Protein AF-A0A9X4SDP8-F1 (afdb_monomer)

Mean predicted aligned error: 14.18 Å

Nearest PDB structures (foldseek):
  3wcq-assembly1_A  TM=8.883E-01  e=1.908E-06  Cyanidioschyzon merolae
  1idr-assembly1_A  TM=9.131E-01  e=1.896E-05  Mycobacterium tuberculosis
  1uvy-assembly1_A  TM=9.097E-01  e=2.385E-05  Paramecium caudatum
  2gkn-assembly1_A  TM=9.159E-01  e=3.775E-05  Mycobacterium tuberculosis
  8uzu-assembly1_D  TM=9.117E-01  e=2.237E-04  Shewanella benthica KT99

Secondary structure (DSSP, 8-state):
-EEEEETTEEEEEPTT--HHHHHHHHT-----S-SSSSS-TTEEEEEES---GGGTTTS-HHHHHTTEEETTT---SS-EEEEEPPTTT-EEEEEEEEEEE-TTS-EEEEEEESS-----TT-EEEEESTT-SS-EEEEEEEE-TTT-PEEEEE-TT-S-GGG--TTS-TT-EEEEE-PPPPPPSSPPPPPPP-HHHHHHTGGGHHHHHHHHHHHHHHHH-TTTGGGGTTS-HHHHHHHHHHHHHHHHH------S--HHHHTTT----HHHHHHHHHHHHHHHHHTT--HHHHHHHHHHHHHTGGGT--SSPPPEEETTEEE--S-EEEEE-SS-EE-TTT--EE-TT-EEEEETTT--EE-TTTTT-

Structure (mmCIF, N/CA/C/O backbone):
data_AF-A0A9X4SDP8-F1
#
_entry.id   AF-A0A9X4SDP8-F1
#
loop_
_atom_site.group_PDB
_atom_site.id
_atom_site.type_symbol
_atom_site.label_atom_id
_atom_site.label_alt_id
_atom_site.label_comp_id
_atom_site.label_asym_id
_atom_site.label_entity_id
_atom_site.label_seq_id
_atom_site.pdbx_PDB_ins_code
_atom_site.Cartn_x
_atom_site.Cartn_y
_atom_site.Cartn_z
_atom_site.occupancy
_atom_site.B_iso_or_equiv
_atom_site.auth_seq_id
_atom_site.auth_comp_id
_atom_site.auth_asym_id
_atom_site.auth_atom_id
_atom_site.pdbx_PDB_model_num
ATOM 1 N N . MET A 1 1 ? -29.862 -7.162 -7.624 1.00 76.75 1 MET A N 1
ATOM 2 C CA . MET A 1 1 ? -28.430 -7.480 -7.884 1.00 76.75 1 MET A CA 1
ATOM 3 C C . MET A 1 1 ? -27.548 -6.424 -7.240 1.00 76.75 1 MET A C 1
ATOM 5 O O . MET A 1 1 ? -27.616 -5.264 -7.635 1.00 76.75 1 MET A O 1
ATOM 9 N N . ASN A 1 2 ? -26.719 -6.832 -6.288 1.00 86.31 2 ASN A N 1
ATOM 10 C CA . ASN A 1 2 ? -25.938 -5.952 -5.426 1.00 86.31 2 ASN A CA 1
ATOM 11 C C . ASN A 1 2 ? -24.539 -5.709 -6.014 1.00 86.31 2 ASN A C 1
ATOM 13 O O . ASN A 1 2 ? -23.873 -6.680 -6.385 1.00 86.31 2 ASN A O 1
ATOM 17 N N . PRO A 1 3 ? -24.098 -4.449 -6.182 1.00 88.38 3 PRO A N 1
ATOM 18 C CA . PRO A 1 3 ? -22.791 -4.151 -6.756 1.00 88.38 3 PRO A CA 1
ATOM 19 C C . PRO A 1 3 ? -21.684 -4.414 -5.730 1.00 88.38 3 PRO A C 1
ATOM 21 O O . PRO A 1 3 ? -21.797 -4.019 -4.572 1.00 88.38 3 PRO A O 1
ATOM 24 N N . ILE A 1 4 ? -20.615 -5.074 -6.167 1.00 92.19 4 ILE A N 1
ATOM 25 C CA . ILE A 1 4 ? -19.463 -5.403 -5.330 1.00 92.19 4 ILE A CA 1
ATOM 26 C C . ILE A 1 4 ? -18.201 -4.853 -5.983 1.00 92.19 4 ILE A C 1
ATOM 28 O O . ILE A 1 4 ? -17.981 -5.065 -7.178 1.00 92.19 4 ILE A O 1
ATOM 32 N N . GLN A 1 5 ? -17.383 -4.166 -5.192 1.00 84.12 5 GLN A N 1
ATOM 33 C CA . GLN A 1 5 ? -16.033 -3.752 -5.567 1.00 84.12 5 GLN A CA 1
ATOM 34 C C . GLN A 1 5 ? -15.022 -4.641 -4.844 1.00 84.12 5 GLN A C 1
ATOM 36 O O . GLN A 1 5 ? -15.083 -4.760 -3.623 1.00 84.12 5 GLN A O 1
ATOM 41 N N . TYR A 1 6 ? -14.103 -5.275 -5.572 1.00 83.62 6 TYR A N 1
ATOM 42 C CA . TYR A 1 6 ? -13.052 -6.113 -4.988 1.00 83.62 6 TYR A CA 1
ATOM 43 C C . TYR A 1 6 ? -11.803 -6.099 -5.867 1.00 83.62 6 TYR A C 1
ATOM 45 O O . TYR A 1 6 ? -11.904 -6.342 -7.066 1.00 83.62 6 TYR A O 1
ATOM 53 N N . GLN A 1 7 ? -10.633 -5.798 -5.287 1.00 73.56 7 GLN A N 1
ATOM 54 C CA . GLN A 1 7 ? -9.354 -5.689 -6.020 1.00 73.56 7 GLN A CA 1
ATOM 55 C C . GLN A 1 7 ? -9.453 -4.826 -7.294 1.00 73.56 7 GLN A C 1
ATOM 57 O O . GLN A 1 7 ? -8.917 -5.154 -8.346 1.00 73.56 7 GLN A O 1
ATOM 62 N N . GLY A 1 8 ? -10.223 -3.737 -7.227 1.00 68.88 8 GLY A N 1
ATOM 63 C CA . GLY A 1 8 ? -10.439 -2.855 -8.374 1.00 68.88 8 GLY A CA 1
ATOM 64 C C . GLY A 1 8 ? -11.386 -3.353 -9.455 1.00 68.88 8 GLY A C 1
ATOM 65 O O . GLY A 1 8 ? -11.633 -2.631 -10.421 1.00 68.88 8 GLY A O 1
ATOM 66 N N . GLN A 1 9 ? -11.932 -4.552 -9.293 1.00 70.38 9 GLN A N 1
ATOM 67 C CA . GLN A 1 9 ? -12.926 -5.119 -10.183 1.00 70.38 9 GLN A CA 1
ATOM 68 C C . GLN A 1 9 ? -14.329 -4.824 -9.658 1.00 70.38 9 GLN A C 1
ATOM 70 O O . GLN A 1 9 ? -14.608 -4.952 -8.463 1.00 70.38 9 GLN A O 1
ATOM 75 N N . SER A 1 10 ? -15.225 -4.468 -10.576 1.00 80.94 10 SER A N 1
ATOM 76 C CA . SER A 1 10 ? -16.651 -4.321 -10.299 1.00 80.94 10 SER A CA 1
ATOM 77 C C . SER A 1 10 ? -17.400 -5.561 -10.770 1.00 80.94 10 SER A C 1
ATOM 79 O O . SER A 1 10 ? -17.377 -5.895 -11.954 1.00 80.94 10 SER A O 1
ATOM 81 N N . LEU A 1 11 ? -18.129 -6.208 -9.866 1.00 87.56 11 LEU A N 1
ATOM 82 C CA . LEU A 1 11 ? -19.021 -7.316 -10.194 1.00 87.56 11 LEU A CA 1
ATOM 83 C C . LEU A 1 11 ? -20.405 -7.107 -9.571 1.00 87.56 11 LEU A C 1
ATOM 85 O O . LEU A 1 11 ? -20.649 -6.167 -8.813 1.00 87.56 11 LEU A O 1
ATOM 89 N N . ARG A 1 12 ? -21.342 -7.993 -9.908 1.00 88.44 12 ARG A N 1
ATOM 90 C CA . ARG A 1 12 ? -22.692 -7.995 -9.341 1.00 88.44 12 ARG A CA 1
ATOM 91 C C . ARG A 1 12 ? -22.971 -9.330 -8.676 1.00 88.44 12 ARG A C 1
ATOM 93 O O . ARG A 1 12 ? -22.812 -10.370 -9.317 1.00 88.44 12 ARG A O 1
ATOM 100 N N . CYS A 1 13 ? -23.434 -9.270 -7.434 1.00 90.75 13 CYS A N 1
ATOM 101 C CA . CYS A 1 13 ? -23.980 -10.399 -6.700 1.00 90.75 13 CYS A CA 1
ATOM 102 C C . CYS A 1 13 ? -25.495 -10.486 -6.948 1.00 90.75 13 CYS A C 1
ATOM 104 O O . CYS A 1 13 ? -26.206 -9.473 -6.905 1.00 90.75 13 CYS A O 1
ATOM 106 N N . ARG A 1 14 ? -26.002 -11.671 -7.279 1.00 90.94 14 ARG A N 1
ATOM 107 C CA . ARG A 1 14 ? -27.439 -11.930 -7.434 1.00 90.94 14 ARG A CA 1
ATOM 108 C C . ARG A 1 14 ? -28.125 -11.962 -6.069 1.00 90.94 14 ARG A C 1
ATOM 110 O O . ARG A 1 14 ? -27.475 -12.030 -5.032 1.00 90.94 14 ARG A O 1
ATOM 117 N N . GLU A 1 15 ? -29.449 -11.873 -6.078 1.00 87.06 15 GLU A N 1
ATOM 118 C CA . GLU A 1 15 ? -30.226 -12.136 -4.864 1.00 87.06 15 GLU A CA 1
ATOM 119 C C . GLU A 1 15 ? -29.986 -13.584 -4.418 1.00 87.06 15 GLU A C 1
ATOM 121 O O . GLU A 1 15 ? -29.837 -14.473 -5.257 1.00 87.06 15 GLU A O 1
ATOM 126 N N . ASP A 1 16 ? -29.850 -13.786 -3.108 1.00 87.44 16 ASP A N 1
ATOM 127 C CA . ASP A 1 16 ? -29.521 -15.059 -2.449 1.00 87.44 16 ASP A CA 1
ATOM 128 C C . ASP A 1 16 ? -28.187 -15.734 -2.824 1.00 87.44 16 ASP A C 1
ATOM 130 O O . ASP A 1 16 ? -27.872 -16.799 -2.278 1.00 87.44 16 ASP A O 1
ATOM 134 N N . GLU A 1 17 ? -27.378 -15.115 -3.686 1.00 93.50 17 GLU A N 1
ATOM 135 C CA . GLU A 1 17 ? -26.037 -15.570 -4.055 1.00 93.50 17 GLU A CA 1
ATOM 136 C C . GLU A 1 17 ? -25.015 -15.168 -2.980 1.00 93.50 17 GLU A C 1
ATOM 138 O O . GLU A 1 17 ? -25.066 -14.072 -2.416 1.00 93.50 17 GLU A O 1
ATOM 143 N N . SER A 1 18 ? -24.081 -16.072 -2.673 1.00 96.25 18 SER A N 1
ATOM 144 C CA . SER A 1 18 ? -22.964 -15.748 -1.784 1.00 96.25 18 SER A CA 1
ATOM 145 C C . SER A 1 18 ? -21.906 -14.924 -2.524 1.00 96.25 18 SER A C 1
ATOM 147 O O . SER A 1 18 ? -21.715 -15.090 -3.730 1.00 96.25 18 SER A O 1
ATOM 149 N N . LEU A 1 19 ? -21.149 -14.084 -1.811 1.00 96.38 19 LEU A N 1
ATOM 150 C CA . LEU A 1 19 ? -19.998 -13.381 -2.394 1.00 96.38 19 LEU A CA 1
ATOM 151 C C . LEU A 1 19 ? -19.020 -14.352 -3.065 1.00 96.38 19 LEU A C 1
ATOM 153 O O . LEU A 1 19 ? -18.492 -14.051 -4.132 1.00 96.38 19 LEU A O 1
ATOM 157 N N . LEU A 1 20 ? -18.803 -15.528 -2.466 1.00 95.25 20 LEU A N 1
ATOM 158 C CA . LEU A 1 20 ? -17.927 -16.544 -3.043 1.00 95.25 20 LEU A CA 1
ATOM 159 C C . LEU A 1 20 ? -18.447 -17.051 -4.393 1.00 95.25 20 LEU A C 1
ATOM 161 O O . LEU A 1 20 ? -17.673 -17.157 -5.340 1.00 95.25 20 LEU A O 1
ATOM 165 N N . ASP A 1 21 ? -19.736 -17.377 -4.493 1.00 93.56 21 ASP A N 1
ATOM 166 C CA . ASP A 1 21 ? -20.299 -17.875 -5.750 1.00 93.56 21 ASP A CA 1
ATOM 167 C C . ASP A 1 21 ? -20.309 -16.782 -6.824 1.00 93.56 21 ASP A C 1
ATOM 169 O O . ASP A 1 21 ? -20.014 -17.072 -7.985 1.00 93.56 21 ASP A O 1
ATOM 173 N N . ALA A 1 22 ? -20.531 -15.521 -6.434 1.00 90.38 22 ALA A N 1
ATOM 174 C CA . ALA A 1 22 ? -20.383 -14.382 -7.332 1.00 90.38 22 ALA A CA 1
ATOM 175 C C . ALA A 1 22 ? -18.944 -14.266 -7.865 1.00 90.38 22 ALA A C 1
ATOM 177 O O . ALA A 1 22 ? -18.770 -14.155 -9.077 1.00 90.38 22 ALA A 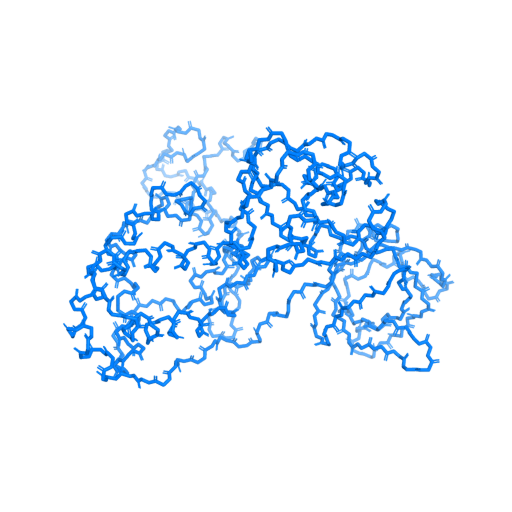O 1
ATOM 178 N N . PHE A 1 23 ? -17.923 -14.369 -7.001 1.00 88.44 23 PHE A N 1
ATOM 179 C CA . PHE A 1 23 ? -16.513 -14.335 -7.413 1.00 88.44 23 PHE A CA 1
ATOM 180 C C . PHE A 1 23 ? -16.148 -15.480 -8.357 1.00 88.44 23 PHE A C 1
ATOM 182 O O . PHE A 1 23 ? -15.583 -15.233 -9.421 1.00 88.44 23 PHE A O 1
ATOM 189 N N . VAL A 1 24 ? -16.536 -16.716 -8.025 1.00 87.44 24 VAL A N 1
ATOM 190 C CA . VAL A 1 24 ? -16.278 -17.889 -8.876 1.00 87.44 24 VAL A CA 1
ATOM 191 C C . VAL A 1 24 ? -16.968 -17.741 -10.233 1.00 87.44 24 VAL A C 1
ATOM 193 O O . VAL A 1 24 ? -16.350 -17.986 -11.267 1.00 87.44 24 VAL A O 1
ATOM 196 N N . ARG A 1 25 ? -18.230 -17.292 -10.259 1.00 92.38 25 ARG A N 1
ATOM 197 C CA . ARG A 1 25 ? -18.994 -17.087 -11.499 1.00 92.38 25 ARG A CA 1
ATOM 198 C C . ARG A 1 25 ? -18.381 -16.013 -12.397 1.00 92.38 25 ARG A C 1
ATOM 200 O O . ARG A 1 25 ? -18.505 -16.117 -13.614 1.00 92.38 25 ARG A O 1
ATOM 207 N N . THR A 1 26 ? -17.782 -14.970 -11.825 1.00 79.06 26 THR A N 1
ATOM 208 C CA . THR A 1 26 ? -17.176 -13.868 -12.591 1.00 79.06 26 THR A CA 1
ATOM 209 C C . THR A 1 26 ? -15.677 -14.030 -12.823 1.00 79.06 26 THR A C 1
ATOM 211 O O . THR A 1 26 ? -15.079 -13.147 -13.426 1.00 79.06 26 THR A O 1
ATOM 214 N N . GLY A 1 27 ? -15.065 -15.125 -12.362 1.00 77.62 27 GLY A N 1
ATOM 215 C CA . GLY A 1 27 ? -13.629 -15.372 -12.517 1.00 77.62 27 GLY A CA 1
ATOM 216 C C . GLY A 1 27 ? -12.734 -14.492 -11.638 1.00 77.62 27 GLY A C 1
ATOM 217 O O . GLY A 1 27 ? -11.552 -14.345 -11.930 1.00 77.62 27 GLY A O 1
ATOM 218 N N . VAL A 1 28 ? -13.277 -13.903 -10.568 1.00 80.62 28 VAL A N 1
ATOM 219 C CA . VAL A 1 28 ? -12.499 -13.129 -9.592 1.00 80.62 28 VAL A CA 1
ATOM 220 C C . VAL A 1 28 ? -11.758 -14.099 -8.677 1.00 80.62 28 VAL A C 1
ATOM 222 O O . VAL A 1 28 ? -12.369 -14.979 -8.067 1.00 80.62 28 VAL A O 1
ATOM 225 N N . ALA A 1 29 ? -10.440 -13.936 -8.577 1.00 80.25 29 ALA A N 1
ATOM 226 C CA . ALA A 1 29 ? -9.599 -14.801 -7.763 1.00 80.25 29 ALA A CA 1
ATOM 227 C C . ALA A 1 29 ? -9.884 -14.610 -6.264 1.00 80.25 29 ALA A C 1
ATOM 229 O O . ALA A 1 29 ? -9.842 -13.498 -5.740 1.00 80.25 29 ALA A O 1
ATOM 230 N N . ILE A 1 30 ? -10.154 -15.717 -5.572 1.00 83.44 30 ILE A N 1
ATOM 231 C CA . ILE A 1 30 ? -10.309 -15.785 -4.119 1.00 83.44 30 ILE A CA 1
ATOM 232 C C . ILE A 1 30 ? -9.909 -17.179 -3.624 1.00 83.44 30 ILE A C 1
ATOM 234 O O . ILE A 1 30 ? -10.226 -18.187 -4.257 1.00 83.44 30 ILE A O 1
ATOM 238 N N . ASP A 1 31 ? -9.279 -17.249 -2.454 1.00 82.44 31 ASP A N 1
ATOM 239 C CA . ASP A 1 31 ? -9.008 -18.517 -1.779 1.00 82.44 31 ASP A CA 1
ATOM 240 C C . ASP A 1 31 ? -10.298 -19.127 -1.214 1.00 82.44 31 ASP A C 1
ATOM 242 O O . ASP A 1 31 ? -11.008 -18.501 -0.430 1.00 82.44 31 ASP A O 1
ATOM 246 N N . PHE A 1 32 ? -10.599 -20.390 -1.511 1.00 86.31 32 PHE A N 1
ATOM 247 C CA . PHE A 1 32 ? -11.677 -21.111 -0.828 1.00 86.31 32 PHE A CA 1
ATOM 248 C C . PHE A 1 32 ? -11.454 -22.626 -0.842 1.00 86.31 32 PHE A C 1
ATOM 250 O O . PHE A 1 32 ? -10.604 -23.142 -1.558 1.00 86.31 32 PHE A O 1
ATOM 257 N N . SER A 1 33 ? -12.204 -23.349 -0.005 1.00 81.62 33 SER A N 1
ATOM 258 C CA . SER A 1 33 ? -12.191 -24.819 0.009 1.00 81.62 33 SER A CA 1
ATOM 259 C C . SER A 1 33 ? -13.551 -25.396 0.415 1.00 81.62 33 SER A C 1
ATOM 261 O O . SER A 1 33 ? -14.211 -26.034 -0.394 1.00 81.62 33 SER A O 1
ATOM 263 N N . CYS A 1 34 ? -14.029 -25.117 1.635 1.00 83.88 34 CYS A N 1
ATOM 264 C CA . CYS A 1 34 ? -15.168 -25.863 2.198 1.00 83.88 34 CYS A CA 1
ATOM 265 C C . CYS A 1 34 ? -16.572 -25.370 1.805 1.00 83.88 34 CYS A C 1
ATOM 267 O O . CYS A 1 34 ? -17.532 -26.117 1.949 1.00 83.88 34 CYS A O 1
ATOM 269 N N . LYS A 1 35 ? -16.723 -24.092 1.426 1.00 90.19 35 LYS A N 1
ATOM 270 C CA . LYS A 1 35 ? -18.008 -23.360 1.302 1.00 90.19 35 LYS A CA 1
ATOM 271 C C . LYS A 1 35 ? -18.959 -23.380 2.523 1.00 90.19 35 LYS A C 1
ATOM 273 O O . LYS A 1 35 ? -19.936 -22.645 2.517 1.00 90.19 35 LYS A O 1
ATOM 278 N N . SER A 1 36 ? -18.663 -24.125 3.586 1.00 87.50 36 SER A N 1
ATOM 279 C CA . SER A 1 36 ? -19.475 -24.255 4.809 1.00 87.50 36 SER A CA 1
ATOM 280 C C . SER A 1 36 ? -19.073 -23.305 5.944 1.00 87.50 36 SER A C 1
ATOM 282 O O . SER A 1 36 ? -19.600 -23.391 7.048 1.00 87.50 36 SER A O 1
ATOM 284 N N . GLY A 1 37 ? -18.104 -22.417 5.703 1.00 85.19 37 GLY A N 1
ATOM 285 C CA . GLY A 1 37 ? -17.649 -21.427 6.681 1.00 85.19 37 GLY A CA 1
ATOM 286 C C . GLY A 1 37 ? -16.668 -21.940 7.742 1.00 85.19 37 GLY A C 1
ATOM 287 O O . GLY A 1 37 ? -16.297 -21.173 8.627 1.00 85.19 37 GLY A O 1
ATOM 288 N N . VAL A 1 38 ? -16.195 -23.190 7.645 1.00 83.00 38 VAL A N 1
ATOM 289 C CA . VAL A 1 38 ? -15.275 -23.769 8.646 1.00 83.00 38 VAL A CA 1
ATOM 290 C C . VAL A 1 38 ? -13.793 -23.523 8.347 1.00 83.00 38 VAL A C 1
ATOM 292 O O . VAL A 1 38 ? -13.021 -23.257 9.259 1.00 83.00 38 VAL A O 1
ATOM 295 N N . CYS A 1 39 ? -13.379 -23.553 7.073 1.00 80.50 39 CYS A N 1
ATOM 296 C CA . CYS A 1 39 ? -11.956 -23.482 6.704 1.00 80.50 39 CYS A CA 1
ATOM 297 C C . CYS A 1 39 ? -11.367 -22.065 6.751 1.00 80.50 39 CYS A C 1
ATOM 299 O O . CYS A 1 39 ? -10.156 -21.909 6.656 1.00 80.50 39 CYS A O 1
ATOM 301 N N . ARG A 1 40 ? -12.226 -21.033 6.799 1.00 87.69 40 ARG A N 1
ATOM 302 C CA . ARG A 1 40 ? -11.871 -19.599 6.809 1.00 87.69 40 ARG A CA 1
ATOM 303 C C . ARG A 1 40 ? -10.975 -19.112 5.655 1.00 87.69 40 ARG A C 1
ATOM 305 O O . ARG A 1 40 ? -10.539 -17.970 5.667 1.00 87.69 40 ARG A O 1
ATOM 312 N N . ARG A 1 41 ? -10.752 -19.915 4.608 1.00 85.25 41 ARG A N 1
ATOM 313 C CA . ARG A 1 41 ? -9.931 -19.510 3.450 1.00 85.25 41 ARG A CA 1
ATOM 314 C C . ARG A 1 41 ? -10.525 -18.327 2.675 1.00 85.25 41 ARG A C 1
ATOM 316 O O . ARG A 1 41 ? -9.771 -17.455 2.266 1.00 85.25 41 ARG A O 1
ATOM 323 N N . CYS A 1 42 ? -11.854 -18.253 2.576 1.00 90.12 42 CYS A N 1
ATOM 324 C CA . CYS A 1 42 ? -12.587 -17.224 1.825 1.00 90.12 42 CYS A CA 1
ATOM 325 C C . CYS A 1 42 ? -12.788 -15.905 2.589 1.00 90.12 42 CYS A C 1
ATOM 327 O O . CYS A 1 42 ? -13.822 -15.250 2.432 1.00 90.12 42 CYS A O 1
ATOM 329 N N . LEU A 1 43 ? -11.861 -15.567 3.483 1.00 93.25 43 LEU A N 1
ATOM 330 C CA . LEU A 1 43 ? -11.900 -14.322 4.241 1.00 93.25 43 LEU A CA 1
ATOM 331 C C . LEU A 1 43 ? -11.721 -13.122 3.309 1.00 93.25 43 LEU A C 1
ATOM 333 O O . LEU A 1 43 ? -10.792 -13.078 2.503 1.00 93.25 43 LEU A O 1
ATOM 337 N N . VAL A 1 44 ? -12.595 -12.134 3.474 1.00 94.19 44 VAL A N 1
ATOM 338 C CA . VAL A 1 44 ? -12.494 -10.814 2.845 1.00 94.19 44 VAL A CA 1
ATOM 339 C C . VAL A 1 44 ? -12.791 -9.743 3.881 1.00 94.19 44 VAL A C 1
ATOM 341 O O . VAL A 1 44 ? -13.569 -9.975 4.809 1.00 94.19 44 VAL A O 1
ATOM 344 N N . LYS A 1 45 ? -12.162 -8.580 3.732 1.00 93.06 45 LYS A N 1
ATOM 345 C CA . LYS A 1 45 ? -12.366 -7.429 4.614 1.00 93.06 45 LYS A CA 1
ATOM 346 C C . LYS A 1 45 ? -13.391 -6.494 3.991 1.00 93.06 45 LYS A C 1
ATOM 348 O O . LYS A 1 45 ? -13.249 -6.141 2.823 1.00 93.06 45 LYS A O 1
ATOM 353 N N . VAL A 1 46 ? -14.407 -6.101 4.747 1.00 93.31 46 VAL A N 1
ATOM 354 C CA . VAL A 1 46 ? -15.367 -5.077 4.329 1.00 93.31 46 VAL A CA 1
ATOM 355 C C . VAL A 1 46 ? -14.729 -3.710 4.552 1.00 93.31 46 VAL A C 1
ATOM 357 O O . VAL A 1 46 ? -14.332 -3.386 5.667 1.00 93.31 46 VAL A O 1
ATOM 360 N N . LEU A 1 47 ? -14.586 -2.939 3.475 1.00 84.62 47 LEU A N 1
ATOM 361 C CA . LEU A 1 47 ? -14.081 -1.565 3.505 1.00 84.62 47 LEU A CA 1
ATOM 362 C C . LEU A 1 47 ? -15.221 -0.552 3.619 1.00 84.62 47 LEU A C 1
ATOM 364 O O . LEU A 1 47 ? -15.083 0.447 4.314 1.00 84.62 47 LEU A O 1
ATOM 368 N N . ASP A 1 48 ? -16.324 -0.813 2.917 1.00 86.25 48 ASP A N 1
ATOM 369 C CA . ASP A 1 48 ? -17.519 0.028 2.904 1.00 86.25 48 ASP A CA 1
ATOM 370 C C . ASP A 1 48 ? -18.779 -0.824 2.672 1.00 86.25 48 ASP A C 1
ATOM 372 O O . ASP A 1 48 ? -18.730 -1.867 2.005 1.00 86.25 48 ASP A O 1
ATOM 376 N N . GLY A 1 49 ? -19.903 -0.359 3.215 1.00 90.50 49 GLY A N 1
ATOM 377 C CA . GLY A 1 49 ? -21.189 -1.053 3.235 1.00 90.50 49 GLY A CA 1
ATOM 378 C C . GLY A 1 49 ? -21.386 -1.994 4.433 1.00 90.50 49 GLY A C 1
ATOM 379 O O . GLY A 1 49 ? -20.511 -2.176 5.277 1.00 90.50 49 GLY A O 1
ATOM 380 N N . ALA A 1 50 ? -22.578 -2.590 4.521 1.00 92.06 50 ALA A N 1
ATOM 381 C CA . ALA A 1 50 ? -22.985 -3.439 5.642 1.00 92.06 50 ALA A CA 1
ATOM 382 C C . ALA A 1 50 ? -23.143 -4.899 5.200 1.00 92.06 50 ALA A C 1
ATOM 384 O O . ALA A 1 50 ? -24.096 -5.258 4.505 1.00 92.06 50 ALA A O 1
ATOM 385 N N . ALA A 1 51 ? -22.202 -5.752 5.607 1.00 94.12 51 ALA A N 1
ATOM 386 C CA . ALA A 1 51 ? -22.321 -7.191 5.413 1.00 94.12 51 ALA A CA 1
ATOM 387 C C . ALA A 1 51 ? -23.224 -7.823 6.496 1.00 94.12 51 ALA A C 1
ATOM 389 O O . ALA A 1 51 ? -23.252 -7.331 7.627 1.00 94.12 51 ALA A O 1
ATOM 390 N N . PRO A 1 52 ? -23.941 -8.922 6.194 1.00 93.88 52 PRO A N 1
ATOM 391 C CA . PRO A 1 52 ? -24.739 -9.638 7.190 1.00 93.88 52 PRO A CA 1
ATOM 392 C C . PRO A 1 52 ? -23.878 -10.139 8.354 1.00 93.88 52 PRO A C 1
ATOM 394 O O . PRO A 1 52 ? -22.804 -10.708 8.136 1.00 93.88 52 PRO A O 1
ATOM 397 N N . ALA A 1 53 ? -24.365 -9.986 9.587 1.00 91.94 53 ALA A N 1
ATOM 398 C CA . ALA A 1 53 ? -23.636 -10.388 10.793 1.00 91.94 53 ALA A CA 1
ATOM 399 C C . ALA A 1 53 ? -23.337 -11.899 10.820 1.00 91.94 53 ALA A C 1
ATOM 401 O O . ALA A 1 53 ? -22.301 -12.340 11.323 1.00 91.94 53 ALA A O 1
ATOM 402 N N . GLU A 1 54 ? -24.210 -12.705 10.215 1.00 91.50 54 GLU A N 1
ATOM 403 C CA . GLU A 1 54 ? -24.056 -14.151 10.066 1.00 91.50 54 GLU A CA 1
ATOM 404 C C . GLU A 1 54 ? -22.762 -14.521 9.331 1.00 91.50 54 GLU A C 1
ATOM 406 O O . GLU A 1 54 ? -22.158 -15.550 9.638 1.00 91.50 54 GLU A O 1
ATOM 411 N N . ALA A 1 55 ? -22.292 -13.665 8.418 1.00 95.06 55 ALA A N 1
ATOM 412 C CA . ALA A 1 55 ? -21.086 -13.908 7.637 1.00 95.06 55 ALA A CA 1
ATOM 413 C C . ALA A 1 55 ? -19.791 -13.811 8.463 1.00 95.06 55 ALA A C 1
ATOM 415 O O . ALA A 1 55 ? -18.767 -14.363 8.055 1.00 95.06 55 ALA A O 1
ATOM 416 N N . ALA A 1 56 ? -19.825 -13.131 9.614 1.00 94.19 56 ALA A N 1
ATOM 417 C CA . ALA A 1 56 ? -18.690 -12.980 10.528 1.00 94.19 56 ALA A CA 1
ATOM 418 C C . ALA A 1 56 ? -18.809 -13.846 11.795 1.00 94.19 56 ALA A C 1
ATOM 420 O O . ALA A 1 56 ? -17.839 -13.998 12.534 1.00 94.19 56 ALA A O 1
ATOM 421 N N . ARG A 1 57 ? -19.981 -14.440 12.054 1.00 91.25 57 ARG A N 1
ATOM 422 C CA . ARG A 1 57 ? -20.340 -15.040 13.352 1.00 91.25 57 ARG A CA 1
ATOM 423 C C . ARG A 1 57 ? -19.374 -16.116 13.865 1.00 91.25 57 ARG A C 1
ATOM 425 O O . ARG A 1 57 ? -19.207 -16.252 15.072 1.00 91.25 57 ARG A O 1
ATOM 432 N N . SER A 1 58 ? -18.767 -16.903 12.978 1.00 88.75 58 SER A N 1
ATOM 433 C CA . SER A 1 58 ? -17.835 -17.988 13.336 1.00 88.75 58 SER A CA 1
ATOM 434 C C . SER A 1 58 ? -16.362 -17.556 13.389 1.00 88.75 58 SER A C 1
ATOM 436 O O . SER A 1 58 ? -15.472 -18.391 13.617 1.00 88.75 58 SER A O 1
ATOM 438 N N . LEU A 1 59 ? -16.086 -16.272 13.145 1.00 90.19 59 LEU A N 1
ATOM 439 C CA . LEU A 1 59 ? -14.744 -15.709 13.188 1.00 90.19 59 LEU A CA 1
ATOM 440 C C . LEU A 1 59 ? -14.340 -15.348 14.624 1.00 90.19 59 LEU A C 1
ATOM 442 O O . LEU A 1 59 ? -15.191 -14.962 15.422 1.00 90.19 59 LEU A O 1
ATOM 446 N N . PRO A 1 60 ? -13.045 -15.425 14.968 1.00 86.94 60 PRO A N 1
ATOM 447 C CA . PRO A 1 60 ? -12.522 -14.830 16.194 1.00 86.94 60 PRO A CA 1
ATOM 448 C C . PRO A 1 60 ? -12.835 -13.330 16.299 1.00 86.94 60 PRO A C 1
ATOM 450 O O . PRO A 1 60 ? -12.865 -12.630 15.286 1.00 86.94 60 PRO A O 1
ATOM 453 N N . THR A 1 61 ? -12.984 -12.820 17.526 1.00 86.50 61 THR A N 1
ATOM 454 C CA . THR A 1 61 ? -13.355 -11.419 17.799 1.00 86.50 61 THR A CA 1
ATOM 455 C C . THR A 1 61 ? -12.442 -10.409 17.105 1.00 86.50 61 THR A C 1
ATOM 457 O O . THR A 1 61 ? -12.939 -9.435 16.558 1.00 86.50 61 THR A O 1
ATOM 460 N N . HIS A 1 62 ? -11.127 -10.650 17.052 1.00 82.81 62 HIS A N 1
ATOM 461 C CA . HIS A 1 62 ? -10.198 -9.726 16.389 1.00 82.81 62 HIS A CA 1
ATOM 462 C C . HIS A 1 62 ? -10.490 -9.570 14.886 1.00 82.81 62 HIS A C 1
ATOM 464 O O . HIS A 1 62 ? -10.427 -8.458 14.372 1.00 82.81 62 HIS A O 1
ATOM 470 N N . LEU A 1 63 ? -10.879 -10.648 14.191 1.00 88.44 63 LEU A N 1
ATOM 471 C CA . LEU A 1 63 ? -11.263 -10.587 12.777 1.00 88.44 63 LEU A CA 1
ATOM 472 C C . LEU A 1 63 ? -12.618 -9.902 12.594 1.00 88.44 63 LEU A C 1
ATOM 474 O O . LEU A 1 63 ? -12.769 -9.109 11.668 1.00 88.44 63 LEU A O 1
ATOM 478 N N . GLN A 1 64 ? -13.581 -10.158 13.485 1.00 90.38 64 GLN A N 1
ATOM 479 C CA . GLN A 1 64 ? -14.873 -9.462 13.452 1.00 90.38 64 GLN A CA 1
ATOM 480 C C . GLN A 1 64 ? -14.684 -7.949 13.623 1.00 90.38 64 GLN A C 1
ATOM 482 O O . GLN A 1 64 ? -15.170 -7.173 12.804 1.00 90.38 64 GLN A O 1
ATOM 487 N N . SER A 1 65 ? -13.916 -7.533 14.634 1.00 86.56 65 SER A N 1
ATOM 488 C CA . SER A 1 65 ? -13.609 -6.123 14.900 1.00 86.56 65 SER A CA 1
ATOM 489 C C . SER A 1 65 ? -12.811 -5.469 13.773 1.00 86.56 65 SER A C 1
ATOM 491 O O . SER A 1 65 ? -12.977 -4.282 13.514 1.00 86.56 65 SER A O 1
ATOM 493 N N . ALA A 1 66 ? -11.974 -6.236 13.070 1.00 83.81 66 ALA A N 1
ATOM 494 C CA . ALA A 1 66 ? -11.256 -5.772 11.888 1.00 83.81 66 ALA A CA 1
ATOM 495 C C . ALA A 1 66 ? -12.119 -5.763 10.606 1.00 83.81 66 ALA A C 1
ATOM 497 O O . ALA A 1 66 ? -11.592 -5.482 9.532 1.00 83.81 66 ALA A O 1
ATOM 498 N N . GLY A 1 67 ? -13.422 -6.058 10.683 1.00 92.06 67 GLY A N 1
ATOM 499 C CA . GLY A 1 67 ? -14.348 -5.975 9.548 1.00 92.06 67 GLY A CA 1
ATOM 500 C C . GLY A 1 67 ? -14.280 -7.160 8.582 1.00 92.06 67 GLY A C 1
ATOM 501 O O . GLY A 1 67 ? -14.660 -7.030 7.418 1.00 92.06 67 GLY A O 1
ATOM 502 N N . TYR A 1 68 ? -13.780 -8.315 9.022 1.00 95.44 68 TYR A N 1
ATOM 503 C CA . TYR A 1 68 ? -13.721 -9.508 8.182 1.00 95.44 68 TYR A CA 1
ATOM 504 C C . TYR A 1 68 ? -15.031 -10.287 8.151 1.00 95.44 68 TYR A C 1
ATOM 506 O O . TYR A 1 68 ? -15.717 -10.448 9.160 1.00 95.44 68 TYR A O 1
ATOM 514 N N . VAL A 1 69 ? -15.315 -10.863 6.983 1.00 96.75 69 VAL A N 1
ATOM 515 C CA . VAL A 1 69 ? -16.434 -11.779 6.753 1.00 96.75 69 VAL A CA 1
ATOM 516 C C . VAL A 1 69 ? -15.997 -12.985 5.925 1.00 96.75 69 VAL A C 1
ATOM 518 O O . VAL A 1 69 ? -15.020 -12.946 5.174 1.00 96.75 69 VAL A O 1
ATOM 521 N N . LEU A 1 70 ? -16.750 -14.078 6.030 1.00 97.00 70 LEU A N 1
ATOM 522 C CA . LEU A 1 70 ? -16.604 -15.249 5.174 1.00 97.00 70 LEU A CA 1
ATOM 523 C C . LEU A 1 70 ? -17.392 -15.041 3.880 1.00 97.00 70 LEU A C 1
ATOM 525 O O . LEU A 1 70 ? -18.621 -15.078 3.895 1.00 97.00 70 LEU A O 1
ATOM 529 N N . ALA A 1 71 ? -16.710 -14.913 2.738 1.00 96.88 71 ALA A N 1
ATOM 530 C CA . ALA A 1 71 ? -17.377 -14.722 1.447 1.00 96.88 71 ALA A CA 1
ATOM 531 C C . ALA A 1 71 ? -18.397 -15.836 1.117 1.00 96.88 71 ALA A C 1
ATOM 533 O O . ALA A 1 71 ? -19.433 -15.563 0.521 1.00 96.88 71 ALA A O 1
ATOM 534 N N . CYS A 1 72 ? -18.155 -17.081 1.552 1.00 95.69 72 CYS A N 1
ATOM 535 C CA . CYS A 1 72 ? -19.096 -18.193 1.349 1.00 95.69 72 CYS A CA 1
ATOM 536 C C . CYS A 1 72 ? -20.382 -18.109 2.183 1.00 95.69 72 CYS A C 1
ATOM 538 O O . CYS A 1 72 ? -21.368 -18.742 1.827 1.00 95.69 72 CYS A O 1
ATOM 540 N N . GLN A 1 73 ? -20.371 -17.349 3.280 1.00 96.50 73 GLN A N 1
ATOM 541 C CA . GLN A 1 73 ? -21.531 -17.148 4.157 1.00 96.50 73 GLN A CA 1
ATOM 542 C C . GLN A 1 73 ? -22.146 -15.751 3.987 1.00 96.50 73 GLN A C 1
ATOM 544 O O . GLN A 1 73 ? -23.177 -15.445 4.576 1.00 96.50 73 GLN A O 1
ATOM 549 N N . CYS A 1 74 ? -21.521 -14.888 3.185 1.00 96.69 74 CYS A N 1
ATOM 550 C CA . CYS A 1 74 ? -21.965 -13.522 2.975 1.00 96.69 74 CYS A CA 1
ATOM 551 C C . CYS A 1 74 ? -22.911 -13.446 1.779 1.00 96.69 74 CYS A C 1
ATOM 553 O O . CYS A 1 74 ? -22.472 -13.549 0.635 1.00 96.69 74 CYS A O 1
ATOM 555 N N . LYS A 1 75 ? -24.200 -13.235 2.053 1.00 96.19 75 LYS A N 1
ATOM 556 C CA . LYS A 1 75 ? -25.211 -12.878 1.053 1.00 96.19 75 LYS A CA 1
ATOM 557 C C . LYS A 1 75 ? -25.520 -11.387 1.191 1.00 96.19 75 LYS A C 1
ATOM 559 O O . LYS A 1 75 ? -26.290 -11.017 2.076 1.00 96.19 75 LYS A O 1
ATOM 564 N N . PRO A 1 76 ? -24.877 -10.511 0.404 1.00 94.69 76 PRO A N 1
ATOM 565 C CA . PRO A 1 76 ? -25.024 -9.073 0.579 1.00 94.69 76 PRO A CA 1
ATOM 566 C C . PRO A 1 76 ? -26.473 -8.651 0.329 1.00 94.69 76 PRO A C 1
ATOM 568 O O . PRO A 1 76 ? -27.083 -9.111 -0.633 1.00 94.69 76 PRO A O 1
ATOM 571 N N . SER A 1 77 ? -26.999 -7.744 1.150 1.00 91.88 77 SER A N 1
ATOM 572 C CA . SER A 1 77 ? -28.306 -7.095 0.954 1.00 91.88 77 SER A CA 1
ATOM 573 C C . SER A 1 77 ? -28.201 -5.740 0.242 1.00 91.88 77 SER A C 1
ATOM 575 O O . SER A 1 77 ? -29.217 -5.154 -0.122 1.00 91.88 77 SER A O 1
ATOM 577 N N . GLY A 1 78 ? -26.978 -5.253 0.014 1.00 92.69 78 GLY A N 1
ATOM 578 C CA . GLY A 1 78 ? -26.689 -3.964 -0.606 1.00 92.69 78 GLY A CA 1
ATOM 579 C C . GLY A 1 78 ? -25.266 -3.888 -1.175 1.00 92.69 78 GLY A C 1
ATOM 580 O O . GLY A 1 78 ? -24.584 -4.915 -1.254 1.00 92.69 78 GLY A O 1
ATOM 581 N N . PRO A 1 79 ? -24.822 -2.696 -1.616 1.00 92.06 79 PRO A N 1
ATOM 582 C CA . PRO A 1 79 ? -23.476 -2.490 -2.146 1.00 92.06 79 PRO A CA 1
ATOM 583 C C . PRO A 1 79 ? -22.401 -2.816 -1.101 1.00 92.06 79 PRO A C 1
ATOM 585 O O . PRO A 1 79 ? -22.560 -2.451 0.062 1.00 92.06 79 PRO A O 1
ATOM 588 N N . LEU A 1 80 ? -21.304 -3.457 -1.520 1.00 93.94 80 LEU A N 1
ATOM 589 C CA . LEU A 1 80 ? -20.118 -3.660 -0.676 1.00 93.94 80 LEU A CA 1
ATOM 590 C C . LEU A 1 80 ? -18.833 -3.285 -1.417 1.00 93.94 80 LEU A C 1
ATOM 592 O O . LEU A 1 80 ? -18.659 -3.619 -2.593 1.00 93.94 80 LEU A O 1
ATOM 596 N N . SER A 1 81 ? -17.903 -2.669 -0.692 1.00 88.31 81 SER A N 1
ATOM 597 C CA . SER A 1 81 ? -16.500 -2.546 -1.088 1.00 88.31 81 SER A CA 1
ATOM 598 C C . SER A 1 81 ? -15.656 -3.479 -0.230 1.00 88.31 81 SER A C 1
ATOM 600 O O . SER A 1 81 ? -15.782 -3.486 0.995 1.00 88.31 81 SER A O 1
ATOM 602 N N . LEU A 1 82 ? -14.825 -4.299 -0.865 1.00 91.81 82 LEU A N 1
AT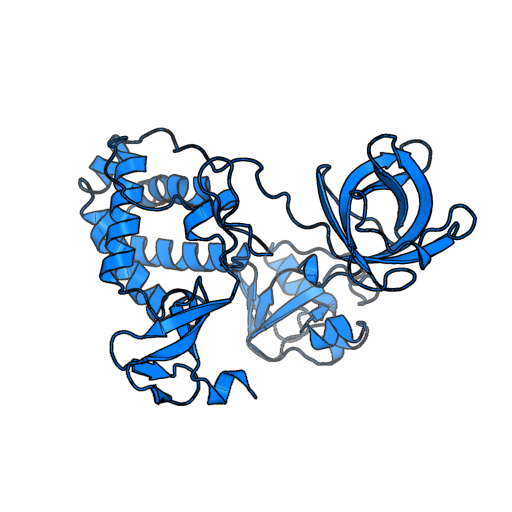OM 603 C CA . LEU A 1 82 ? -14.115 -5.403 -0.234 1.00 91.81 82 LEU A CA 1
ATOM 604 C C . LEU A 1 82 ? -12.615 -5.351 -0.547 1.00 91.81 82 LEU A C 1
ATOM 606 O O . LEU A 1 82 ? -12.202 -5.023 -1.661 1.00 91.81 82 LEU A O 1
ATOM 610 N N . ALA A 1 83 ? -11.802 -5.775 0.416 1.00 83.75 83 ALA A N 1
ATOM 611 C CA . ALA A 1 83 ? -10.367 -5.992 0.269 1.00 83.75 83 ALA A CA 1
ATOM 612 C C . ALA A 1 83 ? -9.989 -7.469 0.479 1.00 83.75 83 ALA A C 1
ATOM 614 O O . ALA A 1 83 ? -10.694 -8.205 1.185 1.00 83.75 83 ALA A O 1
ATOM 615 N N . PRO A 1 84 ? -8.869 -7.926 -0.117 1.00 83.19 84 PRO A N 1
ATOM 616 C CA . PRO A 1 84 ? -8.268 -9.203 0.245 1.00 83.19 84 PRO A CA 1
ATOM 617 C C . PRO A 1 84 ? -7.864 -9.211 1.723 1.00 83.19 84 PRO A C 1
ATOM 619 O O . PRO A 1 84 ? -7.688 -8.163 2.349 1.00 83.19 84 PRO A O 1
ATOM 622 N N . LYS A 1 85 ? -7.701 -10.411 2.285 1.00 84.06 85 LYS A N 1
ATOM 623 C CA . LYS A 1 85 ? -7.134 -10.556 3.626 1.00 84.06 85 LYS A CA 1
ATOM 624 C C . LYS A 1 85 ? -5.709 -10.008 3.674 1.00 84.06 85 LYS A C 1
ATOM 626 O O . LYS A 1 85 ? -4.900 -10.297 2.797 1.00 84.06 85 LYS A O 1
ATOM 631 N N . SER A 1 86 ? -5.425 -9.210 4.698 1.00 77.38 86 SER A N 1
ATOM 632 C CA . SER A 1 86 ? -4.104 -8.635 4.936 1.00 77.38 86 SER A CA 1
ATOM 633 C C . SER A 1 86 ? -3.299 -9.551 5.857 1.00 77.38 86 SER A C 1
ATOM 635 O O . SER A 1 86 ? -3.825 -9.920 6.910 1.00 77.38 86 SER A O 1
ATOM 637 N N . PRO A 1 87 ? -2.025 -9.860 5.553 1.00 70.88 87 PRO A N 1
ATOM 638 C CA . PRO A 1 87 ? -1.148 -10.575 6.482 1.00 70.88 87 PRO A CA 1
ATOM 639 C C . PRO A 1 87 ? -1.034 -9.901 7.858 1.00 70.88 87 PRO A C 1
ATOM 641 O O . PRO A 1 87 ? -0.803 -10.578 8.854 1.00 70.88 87 PRO A O 1
ATOM 644 N N . ALA A 1 88 ? -1.251 -8.582 7.934 1.00 70.00 88 ALA A N 1
ATOM 645 C CA . ALA A 1 88 ? -1.250 -7.837 9.193 1.00 70.00 88 ALA A CA 1
ATOM 646 C C . ALA A 1 88 ? -2.416 -8.208 10.128 1.00 70.00 88 ALA A C 1
ATOM 648 O O . ALA A 1 88 ? -2.287 -8.086 11.342 1.00 70.00 88 ALA A O 1
ATOM 649 N N . ASP A 1 89 ? -3.535 -8.677 9.573 1.00 77.62 89 ASP A N 1
ATOM 650 C CA . ASP A 1 89 ? -4.728 -9.044 10.342 1.00 77.62 89 ASP A CA 1
ATOM 651 C C . ASP A 1 89 ? -4.818 -10.565 10.580 1.00 77.62 89 ASP A C 1
ATOM 653 O O . ASP A 1 89 ? -5.676 -11.021 11.334 1.00 77.62 89 ASP A O 1
ATOM 657 N N . MET A 1 90 ? -3.972 -11.364 9.917 1.00 82.94 90 MET A N 1
ATOM 658 C CA . MET A 1 90 ? -3.983 -12.825 10.017 1.00 82.94 90 MET A CA 1
ATOM 659 C C . MET A 1 90 ? -3.004 -13.292 11.092 1.00 82.94 90 MET A C 1
ATOM 661 O O . MET A 1 90 ? -1.819 -12.966 11.051 1.00 82.94 90 MET A O 1
ATOM 665 N N . LEU A 1 91 ? -3.512 -14.084 12.034 1.00 87.12 91 LEU A N 1
ATOM 666 C CA . LEU A 1 91 ? -2.738 -14.632 13.143 1.00 87.12 91 LEU A CA 1
ATOM 667 C C . LEU A 1 91 ? -2.644 -16.150 12.990 1.00 87.12 91 LEU A C 1
ATOM 669 O O . LEU A 1 91 ? -3.665 -16.835 12.896 1.00 87.12 91 LEU A O 1
ATOM 673 N N . THR A 1 92 ? -1.420 -16.668 12.964 1.00 89.19 92 THR A N 1
ATOM 674 C CA . THR A 1 92 ? -1.132 -18.104 12.903 1.00 89.19 92 THR A CA 1
ATOM 675 C C . THR A 1 92 ? -0.624 -18.555 14.263 1.00 89.19 92 THR A C 1
ATOM 677 O O . THR A 1 92 ? 0.347 -17.998 14.762 1.00 89.19 92 THR A O 1
ATOM 680 N N . GLN A 1 93 ? -1.283 -19.540 14.875 1.00 90.94 93 GLN A N 1
ATOM 681 C CA . GLN A 1 93 ? -0.771 -20.159 16.100 1.00 90.94 93 GLN A CA 1
ATOM 682 C C . GLN A 1 93 ? 0.463 -20.987 15.758 1.00 90.94 93 GLN A C 1
ATOM 684 O O . GLN A 1 93 ? 0.445 -21.737 14.778 1.00 90.94 93 GLN A O 1
ATOM 689 N N . CYS A 1 94 ? 1.504 -20.857 16.564 1.00 92.62 94 CYS A N 1
ATOM 690 C CA . CYS A 1 94 ? 2.772 -21.530 16.372 1.00 92.62 94 CYS A CA 1
ATOM 691 C C . CYS A 1 94 ? 3.284 -22.093 17.695 1.00 92.62 94 CYS A C 1
ATOM 693 O O . CYS A 1 94 ? 3.005 -21.540 18.755 1.00 92.62 94 CYS A O 1
ATOM 695 N N . MET A 1 95 ? 4.083 -23.150 17.605 1.00 90.44 95 MET A N 1
ATOM 696 C CA . MET A 1 95 ? 4.730 -23.787 18.745 1.00 90.44 95 MET A CA 1
ATOM 697 C C . MET A 1 95 ? 6.238 -23.825 18.516 1.00 90.44 95 MET A C 1
ATOM 699 O O . MET A 1 95 ? 6.708 -24.314 17.484 1.00 90.44 95 MET A O 1
ATOM 703 N N . LEU A 1 96 ? 7.009 -23.310 19.472 1.00 88.81 96 LEU A N 1
ATOM 704 C CA . LEU A 1 96 ? 8.466 -23.324 19.394 1.00 88.81 96 LEU A CA 1
ATOM 705 C C . LEU A 1 96 ? 9.007 -24.742 19.614 1.00 88.81 96 LEU A C 1
ATOM 707 O O . LEU A 1 96 ? 8.720 -25.376 20.628 1.00 88.81 96 LEU A O 1
ATOM 711 N N . VAL A 1 97 ? 9.839 -25.212 18.684 1.00 88.19 97 VAL A N 1
ATOM 712 C CA . VAL A 1 97 ? 10.450 -26.551 18.732 1.00 88.19 97 VAL A CA 1
ATOM 713 C C . VAL A 1 97 ? 11.938 -26.476 19.036 1.00 88.19 97 VAL A C 1
ATOM 715 O O . VAL A 1 97 ? 12.459 -27.298 19.781 1.00 88.19 97 VAL A O 1
ATOM 718 N N . ARG A 1 98 ? 12.656 -25.499 18.480 1.00 84.81 98 ARG A N 1
ATOM 719 C CA . ARG A 1 98 ? 14.085 -25.341 18.756 1.00 84.81 98 ARG A CA 1
ATOM 720 C C . ARG A 1 98 ? 14.540 -23.899 18.684 1.00 84.81 98 ARG A C 1
ATOM 722 O O . ARG A 1 98 ? 13.968 -23.087 17.960 1.00 84.81 98 ARG A O 1
ATOM 729 N N . ARG A 1 99 ? 15.627 -23.620 19.394 1.00 84.12 99 ARG A N 1
ATOM 730 C CA . ARG A 1 99 ? 16.387 -22.382 19.290 1.00 84.12 99 ARG A CA 1
ATOM 731 C C . ARG A 1 99 ? 17.866 -22.711 19.196 1.00 84.12 99 ARG A C 1
ATOM 733 O O . ARG A 1 99 ? 18.370 -23.524 19.961 1.00 84.12 99 ARG A O 1
ATOM 740 N N . GLU A 1 100 ? 18.545 -22.053 18.274 1.00 85.69 100 GLU A N 1
ATOM 741 C CA . GLU A 1 100 ? 19.988 -22.140 18.111 1.00 85.69 100 GLU A CA 1
ATOM 742 C C . GLU A 1 100 ? 20.587 -20.743 18.255 1.00 85.69 100 GLU A C 1
ATOM 744 O O . GLU A 1 100 ? 20.221 -19.821 17.523 1.00 85.69 100 GLU A O 1
ATOM 749 N N . HIS A 1 101 ? 21.477 -20.579 19.231 1.00 83.50 101 HIS A N 1
ATOM 750 C CA . HIS A 1 101 ? 22.214 -19.339 19.438 1.00 83.50 101 HIS A CA 1
ATOM 751 C C . HIS A 1 101 ? 23.394 -19.270 18.477 1.00 83.50 101 HIS A C 1
ATOM 753 O O . HIS A 1 101 ? 24.146 -20.237 18.346 1.00 83.50 101 HIS A O 1
ATOM 759 N N . ARG A 1 102 ? 23.586 -18.116 17.839 1.00 82.81 102 ARG A N 1
ATOM 760 C CA . ARG A 1 102 ? 24.743 -17.871 16.982 1.00 82.81 102 ARG A CA 1
ATOM 761 C C . ARG A 1 102 ? 25.816 -17.057 17.716 1.00 82.81 102 ARG A C 1
ATOM 763 O O . ARG A 1 102 ? 25.490 -16.265 18.600 1.00 82.81 102 ARG A O 1
ATOM 770 N N . PRO A 1 103 ? 27.100 -17.208 17.338 1.00 80.44 103 PRO A N 1
ATOM 771 C CA . PRO A 1 103 ? 28.200 -16.453 17.945 1.00 80.44 103 PRO A CA 1
ATOM 772 C C . PRO A 1 103 ? 28.097 -14.929 17.785 1.00 80.44 103 PRO A C 1
ATOM 774 O O . PRO A 1 103 ? 28.696 -14.197 18.565 1.00 80.44 103 PRO A O 1
ATOM 777 N N . ASP A 1 104 ? 27.354 -14.453 16.782 1.00 80.12 104 ASP A N 1
ATOM 778 C CA . ASP A 1 104 ? 27.081 -13.030 16.532 1.00 80.12 104 ASP A CA 1
ATOM 779 C C . ASP A 1 104 ? 25.956 -12.460 17.418 1.00 80.12 104 ASP A C 1
ATOM 781 O O . ASP A 1 104 ? 25.584 -11.295 17.282 1.00 80.12 104 ASP A O 1
ATOM 785 N N . GLY A 1 105 ? 25.404 -13.281 18.315 1.00 76.62 105 GLY A N 1
ATOM 786 C CA . GLY A 1 105 ? 24.314 -12.923 19.210 1.00 76.62 105 GLY A CA 1
ATOM 787 C C . GLY A 1 105 ? 22.912 -13.099 18.614 1.00 76.62 105 GLY A C 1
ATOM 788 O O . GLY A 1 105 ? 21.918 -13.028 19.338 1.00 76.62 105 GLY A O 1
ATOM 789 N N . SER A 1 106 ? 22.783 -13.364 17.316 1.00 83.75 106 SER A N 1
ATOM 790 C CA . SER A 1 106 ? 21.480 -13.686 16.737 1.00 83.75 106 SER A CA 1
ATOM 791 C C . SER A 1 106 ? 20.994 -15.066 17.198 1.00 83.75 106 SER A C 1
ATOM 793 O O . SER A 1 106 ? 21.741 -15.895 17.727 1.00 83.75 106 SER A O 1
ATOM 795 N N . SER A 1 107 ? 19.698 -15.325 17.039 1.00 86.06 107 SER A N 1
ATOM 796 C CA . SER A 1 107 ? 19.114 -16.643 17.289 1.00 86.06 107 SER A CA 1
ATOM 797 C C . SER A 1 107 ? 18.339 -17.121 16.071 1.00 86.06 107 SER A C 1
ATOM 799 O O . SER A 1 107 ? 17.650 -16.344 15.411 1.00 86.06 107 SER A O 1
ATOM 801 N N . VAL A 1 108 ? 18.414 -18.421 15.804 1.00 89.62 108 VAL A N 1
ATOM 802 C CA . VAL A 1 108 ? 17.542 -19.100 14.846 1.00 89.62 108 VAL A CA 1
ATOM 803 C C . VAL A 1 108 ? 16.472 -19.846 15.623 1.00 89.62 108 VAL A C 1
ATOM 805 O O . VAL A 1 108 ? 16.775 -20.699 16.454 1.00 89.62 108 VAL A O 1
ATOM 808 N N . LEU A 1 109 ? 15.217 -19.519 15.351 1.00 89.75 109 LEU A N 1
ATOM 809 C CA . LEU A 1 109 ? 14.043 -20.187 15.886 1.00 89.75 109 LEU A CA 1
ATOM 810 C C . LEU A 1 109 ? 13.551 -21.211 14.865 1.00 89.75 109 LEU A C 1
ATOM 812 O O . LEU A 1 109 ? 13.399 -20.889 13.689 1.00 89.75 109 LEU A O 1
ATOM 816 N N . GLY A 1 110 ? 13.283 -22.429 15.321 1.00 91.62 110 GLY A N 1
ATOM 817 C CA . GLY A 1 110 ? 12.553 -23.450 14.580 1.00 91.62 110 GLY A CA 1
ATOM 818 C C . GLY A 1 110 ? 11.208 -23.696 15.248 1.00 91.62 110 GLY A C 1
ATOM 819 O O . GLY A 1 110 ? 11.168 -24.025 16.435 1.00 91.62 110 GLY A O 1
ATOM 820 N N . PHE A 1 111 ? 10.112 -23.534 14.513 1.00 92.19 111 PHE A N 1
ATOM 821 C CA . PHE A 1 111 ? 8.761 -23.684 15.053 1.00 92.19 111 PHE A CA 1
ATOM 822 C C . PHE A 1 111 ? 7.808 -24.363 14.071 1.00 92.19 111 PHE A C 1
ATOM 824 O O . PHE A 1 111 ? 7.997 -24.332 12.852 1.00 92.19 111 PHE A O 1
ATOM 831 N N . GLU A 1 112 ? 6.759 -24.959 14.623 1.00 92.94 112 GLU A N 1
ATOM 832 C CA . GLU A 1 112 ? 5.624 -25.479 13.869 1.00 92.94 112 GLU A CA 1
ATOM 833 C C . GLU A 1 112 ? 4.514 -24.435 13.822 1.00 92.94 112 GLU A C 1
ATOM 835 O O . GLU A 1 112 ? 4.299 -23.706 14.787 1.00 92.94 112 GLU A O 1
ATOM 840 N N . ALA A 1 113 ? 3.796 -24.370 12.703 1.00 91.06 113 ALA A N 1
ATOM 841 C CA . ALA A 1 113 ? 2.590 -23.567 12.570 1.00 91.06 113 ALA A CA 1
ATOM 842 C C . ALA A 1 113 ? 1.369 -24.490 12.553 1.00 91.06 113 ALA A C 1
ATOM 844 O O . ALA A 1 113 ? 1.353 -25.491 11.838 1.00 91.06 113 ALA A O 1
ATOM 845 N N . ALA A 1 114 ? 0.316 -24.122 13.284 1.00 88.25 114 ALA A N 1
ATOM 846 C CA . ALA A 1 114 ? -0.937 -24.877 13.341 1.00 88.25 114 ALA A CA 1
ATOM 847 C C . ALA A 1 114 ? -1.636 -24.984 11.972 1.00 88.25 114 ALA A C 1
ATOM 849 O O . ALA A 1 114 ? -2.485 -25.849 11.758 1.00 88.25 114 ALA A O 1
ATOM 850 N N . THR A 1 115 ? -1.292 -24.095 11.038 1.00 82.06 115 THR A N 1
ATOM 851 C CA . THR A 1 115 ? -1.726 -24.132 9.641 1.00 82.06 115 THR A CA 1
ATOM 852 C C . THR A 1 115 ? -0.547 -23.901 8.707 1.00 82.06 115 THR A C 1
ATOM 854 O O . THR A 1 115 ? 0.423 -23.241 9.071 1.00 82.06 115 THR A O 1
ATOM 857 N N . GLU A 1 116 ? -0.662 -24.386 7.471 1.00 81.81 116 GLU A N 1
ATOM 858 C CA . GLU A 1 116 ? 0.322 -24.122 6.423 1.00 81.81 116 GLU A CA 1
ATOM 859 C C . GLU A 1 116 ? 0.545 -22.611 6.236 1.00 81.81 116 GLU A C 1
ATOM 861 O O . GLU A 1 116 ? -0.393 -21.853 5.979 1.00 81.81 116 GLU A O 1
ATOM 866 N N . LEU A 1 117 ? 1.803 -22.187 6.374 1.00 85.62 117 LEU A N 1
ATOM 867 C CA . LEU A 1 117 ? 2.230 -20.797 6.233 1.00 85.62 117 LEU A CA 1
ATOM 868 C C . LEU A 1 117 ? 2.962 -20.608 4.898 1.00 85.62 117 LEU A C 1
ATOM 870 O O . LEU A 1 117 ? 4.125 -20.980 4.767 1.00 85.62 117 LEU A O 1
ATOM 874 N N . ALA A 1 118 ? 2.316 -20.024 3.897 1.00 83.88 118 ALA A N 1
ATOM 875 C CA . ALA A 1 118 ? 3.011 -19.667 2.661 1.00 83.88 118 ALA A CA 1
ATOM 876 C C . ALA A 1 118 ? 3.907 -18.441 2.899 1.00 83.88 118 ALA A C 1
ATOM 878 O O . ALA A 1 118 ? 3.408 -17.419 3.363 1.00 83.88 118 ALA A O 1
ATOM 879 N N . PHE A 1 119 ? 5.203 -18.542 2.588 1.00 86.12 119 PHE A N 1
ATOM 880 C CA . PHE A 1 119 ? 6.152 -17.428 2.649 1.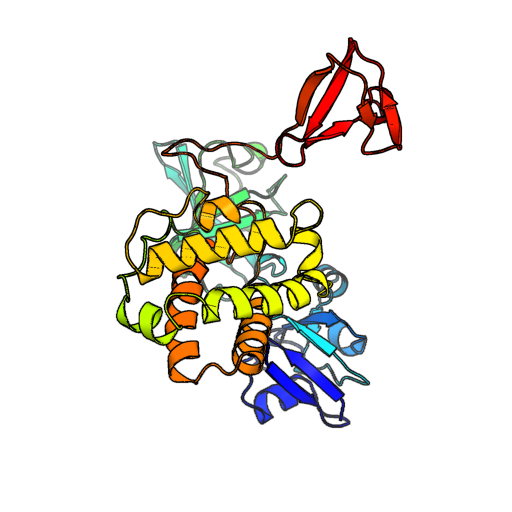00 86.12 119 PHE A CA 1
ATOM 881 C C . PHE A 1 119 ? 7.301 -17.610 1.648 1.00 86.12 119 PHE A C 1
ATOM 883 O O . PHE A 1 119 ? 7.617 -18.729 1.243 1.00 86.12 119 PHE A O 1
ATOM 890 N N . THR A 1 120 ? 7.949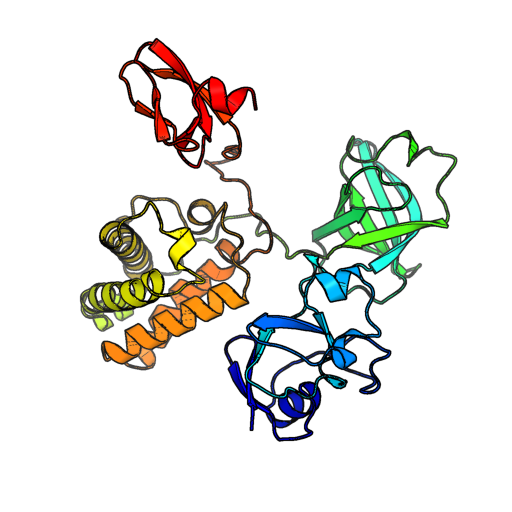 -16.503 1.305 1.00 85.44 120 THR A N 1
ATOM 891 C CA . THR A 1 120 ? 9.214 -16.434 0.573 1.00 85.44 120 THR A CA 1
ATOM 892 C C . THR A 1 120 ? 10.344 -16.163 1.559 1.00 85.44 120 THR A C 1
ATOM 894 O O . THR A 1 120 ? 10.196 -15.358 2.482 1.00 85.44 120 THR A O 1
ATOM 897 N N . VAL A 1 121 ? 11.485 -16.828 1.370 1.00 88.00 121 VAL A N 1
ATOM 898 C CA . VAL A 1 121 ? 12.689 -16.592 2.181 1.00 88.00 121 VAL A CA 1
ATOM 899 C C . VAL A 1 121 ? 13.050 -15.105 2.161 1.00 88.00 121 VAL A C 1
ATOM 901 O O . VAL A 1 121 ? 13.056 -14.474 1.107 1.00 88.00 121 VAL A O 1
ATOM 904 N N . GLY A 1 122 ? 13.325 -14.551 3.340 1.00 83.06 122 GLY A N 1
ATOM 905 C CA . GLY A 1 122 ? 13.632 -13.138 3.550 1.00 83.06 122 GLY A CA 1
ATOM 906 C C . GLY A 1 122 ? 12.451 -12.308 4.055 1.00 83.06 122 GLY A C 1
ATOM 907 O O . GLY A 1 122 ? 12.681 -11.256 4.648 1.00 83.06 122 GLY A O 1
ATOM 908 N N . GLN A 1 123 ? 11.204 -12.768 3.894 1.00 84.69 123 GLN A N 1
ATOM 909 C CA . GLN A 1 123 ? 10.041 -12.054 4.429 1.00 84.69 123 GLN A CA 1
ATOM 910 C C . GLN A 1 123 ? 10.119 -11.905 5.951 1.00 84.69 123 GLN A C 1
ATOM 912 O O . GLN A 1 123 ? 10.570 -12.810 6.656 1.00 84.69 123 GLN A O 1
ATOM 917 N N . SER A 1 124 ? 9.640 -10.776 6.467 1.00 87.06 124 SER A N 1
ATOM 918 C CA . SER A 1 124 ? 9.537 -10.557 7.907 1.00 87.06 124 SER A CA 1
ATOM 919 C C . SER A 1 124 ? 8.194 -11.042 8.456 1.00 87.06 124 SER A C 1
ATOM 921 O O . SER A 1 124 ? 7.202 -11.163 7.736 1.00 87.06 124 SER A O 1
ATOM 923 N N . ALA A 1 125 ? 8.150 -11.325 9.751 1.00 89.62 125 ALA A N 1
ATOM 924 C CA . ALA A 1 125 ? 6.938 -11.637 10.496 1.00 89.62 125 ALA A CA 1
ATOM 925 C C . ALA A 1 125 ? 7.071 -11.131 11.938 1.00 89.62 125 ALA A C 1
ATOM 927 O O . ALA A 1 125 ? 8.170 -10.814 12.388 1.00 89.62 125 ALA A O 1
ATOM 928 N N . GLN A 1 126 ? 5.960 -11.046 12.664 1.00 88.75 126 GLN A N 1
ATOM 929 C CA . GLN A 1 126 ? 5.938 -10.630 14.066 1.00 88.75 126 GLN A CA 1
ATOM 930 C C . GLN A 1 126 ? 5.464 -11.775 14.957 1.00 88.75 126 GLN A C 1
ATOM 932 O O . GLN A 1 126 ? 4.372 -12.301 14.754 1.00 88.75 126 GLN A O 1
ATOM 937 N N . LEU A 1 127 ? 6.275 -12.124 15.952 1.00 87.81 127 LEU A N 1
ATOM 938 C CA . LEU A 1 127 ? 5.944 -13.049 17.032 1.00 87.81 127 LEU A CA 1
ATOM 939 C C . LEU A 1 127 ? 5.371 -12.251 18.198 1.00 87.81 127 LEU A C 1
ATOM 941 O O . LEU A 1 127 ? 5.972 -11.263 18.610 1.00 87.81 127 LEU A O 1
ATOM 945 N N . PHE A 1 128 ? 4.221 -12.635 18.726 1.00 85.44 128 PHE A N 1
ATOM 946 C CA . PHE A 1 128 ? 3.607 -11.956 19.865 1.00 85.44 128 PHE A CA 1
ATOM 947 C C . PHE A 1 128 ? 2.652 -12.907 20.597 1.00 85.44 128 PHE A C 1
ATOM 949 O O . PHE A 1 128 ? 2.425 -14.031 20.143 1.00 85.44 128 PHE A O 1
ATOM 956 N N . ASP A 1 129 ? 2.104 -12.445 21.724 1.00 74.56 129 ASP A N 1
ATOM 957 C CA . ASP A 1 129 ? 1.369 -13.256 22.703 1.00 74.56 129 ASP A CA 1
ATOM 958 C C . ASP A 1 129 ? 2.217 -14.418 23.275 1.00 74.56 129 ASP A C 1
ATOM 960 O O . ASP A 1 129 ? 3.303 -14.732 22.793 1.00 74.56 129 ASP A O 1
ATOM 964 N N . GLY A 1 130 ? 1.769 -15.049 24.361 1.00 76.38 130 GLY A N 1
ATOM 965 C CA . GLY A 1 130 ? 2.529 -16.127 25.008 1.00 76.38 130 GLY A CA 1
ATOM 966 C C . GLY A 1 130 ? 3.808 -15.612 25.694 1.00 76.38 130 GLY A C 1
ATOM 967 O O . GLY A 1 130 ? 3.698 -14.758 26.576 1.00 76.38 130 GLY A O 1
ATOM 968 N N . PRO A 1 131 ? 5.013 -16.109 25.347 1.00 69.25 131 PRO A N 1
ATOM 969 C CA . PRO A 1 131 ? 6.257 -15.697 26.001 1.00 69.25 131 PRO A CA 1
ATOM 970 C C . PRO A 1 131 ? 6.650 -14.237 25.680 1.00 69.25 131 PRO A C 1
ATOM 972 O O . PRO A 1 131 ? 7.476 -13.648 26.369 1.00 69.25 131 PRO A O 1
ATOM 975 N N . PHE A 1 132 ? 6.059 -13.602 24.667 1.00 73.06 132 PHE A N 1
ATOM 976 C CA . PHE A 1 132 ? 6.457 -12.263 24.228 1.00 73.06 132 PHE A CA 1
ATOM 977 C C . PHE A 1 132 ? 5.712 -11.144 24.974 1.00 73.06 132 PHE A C 1
ATOM 979 O O . PHE A 1 132 ? 4.492 -11.028 24.881 1.00 73.06 132 PHE A O 1
ATOM 986 N N . SER A 1 133 ? 6.449 -10.254 25.653 1.00 68.75 133 SER A N 1
ATOM 987 C CA . SER A 1 133 ? 5.888 -9.047 26.291 1.00 68.75 133 SER A CA 1
ATOM 988 C C . SER A 1 133 ? 5.497 -7.952 25.292 1.00 68.75 133 SER A C 1
ATOM 990 O O . SER A 1 133 ? 4.675 -7.089 25.589 1.00 68.75 133 SER A O 1
ATOM 992 N N . SER A 1 134 ? 6.112 -7.970 24.112 1.00 72.75 134 SER A N 1
ATOM 993 C CA . SER A 1 134 ? 5.866 -7.068 22.988 1.00 72.75 134 SER A CA 1
ATOM 994 C C . SER A 1 134 ? 6.128 -7.814 21.680 1.00 72.75 134 SER A C 1
ATOM 996 O O . SER A 1 134 ? 6.923 -8.756 21.692 1.00 72.75 134 SER A O 1
ATOM 998 N N . PRO A 1 135 ? 5.525 -7.402 20.551 1.00 81.44 135 PRO A N 1
ATOM 999 C CA . PRO A 1 135 ? 5.794 -8.040 19.270 1.00 81.44 135 PRO A CA 1
ATOM 1000 C C . PRO A 1 135 ? 7.284 -8.020 18.909 1.00 81.44 135 PRO A C 1
ATOM 1002 O O . PRO A 1 135 ? 7.919 -6.968 18.937 1.00 81.44 135 PRO A O 1
ATOM 1005 N N . VAL A 1 136 ? 7.822 -9.182 18.545 1.00 83.25 136 VAL A N 1
ATOM 1006 C CA . VAL A 1 136 ? 9.206 -9.385 18.110 1.00 83.25 136 VAL A CA 1
ATOM 1007 C C . VAL A 1 136 ? 9.223 -9.635 16.611 1.00 83.25 136 VAL A C 1
ATOM 1009 O O . VAL A 1 136 ? 8.622 -10.592 16.126 1.00 83.25 136 VAL A O 1
ATOM 1012 N N . THR A 1 137 ? 9.929 -8.789 15.867 1.00 85.56 137 THR A N 1
ATOM 1013 C CA . THR A 1 137 ? 10.105 -8.981 14.425 1.00 85.56 137 THR A CA 1
ATOM 1014 C C . THR A 1 137 ? 11.175 -10.032 14.153 1.00 85.56 137 THR A C 1
ATOM 1016 O O . THR A 1 137 ? 12.277 -9.964 14.696 1.00 85.56 137 THR A O 1
ATOM 1019 N N . VAL A 1 138 ? 10.864 -10.975 13.268 1.00 89.00 138 VAL A N 1
ATOM 1020 C CA . VAL A 1 138 ? 11.776 -12.023 12.803 1.00 89.00 138 VAL A CA 1
ATOM 1021 C C . VAL A 1 138 ? 11.810 -12.079 11.285 1.00 89.00 138 VAL A C 1
ATOM 1023 O O . VAL A 1 138 ? 10.850 -11.687 10.623 1.00 89.00 138 VAL A O 1
ATOM 1026 N N . ARG A 1 139 ? 12.905 -12.593 10.727 1.00 90.19 139 ARG A N 1
ATOM 1027 C CA . ARG A 1 139 ? 13.055 -12.858 9.292 1.00 90.19 139 ARG A CA 1
ATOM 1028 C C . ARG A 1 139 ? 12.872 -14.346 9.028 1.00 90.19 139 ARG A C 1
ATOM 1030 O O . ARG A 1 139 ? 13.614 -15.144 9.582 1.00 90.19 139 ARG A O 1
ATOM 1037 N N . LEU A 1 140 ? 11.930 -14.732 8.175 1.00 92.00 140 LEU A N 1
ATOM 1038 C CA . LEU A 1 140 ? 11.724 -16.126 7.778 1.00 92.00 140 LEU A CA 1
ATOM 1039 C C . LEU A 1 140 ? 12.854 -16.562 6.837 1.00 92.00 140 LEU A C 1
ATOM 1041 O O . LEU A 1 140 ? 13.035 -15.985 5.765 1.00 92.00 140 LEU A O 1
ATOM 1045 N N . THR A 1 141 ? 13.633 -17.563 7.235 1.00 92.69 141 THR A N 1
ATOM 1046 C CA . THR A 1 141 ? 14.865 -17.972 6.539 1.00 92.69 141 THR A CA 1
ATOM 1047 C C . THR A 1 141 ? 14.723 -19.265 5.748 1.00 92.69 141 THR A C 1
ATOM 1049 O O . THR A 1 141 ? 15.546 -19.531 4.877 1.00 92.69 141 THR A O 1
ATOM 1052 N N . GLY A 1 142 ? 13.671 -20.047 5.988 1.00 91.69 142 GLY A N 1
ATOM 1053 C CA . GLY A 1 142 ? 13.426 -21.272 5.238 1.00 91.69 142 GLY A CA 1
ATOM 1054 C C . GLY A 1 142 ? 12.595 -22.285 6.006 1.00 91.69 142 GLY A C 1
ATOM 1055 O O . GLY A 1 142 ? 11.979 -21.974 7.026 1.00 91.69 142 GLY A O 1
ATOM 1056 N N . ARG A 1 143 ? 12.565 -23.509 5.485 1.00 91.38 143 ARG A N 1
ATOM 1057 C CA . ARG A 1 143 ? 11.965 -24.669 6.142 1.00 91.38 143 ARG A CA 1
ATOM 1058 C C . ARG A 1 143 ? 13.030 -25.742 6.279 1.00 91.38 143 ARG A C 1
ATOM 1060 O O . ARG A 1 143 ? 13.748 -26.012 5.324 1.00 91.38 143 ARG A O 1
ATOM 1067 N N . ASP A 1 144 ? 13.122 -26.338 7.457 1.00 83.44 144 ASP A N 1
ATOM 1068 C CA . ASP A 1 144 ? 13.963 -27.508 7.672 1.00 83.44 144 ASP A CA 1
ATOM 1069 C C . ASP A 1 144 ? 13.333 -28.708 6.953 1.00 83.44 144 ASP A C 1
ATOM 1071 O O . ASP A 1 144 ? 12.245 -29.144 7.326 1.00 83.44 144 ASP A O 1
ATOM 1075 N N . GLU A 1 145 ? 13.978 -29.235 5.912 1.00 71.50 145 GLU A N 1
ATOM 1076 C CA . GLU A 1 145 ? 13.426 -30.336 5.109 1.00 71.50 145 GLU A CA 1
ATOM 1077 C C . GLU A 1 145 ? 13.286 -31.649 5.895 1.00 71.50 145 GLU A C 1
ATOM 1079 O O . GLU A 1 145 ? 12.416 -32.460 5.577 1.00 71.50 145 GLU A O 1
ATOM 1084 N N . ALA A 1 146 ? 14.098 -31.863 6.936 1.00 73.81 146 ALA A N 1
ATOM 1085 C CA . ALA A 1 146 ? 14.065 -33.098 7.717 1.00 73.81 146 ALA A CA 1
ATOM 1086 C C . ALA A 1 146 ? 12.924 -33.118 8.745 1.00 73.81 146 ALA A C 1
ATOM 1088 O O . ALA A 1 146 ? 12.422 -34.189 9.087 1.00 73.81 146 ALA A O 1
ATOM 1089 N N . GLN A 1 147 ? 12.527 -31.946 9.252 1.00 71.94 147 GLN A N 1
ATOM 1090 C CA . GLN A 1 147 ? 11.553 -31.814 10.345 1.00 71.94 147 GLN A CA 1
ATOM 1091 C C . GLN A 1 147 ? 10.304 -31.002 9.965 1.00 71.94 147 GLN A C 1
ATOM 1093 O O . GLN A 1 147 ? 9.361 -30.931 10.742 1.00 71.94 147 GLN A O 1
ATOM 1098 N N . GLY A 1 148 ? 10.279 -30.363 8.792 1.00 79.31 148 GLY A N 1
ATOM 1099 C CA . GLY A 1 148 ? 9.182 -29.502 8.337 1.00 79.31 148 GLY A CA 1
ATOM 1100 C C . GLY A 1 148 ? 9.059 -28.165 9.081 1.00 79.31 148 GLY A C 1
ATOM 1101 O O . GLY A 1 148 ? 8.126 -27.402 8.811 1.00 79.31 148 GLY A O 1
ATOM 1102 N N . LEU A 1 149 ? 9.987 -27.863 9.996 1.00 90.19 149 LEU A N 1
ATOM 1103 C CA . LEU A 1 149 ? 9.949 -26.673 10.845 1.00 90.19 149 LEU A CA 1
ATOM 1104 C C . LEU A 1 149 ? 10.174 -25.404 10.033 1.00 90.19 149 LEU A C 1
ATOM 1106 O O . LEU A 1 149 ? 11.071 -25.340 9.193 1.00 90.19 149 LEU A O 1
ATOM 1110 N N . ILE A 1 150 ? 9.404 -24.364 10.338 1.00 94.00 150 ILE A N 1
ATOM 1111 C CA . ILE A 1 150 ? 9.656 -23.019 9.828 1.00 94.00 150 ILE A CA 1
ATOM 1112 C C . ILE A 1 150 ? 10.852 -22.456 10.589 1.00 94.00 150 ILE A C 1
ATOM 1114 O O . ILE A 1 150 ? 10.880 -22.491 11.820 1.00 94.00 150 ILE A O 1
ATOM 1118 N N . GLN A 1 151 ? 11.833 -21.944 9.851 1.00 93.94 151 GLN A N 1
ATOM 1119 C CA . GLN A 1 151 ? 13.011 -21.291 10.401 1.00 93.94 151 GLN A CA 1
ATOM 1120 C C . GLN A 1 151 ? 12.856 -19.776 10.316 1.00 93.94 151 GLN A C 1
ATOM 1122 O O . GLN A 1 151 ? 12.501 -19.232 9.265 1.00 93.94 151 GLN A O 1
ATOM 1127 N N . ALA A 1 152 ? 13.147 -19.096 11.420 1.00 92.44 152 ALA A N 1
ATOM 1128 C CA . ALA A 1 152 ? 13.208 -17.648 11.465 1.00 92.44 152 ALA A CA 1
ATOM 1129 C C . ALA A 1 152 ? 14.430 -17.165 12.240 1.00 92.44 152 ALA A C 1
ATOM 1131 O O . ALA A 1 152 ? 14.809 -17.746 13.253 1.00 92.44 152 ALA A O 1
ATOM 1132 N N . GLU A 1 153 ? 15.035 -16.084 11.774 1.00 91.25 153 GLU A N 1
ATOM 1133 C CA . GLU A 1 153 ? 16.167 -15.433 12.415 1.00 91.25 153 GLU A CA 1
ATOM 1134 C C . GLU A 1 153 ? 15.713 -14.176 13.151 1.00 91.25 153 GLU A C 1
ATOM 1136 O O . GLU A 1 153 ? 14.900 -13.395 12.645 1.00 91.25 153 GLU A O 1
ATOM 1141 N N . VAL A 1 154 ? 16.260 -13.980 14.346 1.00 86.62 154 VAL A N 1
ATOM 1142 C CA . VAL A 1 154 ? 16.014 -12.814 15.191 1.00 86.62 154 VAL A CA 1
ATOM 1143 C C . VAL A 1 154 ? 17.339 -12.219 15.658 1.00 86.62 154 VAL A C 1
ATOM 1145 O O . VAL A 1 154 ? 18.263 -12.945 16.032 1.00 86.62 154 VAL A O 1
ATOM 1148 N N . ALA A 1 155 ? 17.433 -10.890 15.602 1.00 78.25 155 ALA A N 1
ATOM 1149 C CA . ALA A 1 155 ? 18.610 -10.146 16.034 1.00 78.25 155 ALA A CA 1
ATOM 1150 C C . ALA A 1 155 ? 18.802 -10.208 17.563 1.00 78.25 155 ALA A C 1
ATOM 1152 O O . ALA A 1 155 ? 17.845 -10.420 18.314 1.00 78.25 155 ALA A O 1
ATOM 1153 N N . HIS A 1 156 ? 20.044 -10.001 18.011 1.00 62.94 156 HIS A N 1
ATOM 1154 C CA . HIS A 1 156 ? 20.408 -9.911 19.430 1.00 62.94 156 HIS A CA 1
ATOM 1155 C C . HIS A 1 156 ? 19.609 -8.790 20.140 1.00 62.94 156 HIS A C 1
ATOM 1157 O O . HIS A 1 156 ? 19.211 -7.817 19.505 1.00 62.94 156 HIS A O 1
ATOM 1163 N N . ASP A 1 157 ? 19.346 -8.942 21.443 1.00 60.97 157 ASP A N 1
ATOM 1164 C CA . ASP A 1 157 ? 18.608 -8.009 22.329 1.00 60.97 157 ASP A CA 1
ATOM 1165 C C . ASP A 1 157 ? 17.101 -7.799 22.084 1.00 60.97 157 ASP A C 1
ATOM 1167 O O . ASP A 1 157 ? 16.445 -7.129 22.882 1.00 60.97 157 ASP A O 1
ATOM 1171 N N . VAL A 1 158 ? 16.509 -8.387 21.037 1.00 63.16 158 VAL A N 1
ATOM 1172 C CA . VAL A 1 158 ? 15.064 -8.220 20.754 1.00 63.16 158 VAL A CA 1
ATOM 1173 C C . VAL A 1 158 ? 14.200 -9.275 21.462 1.00 63.16 158 VAL A C 1
ATOM 1175 O O . VAL A 1 158 ? 13.019 -9.049 21.723 1.00 63.16 158 VAL A O 1
ATOM 1178 N N . LEU A 1 159 ? 14.773 -10.432 21.805 1.00 64.75 159 LEU A N 1
ATOM 1179 C CA . LEU A 1 159 ? 14.066 -11.477 22.547 1.00 64.75 159 LEU A CA 1
ATOM 1180 C C . LEU A 1 159 ? 14.055 -11.161 24.055 1.00 64.75 159 LEU A C 1
ATOM 1182 O O . LEU A 1 159 ? 15.128 -10.979 24.635 1.00 64.75 159 LEU A O 1
ATOM 1186 N N . PRO A 1 160 ? 12.889 -11.140 24.732 1.00 60.19 160 PRO A N 1
ATOM 1187 C CA . PRO A 1 160 ? 12.844 -10.905 26.173 1.00 60.19 160 PRO A CA 1
ATOM 1188 C C . PRO A 1 160 ? 13.608 -12.004 26.931 1.00 60.19 160 PRO A C 1
ATOM 1190 O O . PRO A 1 160 ? 13.256 -13.174 26.838 1.00 60.19 160 PRO A O 1
ATOM 1193 N N . GLN A 1 161 ? 14.623 -11.652 27.728 1.00 56.59 161 GLN A N 1
ATOM 1194 C CA . GLN A 1 161 ? 15.462 -12.640 28.436 1.00 56.59 161 GLN A CA 1
ATOM 1195 C C . GLN A 1 161 ? 14.653 -13.615 29.313 1.00 56.59 161 GLN A C 1
ATOM 1197 O O . GLN A 1 161 ? 14.941 -14.808 29.349 1.00 56.59 161 GLN A O 1
ATOM 1202 N N . ALA A 1 162 ? 13.604 -13.122 29.984 1.00 54.81 162 ALA A N 1
ATOM 1203 C CA . ALA A 1 162 ? 12.730 -13.926 30.847 1.00 54.81 162 ALA A CA 1
ATOM 1204 C C . ALA A 1 162 ? 11.886 -14.954 30.079 1.00 54.81 162 ALA A C 1
ATOM 1206 O O . ALA A 1 162 ? 11.429 -15.944 30.643 1.00 54.81 162 ALA A O 1
ATOM 1207 N N . ALA A 1 163 ? 11.679 -14.698 28.794 1.00 53.06 163 ALA A N 1
ATOM 1208 C CA . ALA A 1 163 ? 10.875 -15.497 27.902 1.00 53.06 163 ALA A CA 1
ATOM 1209 C C . ALA A 1 163 ? 11.708 -16.481 27.090 1.00 53.06 163 ALA A C 1
ATOM 1211 O O . ALA A 1 163 ? 11.121 -17.101 26.220 1.00 53.06 163 ALA A O 1
ATOM 1212 N N . PHE A 1 164 ? 13.035 -16.541 27.314 1.00 57.38 164 PHE A N 1
ATOM 1213 C CA . PHE A 1 164 ? 14.047 -17.168 26.452 1.00 57.38 164 PHE A CA 1
ATOM 1214 C C . PHE A 1 164 ? 15.275 -17.709 27.222 1.00 57.38 164 PHE A C 1
ATOM 1216 O O . PHE A 1 164 ? 16.395 -17.620 26.714 1.00 57.38 164 PHE A O 1
ATOM 1223 N N . SER A 1 165 ? 15.090 -18.276 28.427 1.00 57.88 165 SER A N 1
ATOM 1224 C CA . SER A 1 165 ? 16.170 -18.965 29.164 1.00 57.88 165 SER A CA 1
ATOM 1225 C C . SER A 1 165 ? 16.518 -20.325 28.537 1.00 57.88 165 SER A C 1
ATOM 1227 O O . SER A 1 165 ? 15.654 -20.986 27.968 1.00 57.88 165 SER A O 1
ATOM 1229 N N . ASP A 1 166 ? 17.782 -20.756 28.647 1.00 56.03 166 ASP A N 1
ATOM 1230 C CA . ASP A 1 166 ? 18.292 -21.990 28.013 1.00 56.03 166 ASP A CA 1
ATOM 1231 C C . ASP A 1 166 ? 17.532 -23.271 28.420 1.00 56.03 166 ASP A C 1
ATOM 1233 O O . ASP A 1 166 ? 17.504 -24.238 27.661 1.00 56.03 166 ASP A O 1
ATOM 1237 N N . ASP A 1 167 ? 16.869 -23.259 29.581 1.00 54.00 167 ASP A N 1
ATOM 1238 C CA . ASP A 1 167 ? 16.187 -24.422 30.162 1.00 54.00 167 ASP A CA 1
ATOM 1239 C C . ASP A 1 167 ? 14.666 -24.464 29.927 1.00 54.00 167 ASP A C 1
ATOM 1241 O O . ASP A 1 167 ? 14.024 -25.479 30.202 1.00 54.00 167 ASP A O 1
ATOM 1245 N N . ALA A 1 168 ? 14.046 -23.385 29.446 1.00 54.47 168 ALA A N 1
ATOM 1246 C CA . ALA A 1 168 ? 12.592 -23.290 29.358 1.00 54.47 168 ALA A CA 1
ATOM 1247 C C . ALA A 1 168 ? 12.203 -22.736 27.997 1.00 54.47 168 ALA A C 1
ATOM 1249 O O . ALA A 1 168 ? 12.567 -21.603 27.743 1.00 54.47 168 ALA A O 1
ATOM 1250 N N . LEU A 1 169 ? 11.491 -23.516 27.161 1.00 59.03 169 LEU A N 1
ATOM 1251 C CA . LEU A 1 169 ? 10.575 -23.068 26.076 1.00 59.03 169 LEU A CA 1
ATOM 1252 C C . LEU A 1 169 ? 10.250 -24.131 25.028 1.00 59.03 169 LEU A C 1
ATOM 1254 O O . LEU A 1 169 ? 9.470 -23.850 24.115 1.00 59.03 169 LEU A O 1
ATOM 1258 N N . PHE A 1 170 ? 10.831 -25.327 25.096 1.00 65.06 170 PHE A N 1
ATOM 1259 C CA . PHE A 1 170 ? 10.375 -26.388 24.205 1.00 65.06 170 PHE A CA 1
ATOM 1260 C C . PHE A 1 170 ? 8.857 -26.579 24.379 1.00 65.06 170 PHE A C 1
ATOM 1262 O O . PHE A 1 170 ? 8.395 -26.848 25.489 1.00 65.06 170 PHE A O 1
ATOM 1269 N N . GLY A 1 171 ? 8.091 -26.395 23.299 1.00 71.88 171 GLY A N 1
ATOM 1270 C CA . GLY A 1 171 ? 6.630 -26.482 23.312 1.00 71.88 171 GLY A CA 1
ATOM 1271 C C . GLY A 1 171 ? 5.884 -25.191 23.669 1.00 71.88 171 GLY A C 1
ATOM 1272 O O . GLY A 1 171 ? 4.691 -25.254 23.941 1.00 71.88 171 GLY A O 1
ATOM 1273 N N . ALA A 1 172 ? 6.540 -24.027 23.701 1.00 81.81 172 ALA A N 1
ATOM 1274 C CA . ALA A 1 172 ? 5.853 -22.768 23.983 1.00 81.81 172 ALA A CA 1
ATOM 1275 C C . ALA A 1 172 ? 5.008 -22.280 22.798 1.00 81.81 172 ALA A C 1
ATOM 1277 O O . ALA A 1 172 ? 5.516 -22.141 21.681 1.00 81.81 172 ALA A O 1
ATOM 1278 N N . ASP A 1 173 ? 3.745 -21.961 23.078 1.00 87.69 173 ASP A N 1
ATOM 1279 C CA . ASP A 1 173 ? 2.811 -21.403 22.106 1.00 87.69 173 ASP A CA 1
ATOM 1280 C C . ASP A 1 173 ? 2.986 -19.889 21.954 1.00 87.69 173 ASP A C 1
ATOM 1282 O O . ASP A 1 173 ? 3.159 -19.151 22.929 1.00 87.69 173 ASP A O 1
ATOM 1286 N N . PHE A 1 174 ? 2.886 -19.417 20.718 1.00 89.44 174 PHE A N 1
ATOM 1287 C CA . PHE A 1 174 ? 2.859 -18.002 20.377 1.00 89.44 174 PHE A CA 1
ATOM 1288 C C . PHE A 1 174 ? 2.057 -17.764 19.099 1.00 89.44 174 PHE A C 1
ATOM 1290 O O . PHE A 1 174 ? 1.693 -18.693 18.377 1.00 89.44 174 PHE A O 1
ATOM 1297 N N . GLN A 1 175 ? 1.800 -16.496 18.790 1.00 91.19 175 GLN A N 1
ATOM 1298 C CA . GLN A 1 175 ? 1.142 -16.103 17.553 1.00 91.19 175 GLN A CA 1
ATOM 1299 C C . GLN A 1 175 ? 2.119 -15.439 16.595 1.00 91.19 175 GLN A C 1
ATOM 1301 O O . GLN A 1 175 ? 2.930 -14.597 16.975 1.00 91.19 175 GLN A O 1
ATOM 1306 N N . LEU A 1 176 ? 2.007 -15.812 15.327 1.00 91.62 176 LEU A N 1
ATOM 1307 C CA . LEU A 1 176 ? 2.724 -15.218 14.214 1.00 91.62 176 LEU A CA 1
ATOM 1308 C C . LEU A 1 176 ? 1.768 -14.344 13.400 1.00 91.62 176 LEU A C 1
ATOM 1310 O O . LEU A 1 176 ? 0.744 -14.822 12.908 1.00 91.62 176 LEU A O 1
ATOM 1314 N N . ARG A 1 177 ? 2.128 -13.076 13.216 1.00 88.94 177 ARG A N 1
ATOM 1315 C CA . ARG A 1 177 ? 1.492 -12.146 12.277 1.00 88.94 177 ARG A CA 1
ATOM 1316 C C . ARG A 1 177 ? 2.390 -11.967 11.056 1.00 88.94 177 ARG A C 1
ATOM 1318 O O . ARG A 1 177 ? 3.590 -11.740 11.206 1.00 88.94 177 ARG A O 1
ATOM 1325 N N . GLY A 1 178 ? 1.812 -12.048 9.860 1.00 84.88 178 GLY A N 1
ATOM 1326 C CA . GLY A 1 178 ? 2.549 -12.079 8.593 1.00 84.88 178 GLY A CA 1
ATOM 1327 C C . GLY A 1 178 ? 2.419 -13.424 7.857 1.00 84.88 178 GLY A C 1
ATOM 1328 O O . GLY A 1 178 ? 1.489 -14.183 8.140 1.00 84.88 178 GLY A O 1
ATOM 1329 N N . PRO A 1 179 ? 3.319 -13.727 6.901 1.00 86.56 179 PRO A N 1
ATOM 1330 C CA . PRO A 1 179 ? 4.505 -12.950 6.523 1.00 86.56 179 PRO A CA 1
ATOM 1331 C C . PRO A 1 179 ? 4.171 -11.610 5.860 1.00 86.56 179 PRO A C 1
ATOM 1333 O O . PRO A 1 179 ? 3.214 -11.493 5.095 1.00 86.56 179 PRO A O 1
ATOM 1336 N N . PHE A 1 180 ? 4.979 -10.594 6.136 1.00 80.81 180 PHE A N 1
ATOM 1337 C CA . PHE A 1 180 ? 4.918 -9.305 5.456 1.00 80.81 180 PHE A CA 1
ATOM 1338 C C . PHE A 1 180 ? 5.692 -9.367 4.131 1.00 80.81 180 PHE A C 1
ATOM 1340 O O . PHE A 1 180 ? 6.645 -10.144 4.012 1.00 80.81 180 PHE A O 1
ATOM 1347 N N . PRO A 1 181 ? 5.303 -8.598 3.098 1.00 68.62 181 PRO A N 1
ATOM 1348 C CA . PRO A 1 181 ? 6.073 -8.529 1.858 1.00 68.62 181 PRO A CA 1
ATOM 1349 C C . PRO A 1 181 ? 7.532 -8.143 2.105 1.00 68.62 181 PRO A C 1
ATOM 1351 O O . PRO A 1 181 ? 7.826 -7.375 3.019 1.00 68.62 181 PRO A O 1
ATOM 1354 N N . LEU A 1 182 ? 8.432 -8.699 1.293 1.00 66.88 182 LEU A N 1
ATOM 1355 C CA . LEU A 1 182 ? 9.845 -8.340 1.321 1.00 66.88 182 LEU A CA 1
ATOM 1356 C C . LEU A 1 182 ? 9.975 -6.861 0.932 1.00 66.88 182 LEU A C 1
ATOM 1358 O O . LEU A 1 182 ? 9.542 -6.479 -0.156 1.00 66.88 182 LEU A O 1
ATOM 1362 N N . GLU A 1 183 ? 10.560 -6.040 1.801 1.00 63.97 183 GLU A N 1
ATOM 1363 C CA . GLU A 1 183 ? 11.019 -4.718 1.381 1.00 63.97 183 GLU A CA 1
ATOM 1364 C C . GLU A 1 183 ? 12.143 -4.913 0.353 1.00 63.97 183 GLU A C 1
ATOM 1366 O O . GLU A 1 183 ? 13.071 -5.680 0.621 1.00 63.97 183 GLU A O 1
ATOM 1371 N N . PRO A 1 184 ? 12.104 -4.253 -0.816 1.00 59.66 184 PRO A N 1
ATOM 1372 C CA . PRO A 1 184 ? 13.253 -4.250 -1.712 1.00 59.66 184 PRO A CA 1
ATOM 1373 C C . PRO A 1 184 ? 14.467 -3.694 -0.958 1.00 59.66 184 PRO A C 1
ATOM 1375 O O . PRO A 1 184 ? 14.351 -2.639 -0.329 1.00 59.66 184 PRO A O 1
ATOM 1378 N N . GLU A 1 185 ? 15.618 -4.370 -0.993 1.00 61.66 185 GLU A N 1
ATOM 1379 C CA . GLU A 1 185 ? 16.831 -3.884 -0.308 1.00 61.66 185 GLU A CA 1
ATOM 1380 C C . GLU A 1 185 ? 17.257 -2.517 -0.872 1.00 61.66 185 GLU A C 1
ATOM 1382 O O . GLU A 1 185 ? 17.503 -1.568 -0.116 1.00 61.66 185 GLU A O 1
ATOM 1387 N N . ASP A 1 186 ? 17.165 -2.377 -2.195 1.00 70.94 186 ASP A N 1
ATOM 1388 C CA . ASP A 1 186 ? 17.515 -1.175 -2.942 1.00 70.94 186 ASP A CA 1
ATOM 1389 C C . ASP A 1 186 ? 16.286 -0.432 -3.478 1.00 70.94 186 ASP A C 1
ATOM 1391 O O . ASP A 1 186 ? 15.182 -0.966 -3.572 1.00 70.94 186 ASP A O 1
ATOM 1395 N N . GLU A 1 187 ? 16.456 0.859 -3.750 1.00 81.88 187 GLU A N 1
ATOM 1396 C CA . GLU A 1 187 ? 15.490 1.651 -4.518 1.00 81.88 187 GLU A CA 1
ATOM 1397 C C . GLU A 1 187 ? 15.582 1.267 -5.998 1.00 81.88 187 GLU A C 1
ATOM 1399 O O . GLU A 1 187 ? 16.686 1.067 -6.513 1.00 81.88 187 GLU A O 1
ATOM 1404 N N . ALA A 1 188 ? 14.447 1.181 -6.694 1.00 85.81 188 ALA A N 1
ATOM 1405 C CA . ALA A 1 188 ? 14.424 0.810 -8.099 1.00 85.81 188 ALA A CA 1
ATOM 1406 C C . ALA A 1 188 ? 15.300 1.759 -8.933 1.00 85.81 188 ALA A C 1
ATOM 1408 O O . ALA A 1 188 ? 15.295 2.992 -8.785 1.00 85.81 188 ALA A O 1
ATOM 1409 N 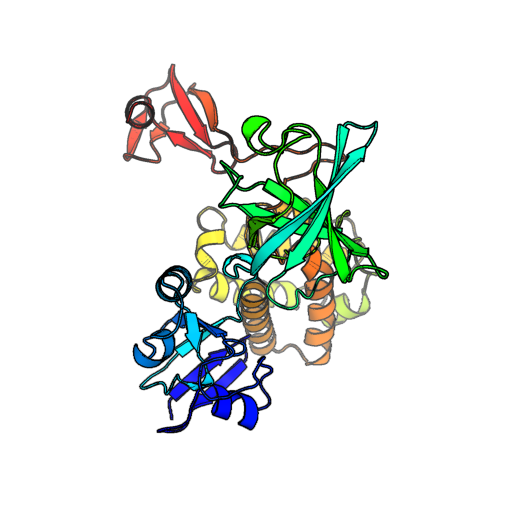N . LEU A 1 189 ? 16.070 1.169 -9.849 1.00 89.00 189 LEU A N 1
ATOM 1410 C CA . LEU A 1 189 ? 16.792 1.927 -10.866 1.00 89.00 189 LEU A CA 1
ATOM 1411 C C . LEU A 1 189 ? 15.796 2.674 -11.755 1.00 89.00 189 LEU A C 1
ATOM 1413 O O . LEU A 1 189 ? 14.631 2.294 -11.851 1.00 89.00 189 LEU A O 1
ATOM 1417 N N . LEU A 1 190 ? 16.247 3.738 -12.419 1.00 91.31 190 LEU A N 1
ATOM 1418 C CA . LEU A 1 190 ? 15.415 4.364 -13.443 1.00 91.31 190 LEU A CA 1
ATOM 1419 C C . LEU A 1 190 ? 15.178 3.361 -14.589 1.00 91.31 190 LEU A C 1
ATOM 1421 O O . LEU A 1 190 ? 16.101 2.617 -14.929 1.00 91.31 190 LEU A O 1
ATOM 1425 N N . PRO A 1 191 ? 13.964 3.310 -15.159 1.00 93.56 191 PRO A N 1
ATOM 1426 C CA . PRO A 1 191 ? 13.692 2.478 -16.325 1.00 93.56 191 PRO A CA 1
ATOM 1427 C C . PRO A 1 191 ? 14.490 2.964 -17.542 1.00 93.56 191 PRO A C 1
ATOM 1429 O O . PRO A 1 191 ? 14.901 4.124 -17.602 1.00 93.56 191 PRO A O 1
ATOM 1432 N N . GLU A 1 192 ? 14.662 2.084 -18.530 1.00 94.56 192 GLU A N 1
ATOM 1433 C CA . GLU A 1 192 ? 15.229 2.456 -19.831 1.00 94.56 192 GLU A CA 1
ATOM 1434 C C . GLU A 1 192 ? 14.402 3.589 -20.478 1.00 94.56 192 GLU A C 1
ATOM 1436 O O . GLU A 1 192 ? 13.170 3.465 -20.556 1.00 94.56 192 GLU A O 1
ATOM 1441 N N . PRO A 1 193 ? 15.040 4.682 -20.944 1.00 97.31 193 PRO A N 1
ATOM 1442 C CA . PRO A 1 193 ? 14.334 5.795 -21.569 1.00 97.31 193 PRO A CA 1
ATOM 1443 C C . PRO A 1 193 ? 13.543 5.394 -22.820 1.00 97.31 193 PRO A C 1
ATOM 1445 O O . PRO A 1 193 ? 13.949 4.532 -23.597 1.00 97.31 193 PRO A O 1
ATOM 1448 N N . ASP A 1 194 ? 12.429 6.087 -23.057 1.00 97.31 194 ASP A N 1
ATOM 1449 C CA . ASP A 1 194 ? 11.552 5.902 -24.217 1.00 97.31 194 ASP A CA 1
ATOM 1450 C C . ASP A 1 194 ? 11.183 7.263 -24.829 1.00 97.31 194 ASP A C 1
ATOM 1452 O O . ASP A 1 194 ? 10.090 7.813 -24.639 1.00 97.31 194 ASP A O 1
ATOM 1456 N N . LEU A 1 195 ? 12.135 7.833 -25.576 1.00 96.81 195 LEU A N 1
ATOM 1457 C CA . LEU A 1 195 ? 11.960 9.132 -26.226 1.00 96.81 195 LEU A CA 1
ATOM 1458 C C . LEU A 1 195 ? 10.843 9.095 -27.285 1.00 96.81 195 LEU A C 1
ATOM 1460 O O . LEU A 1 195 ? 10.193 10.113 -27.532 1.00 96.81 195 LEU A O 1
ATOM 1464 N N . ALA A 1 196 ? 10.594 7.930 -27.891 1.00 97.50 196 ALA A N 1
ATOM 1465 C CA . ALA A 1 196 ? 9.512 7.748 -28.852 1.00 97.50 196 ALA A CA 1
ATOM 1466 C C . ALA A 1 196 ? 8.146 7.907 -28.172 1.00 97.50 196 ALA A C 1
ATOM 1468 O O . ALA A 1 196 ? 7.298 8.646 -28.674 1.00 97.50 196 ALA A O 1
ATOM 1469 N N . LEU A 1 197 ? 7.950 7.311 -26.991 1.00 97.62 197 LEU A N 1
ATOM 1470 C CA . LEU A 1 197 ? 6.746 7.535 -26.194 1.00 97.62 197 LEU A CA 1
ATOM 1471 C C . LEU A 1 197 ? 6.588 9.010 -25.807 1.00 97.62 197 LEU A C 1
ATOM 1473 O O . LEU A 1 197 ? 5.486 9.547 -25.910 1.00 97.62 197 LEU A O 1
ATOM 1477 N N . TRP A 1 198 ? 7.666 9.694 -25.412 1.00 97.81 198 TRP A N 1
ATOM 1478 C CA . TRP A 1 198 ? 7.603 11.127 -25.099 1.00 97.81 198 TRP A CA 1
ATOM 1479 C C . TRP A 1 198 ? 7.105 11.965 -26.288 1.00 97.81 198 TRP A C 1
ATOM 1481 O O . TRP A 1 198 ? 6.256 12.847 -26.129 1.00 97.81 198 TRP A O 1
ATOM 1491 N N . GLN A 1 199 ? 7.586 11.662 -27.498 1.00 97.56 199 GLN A N 1
ATOM 1492 C CA . GLN A 1 199 ? 7.128 12.298 -28.736 1.00 97.56 199 GLN A CA 1
ATOM 1493 C C . GLN A 1 199 ? 5.663 11.959 -29.042 1.00 97.56 199 GLN A C 1
ATOM 1495 O O . GLN A 1 199 ? 4.889 12.862 -29.373 1.00 97.56 199 GLN A O 1
ATOM 1500 N N . LEU A 1 200 ? 5.264 10.691 -28.870 1.00 96.94 200 LEU A N 1
ATOM 1501 C CA . LEU A 1 200 ? 3.875 10.239 -29.010 1.00 96.94 200 LEU A CA 1
ATOM 1502 C C . LEU A 1 200 ? 2.940 10.933 -28.016 1.00 96.94 200 LEU A C 1
ATOM 1504 O O . LEU A 1 200 ? 1.792 11.200 -28.353 1.00 96.94 200 LEU A O 1
ATOM 1508 N N . LEU A 1 201 ? 3.420 11.276 -26.820 1.00 97.75 201 LEU A N 1
ATOM 1509 C CA . LEU A 1 201 ? 2.696 12.048 -25.803 1.00 97.75 201 LEU A CA 1
ATOM 1510 C C . LEU A 1 201 ? 2.789 13.569 -26.032 1.00 97.75 201 LEU A C 1
ATOM 1512 O O . LEU A 1 201 ? 2.699 14.370 -25.095 1.00 97.75 201 LEU A O 1
ATOM 1516 N N . GLU A 1 202 ? 2.959 13.971 -27.292 1.00 97.50 202 GLU A N 1
ATOM 1517 C CA . GLU A 1 202 ? 3.070 15.355 -27.746 1.00 97.50 202 GLU A CA 1
ATOM 1518 C C . GLU A 1 202 ? 4.169 16.157 -27.039 1.00 97.50 202 GLU A C 1
ATOM 1520 O O . GLU A 1 202 ? 3.971 17.317 -26.661 1.00 97.50 202 GLU A O 1
ATOM 1525 N N . HIS A 1 203 ? 5.340 15.545 -26.861 1.00 97.12 203 HIS A N 1
ATOM 1526 C CA . HIS A 1 203 ? 6.473 16.167 -26.173 1.00 97.12 203 HIS A CA 1
ATOM 1527 C C . HIS A 1 203 ? 6.084 16.654 -24.762 1.00 97.12 203 HIS A C 1
ATOM 1529 O O . HIS A 1 203 ? 6.466 17.745 -24.337 1.00 97.12 203 HIS A O 1
ATOM 1535 N N . GLY A 1 204 ? 5.254 15.869 -24.065 1.00 96.12 204 GLY A N 1
ATOM 1536 C CA . GLY A 1 204 ? 4.806 16.134 -22.698 1.00 96.12 204 GLY A CA 1
ATOM 1537 C C . GLY A 1 204 ? 3.500 16.915 -22.568 1.00 96.12 204 GLY A C 1
ATOM 1538 O O . GLY A 1 204 ? 2.905 16.922 -21.490 1.00 96.12 204 GLY A O 1
ATOM 1539 N N . ARG A 1 205 ? 2.966 17.533 -23.629 1.00 97.88 205 ARG A N 1
ATOM 1540 C CA . ARG A 1 205 ? 1.704 18.292 -23.506 1.00 97.88 205 ARG A CA 1
ATOM 1541 C C . ARG A 1 205 ? 0.536 17.421 -23.042 1.00 97.88 205 ARG A C 1
ATOM 1543 O O . ARG A 1 205 ? -0.247 17.857 -22.197 1.00 97.88 205 ARG A O 1
ATOM 1550 N N . LEU A 1 206 ? 0.442 16.187 -23.547 1.00 97.81 206 LEU A N 1
ATOM 1551 C CA . LEU A 1 206 ? -0.572 15.235 -23.085 1.00 97.81 206 LEU A CA 1
ATOM 1552 C C . LEU A 1 206 ? -0.303 14.781 -21.649 1.00 97.81 206 LEU A C 1
ATOM 1554 O O . LEU A 1 206 ? -1.250 14.664 -20.876 1.00 97.81 206 LEU A O 1
ATOM 1558 N N . VAL A 1 207 ? 0.967 14.618 -21.258 1.00 98.31 207 VAL A N 1
ATOM 1559 C CA . VAL A 1 207 ? 1.342 14.283 -19.874 1.00 98.31 207 VAL A CA 1
ATOM 1560 C C . VAL A 1 207 ? 0.803 15.325 -18.904 1.00 98.31 207 VAL A C 1
ATOM 1562 O O . VAL A 1 207 ? 0.099 14.982 -17.958 1.00 98.31 207 VAL A O 1
ATOM 1565 N N . ARG A 1 208 ? 1.056 16.608 -19.174 1.00 98.31 208 ARG A N 1
ATOM 1566 C CA . ARG A 1 208 ? 0.593 17.708 -18.321 1.00 98.31 208 ARG A CA 1
ATOM 1567 C C . ARG A 1 208 ? -0.933 17.724 -18.168 1.00 98.31 208 ARG A C 1
ATOM 1569 O O . ARG A 1 208 ? -1.422 17.745 -17.041 1.00 98.31 208 ARG A O 1
ATOM 1576 N N . ARG A 1 209 ? -1.674 17.652 -19.278 1.00 98.44 209 ARG A N 1
ATOM 1577 C CA . ARG A 1 209 ? -3.151 17.650 -19.274 1.00 98.44 209 ARG A CA 1
ATOM 1578 C C . ARG A 1 209 ? -3.741 16.452 -18.530 1.00 98.44 209 ARG A C 1
ATOM 1580 O O . ARG A 1 209 ? -4.722 16.595 -17.804 1.00 98.44 209 ARG A O 1
ATOM 1587 N N . VAL A 1 210 ? -3.152 15.268 -18.708 1.00 98.75 210 VAL A N 1
ATOM 1588 C CA . VAL A 1 210 ? -3.569 14.055 -17.992 1.00 98.75 210 VAL A CA 1
ATOM 1589 C C . VAL A 1 210 ? -3.336 14.212 -16.497 1.00 98.75 210 VAL A C 1
ATOM 1591 O O . VAL A 1 210 ? -4.239 13.901 -15.728 1.00 98.75 210 VAL A O 1
ATOM 1594 N N . LEU A 1 211 ? -2.175 14.722 -16.077 1.00 98.62 211 LEU A N 1
ATOM 1595 C CA . LEU A 1 211 ? -1.882 14.938 -14.660 1.00 98.62 211 LEU A CA 1
ATOM 1596 C C . LEU A 1 211 ? -2.842 15.954 -14.026 1.00 98.62 211 LEU A C 1
ATOM 1598 O O . LEU A 1 211 ? -3.317 15.714 -12.922 1.00 98.62 211 LEU A O 1
ATOM 1602 N N . GLU A 1 212 ? -3.193 17.037 -14.722 1.00 98.56 212 GLU A N 1
ATOM 1603 C CA . GLU A 1 212 ? -4.202 17.998 -14.249 1.00 98.56 212 GLU A CA 1
ATOM 1604 C C . GLU A 1 212 ? -5.565 17.330 -14.013 1.00 98.56 212 GLU A C 1
ATOM 1606 O O . GLU A 1 212 ? -6.133 17.450 -12.926 1.00 98.56 212 GLU A O 1
ATOM 1611 N N . ALA A 1 213 ? -6.062 16.563 -14.988 1.00 98.50 213 ALA A N 1
ATOM 1612 C CA . ALA A 1 213 ? -7.323 15.832 -14.856 1.00 98.50 213 ALA A CA 1
ATOM 1613 C C . ALA A 1 213 ? -7.258 14.726 -13.785 1.00 98.50 213 ALA A C 1
ATOM 1615 O O . ALA A 1 213 ? -8.222 14.495 -13.056 1.00 98.50 213 ALA A O 1
ATOM 1616 N N . PHE A 1 214 ? -6.121 14.042 -13.672 1.00 98.69 214 PHE A N 1
ATOM 1617 C CA . PHE A 1 214 ? -5.889 12.996 -12.684 1.00 98.69 214 PHE A CA 1
ATOM 1618 C C . PHE A 1 214 ? -5.892 13.563 -11.263 1.00 98.69 214 PHE A C 1
ATOM 1620 O O . PHE A 1 214 ? -6.630 13.065 -10.415 1.00 98.69 214 PHE A O 1
ATOM 1627 N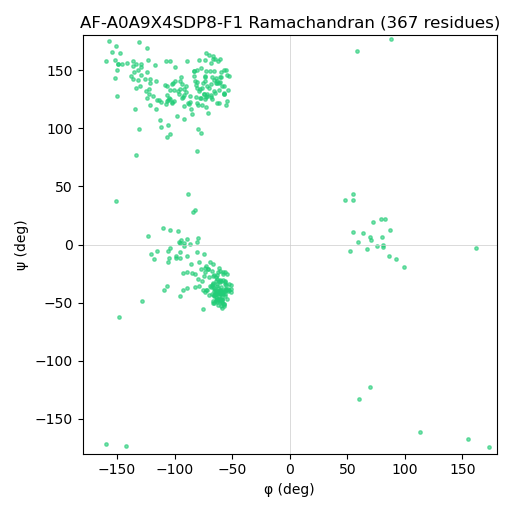 N . TYR A 1 215 ? -5.138 14.631 -10.995 1.00 98.38 215 TYR A N 1
ATOM 1628 C CA . TYR A 1 215 ? -5.064 15.186 -9.647 1.00 98.38 215 TYR A CA 1
ATOM 1629 C C . TYR A 1 215 ? -6.357 15.876 -9.208 1.00 98.38 215 TYR A C 1
ATOM 1631 O O . TYR A 1 215 ? -6.685 15.813 -8.028 1.00 98.38 215 TYR A O 1
ATOM 1639 N N . GLN A 1 216 ? -7.164 16.418 -10.125 1.00 98.19 216 GLN A N 1
ATOM 1640 C CA . GLN A 1 216 ? -8.530 16.840 -9.783 1.00 98.19 216 GLN A CA 1
ATOM 1641 C C . GLN A 1 216 ? -9.353 15.685 -9.193 1.00 98.19 216 GLN A C 1
ATOM 1643 O O . GLN A 1 216 ? -10.073 15.881 -8.216 1.00 98.19 216 GLN A O 1
ATOM 1648 N N . LYS A 1 217 ? -9.214 14.467 -9.739 1.00 98.06 217 LYS A N 1
ATOM 1649 C CA . LYS A 1 217 ? -9.868 13.267 -9.194 1.00 98.06 217 LYS A CA 1
ATOM 1650 C C . LYS A 1 217 ? -9.256 12.859 -7.857 1.00 98.06 217 LYS A C 1
ATOM 1652 O O . LYS A 1 217 ? -10.002 12.573 -6.934 1.00 98.06 217 LYS A O 1
ATOM 1657 N N . VAL A 1 218 ? -7.927 12.878 -7.734 1.00 96.81 218 VAL A N 1
ATOM 1658 C CA . VAL A 1 218 ? -7.212 12.536 -6.488 1.00 96.81 218 VAL A CA 1
ATOM 1659 C C . VAL A 1 218 ? -7.629 13.438 -5.325 1.00 96.81 218 VAL A C 1
ATOM 1661 O O . VAL A 1 218 ? -7.921 12.936 -4.247 1.00 96.81 218 VAL A O 1
ATOM 1664 N N . TYR A 1 219 ? -7.696 14.755 -5.532 1.00 96.00 219 TYR A N 1
ATOM 1665 C CA . TYR A 1 219 ? -8.089 15.708 -4.485 1.00 96.00 219 TYR A CA 1
ATOM 1666 C C . TYR A 1 219 ? -9.587 15.653 -4.154 1.00 96.00 219 TYR A C 1
ATOM 1668 O O . TYR A 1 219 ? -9.989 16.114 -3.090 1.00 96.00 219 TYR A O 1
ATOM 1676 N N . ALA A 1 220 ? -10.409 15.093 -5.043 1.00 94.62 220 ALA A N 1
ATOM 1677 C CA . ALA A 1 220 ? -11.820 14.820 -4.784 1.00 94.62 220 ALA A CA 1
ATOM 1678 C C . ALA A 1 220 ? -12.060 13.430 -4.161 1.00 94.62 220 ALA A C 1
ATOM 1680 O O . ALA A 1 220 ? -13.184 13.137 -3.754 1.00 94.62 220 ALA A O 1
ATOM 1681 N N . ASP A 1 221 ? -11.040 12.568 -4.105 1.00 91.00 221 ASP A N 1
ATOM 1682 C CA . ASP A 1 221 ? -11.160 11.182 -3.662 1.00 91.00 221 ASP A CA 1
ATOM 1683 C C . ASP A 1 221 ? -10.891 11.051 -2.150 1.00 91.00 221 ASP A C 1
ATOM 1685 O O . ASP A 1 221 ? -9.775 11.334 -1.708 1.00 91.00 221 ASP A O 1
ATOM 1689 N N . PRO A 1 222 ? -11.859 10.579 -1.339 1.00 83.69 222 PRO A N 1
ATOM 1690 C CA . PRO A 1 222 ? -11.693 10.481 0.113 1.00 83.69 222 PRO A CA 1
ATOM 1691 C C . PRO A 1 222 ? -10.570 9.544 0.578 1.00 83.69 222 PRO A C 1
ATOM 1693 O O . PRO A 1 222 ? -10.076 9.704 1.691 1.00 83.69 222 PRO A O 1
ATOM 1696 N N . LEU A 1 223 ? -10.171 8.557 -0.235 1.00 79.81 223 LEU A N 1
ATOM 1697 C CA . LEU A 1 223 ? -9.099 7.619 0.114 1.00 79.81 223 LEU A CA 1
ATOM 1698 C C . LEU A 1 223 ? -7.712 8.198 -0.170 1.00 79.81 223 LEU A C 1
ATOM 1700 O O . LEU A 1 223 ? -6.740 7.760 0.441 1.00 79.81 223 LEU A O 1
ATOM 1704 N N . LEU A 1 224 ? -7.604 9.144 -1.107 1.00 89.94 224 LEU A N 1
ATOM 1705 C CA . LEU A 1 224 ? -6.321 9.695 -1.542 1.00 89.94 224 LEU A CA 1
ATOM 1706 C C . LEU A 1 224 ? -6.070 11.117 -1.035 1.00 89.94 224 LEU A C 1
ATOM 1708 O O . LEU A 1 224 ? -4.930 11.438 -0.707 1.00 89.94 224 LEU A O 1
ATOM 1712 N N . GLN A 1 225 ? -7.102 11.956 -0.935 1.00 90.69 225 GLN A N 1
ATOM 1713 C CA . GLN A 1 225 ? -6.988 13.356 -0.516 1.00 90.69 225 GLN A CA 1
ATOM 1714 C C . GLN A 1 225 ? -6.213 13.563 0.805 1.00 90.69 225 GLN A C 1
ATOM 1716 O O . GLN A 1 225 ? -5.406 14.499 0.836 1.00 90.69 225 GLN A O 1
ATOM 1721 N N . PRO A 1 226 ? -6.338 12.705 1.845 1.00 86.75 226 PRO A N 1
ATOM 1722 C CA . PRO A 1 226 ? -5.590 12.874 3.096 1.00 86.75 226 PRO A CA 1
ATOM 1723 C C . PRO A 1 226 ? -4.062 12.894 2.930 1.00 86.75 226 PRO A C 1
ATOM 1725 O O . PRO A 1 226 ? -3.357 13.518 3.719 1.00 86.75 226 PRO A O 1
ATOM 1728 N N . PHE A 1 227 ? -3.518 12.275 1.875 1.00 87.19 227 PHE A N 1
ATOM 1729 C CA . PHE A 1 227 ? -2.075 12.303 1.601 1.00 87.19 227 PHE A CA 1
ATOM 1730 C C . PHE A 1 227 ? -1.578 13.657 1.058 1.00 87.19 227 PHE A C 1
ATOM 1732 O O . PHE A 1 227 ? -0.369 13.866 0.941 1.00 87.19 227 PHE A O 1
ATOM 1739 N N . PHE A 1 228 ? -2.487 14.587 0.738 1.00 88.62 228 PHE A N 1
ATOM 1740 C CA . PHE A 1 228 ? -2.183 15.837 0.038 1.00 88.62 228 PHE A CA 1
ATOM 1741 C C . PHE A 1 228 ? -2.611 17.111 0.785 1.00 88.62 228 PHE A C 1
ATOM 1743 O O . PHE A 1 228 ? -2.480 18.196 0.224 1.00 88.62 228 PHE A O 1
ATOM 1750 N N . GLU A 1 229 ? -3.069 17.033 2.041 1.00 78.75 229 GLU A N 1
ATOM 1751 C CA . GLU A 1 229 ? -3.623 18.179 2.799 1.00 78.75 229 GLU A CA 1
ATOM 1752 C C . GLU A 1 229 ? -2.733 19.435 2.816 1.00 78.75 229 GLU A C 1
ATOM 1754 O O . GLU A 1 229 ? -3.234 20.557 2.785 1.00 78.75 229 GLU A O 1
ATOM 1759 N N . ARG A 1 230 ? -1.406 19.261 2.836 1.00 79.62 230 ARG A N 1
ATOM 1760 C CA . ARG A 1 230 ? -0.417 20.357 2.880 1.00 79.62 230 ARG A CA 1
ATOM 1761 C C . ARG A 1 230 ? 0.375 20.517 1.577 1.00 79.62 230 ARG A C 1
ATOM 1763 O O . ARG A 1 230 ? 1.404 21.190 1.546 1.00 79.62 230 ARG A O 1
ATOM 1770 N N . VAL A 1 231 ? -0.073 19.889 0.491 1.00 84.94 231 VAL A N 1
ATOM 1771 C CA . VAL A 1 231 ? 0.590 19.935 -0.818 1.00 84.94 231 VAL A CA 1
ATOM 1772 C C . VAL A 1 231 ? -0.363 20.566 -1.820 1.00 84.94 231 VAL A C 1
ATOM 1774 O O . VAL A 1 231 ? -1.504 20.138 -1.958 1.00 84.94 231 VAL A O 1
ATOM 1777 N N . SER A 1 232 ? 0.087 21.590 -2.546 1.00 92.19 232 SER A N 1
ATOM 1778 C CA . SER A 1 232 ? -0.731 22.167 -3.613 1.00 92.19 232 SER A CA 1
ATOM 1779 C C . SER A 1 232 ? -0.776 21.240 -4.829 1.00 92.19 232 SER A C 1
ATOM 1781 O O . SER A 1 232 ? 0.224 20.615 -5.192 1.00 92.19 232 SER A O 1
ATOM 1783 N N . MET A 1 233 ? -1.932 21.203 -5.494 1.00 95.06 233 MET A N 1
ATOM 1784 C CA . MET A 1 233 ? -2.140 20.386 -6.690 1.00 95.06 233 MET A CA 1
ATOM 1785 C C . MET A 1 233 ? -1.108 20.703 -7.789 1.00 95.06 233 MET A C 1
ATOM 1787 O O . MET A 1 233 ? -0.511 19.798 -8.366 1.00 95.06 233 MET A O 1
ATOM 1791 N N . GLU A 1 234 ? -0.809 21.986 -8.017 1.00 94.88 234 GLU A N 1
ATOM 1792 C CA . GLU A 1 234 ? 0.209 22.410 -8.991 1.00 94.88 234 GLU A CA 1
ATOM 1793 C C . GLU A 1 234 ? 1.603 21.858 -8.655 1.00 94.88 234 GLU A C 1
ATOM 1795 O O . GLU A 1 234 ? 2.336 21.413 -9.539 1.00 94.88 234 GLU A O 1
ATOM 1800 N N . ARG A 1 235 ? 1.967 21.826 -7.365 1.00 93.19 235 ARG A N 1
ATOM 1801 C CA . ARG A 1 235 ? 3.269 21.316 -6.925 1.00 93.19 235 ARG A CA 1
ATOM 1802 C C . ARG A 1 235 ? 3.407 19.823 -7.197 1.00 93.19 235 ARG A C 1
ATOM 1804 O O . ARG A 1 235 ? 4.475 19.392 -7.633 1.00 93.19 235 ARG A O 1
ATOM 1811 N N . VAL A 1 236 ? 2.370 19.032 -6.922 1.00 94.75 236 VAL A N 1
ATOM 1812 C CA . VAL A 1 236 ? 2.430 17.582 -7.149 1.00 94.75 236 VAL A CA 1
ATOM 1813 C C . VAL A 1 236 ? 2.379 17.240 -8.643 1.00 94.75 236 VAL A C 1
ATOM 1815 O O . VAL A 1 236 ? 3.173 16.411 -9.090 1.00 94.75 236 VAL A O 1
ATOM 1818 N N . ILE A 1 237 ? 1.569 17.956 -9.437 1.00 97.62 237 ILE A N 1
ATOM 1819 C CA . ILE A 1 237 ? 1.562 17.845 -10.906 1.00 97.62 237 ILE A CA 1
ATOM 1820 C C . ILE A 1 237 ? 2.958 18.129 -11.463 1.00 97.62 237 ILE A C 1
ATOM 1822 O O . ILE A 1 237 ? 3.493 17.316 -12.214 1.00 97.62 237 ILE A O 1
ATOM 1826 N N . GLY A 1 238 ? 3.568 19.252 -11.071 1.00 96.19 238 GLY A N 1
ATOM 1827 C CA . GLY A 1 238 ? 4.891 19.650 -11.551 1.00 96.19 238 GLY A CA 1
ATOM 1828 C C . GLY A 1 238 ? 5.975 18.621 -11.225 1.00 96.19 238 GLY A C 1
ATOM 1829 O O . GLY A 1 238 ? 6.776 18.284 -12.095 1.00 96.19 238 GLY A O 1
ATOM 1830 N N . LYS A 1 239 ? 5.964 18.069 -10.004 1.00 95.38 239 LYS A N 1
ATOM 1831 C CA . LYS A 1 239 ? 6.899 17.011 -9.591 1.00 95.38 239 LYS A CA 1
ATOM 1832 C C . LYS A 1 239 ? 6.720 15.725 -10.393 1.00 95.38 239 LYS A C 1
ATOM 1834 O O . LYS A 1 239 ? 7.704 15.168 -10.867 1.00 95.38 239 LYS A O 1
ATOM 1839 N N . GLN A 1 240 ? 5.488 15.236 -10.534 1.00 97.12 240 GLN A N 1
ATOM 1840 C CA . GLN A 1 240 ? 5.255 14.000 -11.279 1.00 97.12 240 GLN A CA 1
ATOM 1841 C C . GLN A 1 240 ? 5.573 14.176 -12.769 1.00 97.12 240 GLN A C 1
ATOM 1843 O O . GLN A 1 240 ? 6.126 13.270 -13.386 1.00 97.12 240 GLN A O 1
ATOM 1848 N N . TYR A 1 241 ? 5.282 15.350 -13.333 1.00 97.81 241 TYR A N 1
ATOM 1849 C CA . TYR A 1 241 ? 5.617 15.683 -14.713 1.00 97.81 241 TYR A CA 1
ATOM 1850 C C . TYR A 1 241 ? 7.125 15.623 -14.972 1.00 97.81 241 TYR A C 1
ATOM 1852 O O . TYR A 1 241 ? 7.553 14.935 -15.895 1.00 97.81 241 TYR A O 1
ATOM 1860 N N . SER A 1 242 ? 7.937 16.312 -14.161 1.00 97.06 242 SER A N 1
ATOM 1861 C CA . SER A 1 242 ? 9.393 16.320 -14.351 1.00 97.06 242 SER A CA 1
ATOM 1862 C C . SER A 1 242 ? 10.017 14.950 -14.089 1.00 97.06 242 SER A C 1
ATOM 1864 O O . SER A 1 242 ? 10.955 14.575 -14.786 1.00 97.06 242 SER A O 1
ATOM 1866 N N . PHE A 1 243 ? 9.459 14.165 -13.160 1.00 97.19 243 PHE A N 1
ATOM 1867 C CA . PHE A 1 243 ? 9.887 12.784 -12.936 1.00 97.19 243 PHE A CA 1
ATOM 1868 C C . PHE A 1 243 ? 9.626 11.890 -14.155 1.00 97.19 243 PHE A C 1
ATOM 1870 O O . PHE A 1 243 ? 10.528 11.185 -14.606 1.00 97.19 243 PHE A O 1
ATOM 1877 N N . LEU A 1 244 ? 8.417 11.944 -14.726 1.00 97.19 244 LEU A N 1
ATOM 1878 C CA . LEU A 1 244 ? 8.074 11.185 -15.932 1.00 97.19 244 LEU A CA 1
ATOM 1879 C C . LEU A 1 244 ? 8.878 11.652 -17.148 1.00 97.19 244 LEU A C 1
ATOM 1881 O O . LEU A 1 244 ? 9.327 10.812 -17.920 1.00 97.19 244 LEU A O 1
ATOM 1885 N N . MET A 1 245 ? 9.102 12.963 -17.295 1.00 97.44 245 MET A N 1
ATOM 1886 C CA . MET A 1 245 ? 9.974 13.516 -18.335 1.00 97.44 245 MET A CA 1
ATOM 1887 C C . MET A 1 245 ? 11.375 12.916 -18.226 1.00 97.44 245 MET A C 1
ATOM 1889 O O . MET A 1 245 ? 11.840 12.334 -19.195 1.00 97.44 245 MET A O 1
ATOM 1893 N N . GLN A 1 246 ? 12.001 12.965 -17.046 1.00 97.25 246 GLN A N 1
ATOM 1894 C CA . GLN A 1 246 ? 13.313 12.353 -16.830 1.00 97.25 246 GLN A CA 1
ATOM 1895 C C . GLN A 1 246 ? 13.321 10.860 -17.172 1.00 97.25 246 GLN A C 1
ATOM 1897 O O . GLN A 1 246 ? 14.243 10.390 -17.830 1.00 97.25 246 GLN A O 1
ATOM 1902 N N . CYS A 1 247 ? 12.299 10.109 -16.754 1.00 96.81 247 CYS A N 1
ATOM 1903 C CA . CYS A 1 247 ? 12.229 8.680 -17.052 1.00 96.81 247 CYS A CA 1
ATOM 1904 C C . CYS A 1 247 ? 12.076 8.403 -18.554 1.00 96.81 247 CYS A C 1
ATOM 1906 O O . CYS A 1 247 ? 12.683 7.470 -19.061 1.00 96.81 247 CYS A O 1
ATOM 1908 N N . MET A 1 248 ? 11.266 9.186 -19.272 1.00 97.69 248 MET A N 1
ATOM 1909 C CA . MET A 1 248 ? 10.989 8.949 -20.691 1.00 97.69 248 MET A CA 1
ATOM 1910 C C . MET A 1 248 ? 12.081 9.514 -21.606 1.00 97.69 248 MET A C 1
ATOM 1912 O O . MET A 1 248 ? 12.391 8.892 -22.615 1.00 97.69 248 MET A O 1
ATOM 1916 N N . THR A 1 249 ? 12.678 10.665 -21.289 1.00 97.31 249 THR A N 1
ATOM 1917 C CA . THR A 1 249 ? 13.706 11.289 -22.141 1.00 97.31 249 THR A CA 1
ATOM 1918 C C . THR A 1 249 ? 15.127 10.887 -21.759 1.00 97.31 249 THR A C 1
ATOM 1920 O O . THR A 1 249 ? 16.012 10.928 -22.609 1.00 97.31 249 THR A O 1
ATOM 1923 N N . GLY A 1 250 ? 15.350 10.480 -20.506 1.00 94.94 250 GLY A N 1
ATOM 1924 C CA . GLY A 1 250 ? 16.680 10.248 -19.940 1.00 94.94 250 GLY A CA 1
A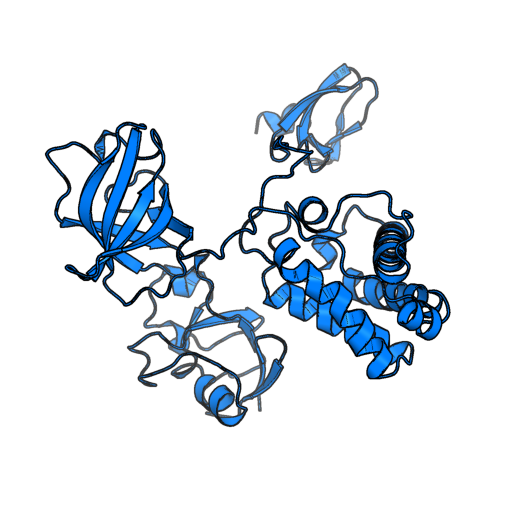TOM 1925 C C . GLY A 1 250 ? 17.380 11.526 -19.464 1.00 94.94 250 GLY A C 1
ATOM 1926 O O . GLY A 1 250 ? 18.491 11.451 -18.939 1.00 94.94 250 GLY A O 1
ATOM 1927 N N . ASP A 1 251 ? 16.752 12.696 -19.612 1.00 93.81 251 ASP A N 1
ATOM 1928 C CA . ASP A 1 251 ? 17.337 13.961 -19.173 1.00 93.81 251 ASP A CA 1
ATOM 1929 C C . ASP A 1 251 ? 17.264 14.103 -17.651 1.00 93.81 251 ASP A C 1
ATOM 1931 O O . ASP A 1 251 ? 16.236 13.840 -17.027 1.00 93.81 251 ASP A O 1
ATOM 1935 N N . ASN A 1 252 ? 18.331 14.606 -17.034 1.00 90.75 252 ASN A N 1
ATOM 1936 C CA . ASN A 1 252 ? 18.358 14.861 -15.596 1.00 90.75 252 ASN A CA 1
ATOM 1937 C C . ASN A 1 252 ? 17.664 16.193 -15.255 1.00 90.75 252 ASN A C 1
ATOM 1939 O O . ASN A 1 252 ? 18.315 17.229 -15.105 1.00 90.75 252 ASN A O 1
ATOM 1943 N N . VAL A 1 253 ? 16.332 16.168 -15.191 1.00 90.44 253 VAL A N 1
ATOM 1944 C CA . VAL A 1 253 ? 15.475 17.353 -14.983 1.00 90.44 253 VAL A CA 1
ATOM 1945 C C . VAL A 1 253 ? 14.643 17.290 -13.702 1.00 90.44 253 VAL A C 1
ATOM 1947 O O . VAL A 1 253 ? 14.044 18.293 -13.303 1.00 90.44 253 VAL A O 1
ATOM 1950 N N . TYR A 1 254 ? 14.569 16.129 -13.049 1.00 92.06 254 TYR A N 1
ATOM 1951 C CA . TYR A 1 254 ? 13.792 15.960 -11.830 1.00 92.06 254 TYR A CA 1
ATOM 1952 C C . TYR A 1 254 ? 14.622 16.314 -10.596 1.00 92.06 254 TYR A C 1
ATOM 1954 O O . TYR A 1 254 ? 15.634 15.687 -10.295 1.00 92.06 254 TYR A O 1
ATOM 1962 N N . ILE A 1 255 ? 14.142 17.296 -9.832 1.00 82.19 255 ILE A N 1
ATOM 1963 C CA . ILE A 1 255 ? 14.719 17.681 -8.543 1.00 82.19 255 ILE A CA 1
ATOM 1964 C C . ILE A 1 255 ? 13.713 17.302 -7.455 1.00 82.19 255 ILE A C 1
ATOM 1966 O O . ILE A 1 255 ? 12.715 17.992 -7.227 1.00 82.19 255 ILE A O 1
ATOM 1970 N N . GLY A 1 256 ? 13.964 16.179 -6.791 1.00 86.50 256 GLY A N 1
ATOM 1971 C CA . GLY A 1 256 ? 13.101 15.664 -5.737 1.00 86.50 256 GLY A CA 1
ATOM 1972 C C . GLY A 1 256 ? 13.516 14.279 -5.260 1.00 86.50 256 GLY A C 1
ATOM 1973 O O . GLY A 1 256 ? 14.544 13.741 -5.662 1.00 86.50 256 GLY A O 1
ATOM 1974 N N . GLU A 1 257 ? 12.699 13.711 -4.382 1.00 88.06 257 GLU A N 1
ATOM 1975 C CA . GLU A 1 257 ? 12.889 12.356 -3.874 1.00 88.06 257 GLU A CA 1
ATOM 1976 C C . GLU A 1 257 ? 12.335 11.337 -4.869 1.00 88.06 257 GLU A C 1
ATOM 1978 O O . GLU A 1 257 ? 11.240 11.512 -5.405 1.00 88.06 257 GLU A O 1
ATOM 1983 N N . ARG A 1 258 ? 13.073 10.251 -5.092 1.00 90.75 258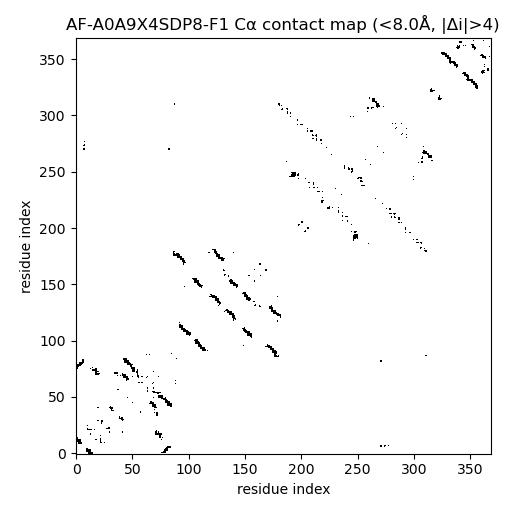 ARG A N 1
ATOM 1984 C CA . ARG A 1 258 ? 12.578 9.102 -5.852 1.00 90.75 258 ARG A CA 1
ATOM 1985 C C . ARG A 1 258 ? 11.427 8.399 -5.102 1.00 90.75 258 ARG A C 1
ATOM 1987 O O . ARG A 1 258 ? 11.230 8.656 -3.909 1.00 90.75 258 ARG A O 1
ATOM 1994 N N . PRO A 1 259 ? 10.623 7.560 -5.786 1.00 92.69 259 PRO A N 1
ATOM 1995 C CA . PRO A 1 259 ? 9.366 7.047 -5.245 1.00 92.69 259 PRO A CA 1
ATOM 1996 C C . PRO A 1 259 ? 9.472 6.386 -3.870 1.00 92.69 259 PRO A C 1
ATOM 1998 O O . PRO A 1 259 ? 8.619 6.674 -3.029 1.00 92.69 259 PRO A O 1
ATOM 2001 N N . LYS A 1 260 ? 10.531 5.615 -3.592 1.00 89.31 260 LYS A N 1
ATOM 2002 C CA . LYS A 1 260 ? 10.712 4.964 -2.290 1.00 89.31 260 LYS A CA 1
ATOM 2003 C C . LYS A 1 260 ? 10.749 5.994 -1.169 1.00 89.31 260 LYS A C 1
ATOM 2005 O O . LYS A 1 260 ? 9.921 5.965 -0.259 1.00 89.31 260 LYS A O 1
ATOM 2010 N N . ASN A 1 261 ? 11.639 6.975 -1.270 1.00 88.75 261 ASN A N 1
ATOM 2011 C CA . ASN A 1 261 ? 11.730 8.035 -0.269 1.00 88.75 261 ASN A CA 1
ATOM 2012 C C . ASN A 1 261 ? 10.503 8.951 -0.261 1.00 88.75 261 ASN A C 1
ATOM 2014 O O . ASN A 1 261 ? 9.982 9.236 0.811 1.00 88.75 261 ASN A O 1
ATOM 2018 N N . ALA A 1 262 ? 9.981 9.353 -1.421 1.00 89.94 262 ALA A N 1
ATOM 2019 C CA . ALA A 1 262 ? 8.817 10.238 -1.489 1.00 89.94 262 ALA A CA 1
ATOM 2020 C C . ALA A 1 262 ? 7.577 9.639 -0.798 1.00 89.94 262 ALA A C 1
ATOM 2022 O O . ALA A 1 262 ? 6.763 10.374 -0.233 1.00 89.94 262 ALA A O 1
ATOM 2023 N N . HIS A 1 263 ? 7.446 8.306 -0.816 1.00 91.06 263 HIS A N 1
ATOM 2024 C CA . HIS A 1 263 ? 6.313 7.596 -0.233 1.00 91.06 263 HIS A CA 1
ATOM 2025 C C . HIS A 1 263 ? 6.620 6.914 1.098 1.00 91.06 263 HIS A C 1
ATOM 2027 O O . HIS A 1 263 ? 5.796 6.131 1.564 1.00 91.06 263 HIS A O 1
ATOM 2033 N N . HIS A 1 264 ? 7.755 7.200 1.739 1.00 85.56 264 HIS A N 1
ATOM 2034 C CA . HIS A 1 264 ? 8.271 6.371 2.830 1.00 85.56 264 HIS A CA 1
ATOM 2035 C C . HIS A 1 264 ? 7.321 6.155 4.012 1.00 85.56 264 HIS A C 1
ATOM 2037 O O . HIS A 1 264 ? 7.191 5.044 4.522 1.00 85.56 264 HIS A O 1
ATOM 2043 N N . TRP A 1 265 ? 6.584 7.197 4.378 1.00 81.38 265 TRP A N 1
ATOM 2044 C CA . TRP A 1 265 ? 5.645 7.202 5.493 1.00 81.38 265 TRP A CA 1
ATOM 2045 C C . TRP A 1 265 ? 4.249 6.674 5.121 1.00 81.38 265 TRP A C 1
ATOM 2047 O O . TRP A 1 265 ? 3.455 6.351 6.002 1.00 81.38 265 TRP A O 1
ATOM 2057 N N . MET A 1 266 ? 3.922 6.599 3.826 1.00 87.06 266 MET A N 1
ATOM 2058 C CA . MET A 1 266 ? 2.580 6.256 3.353 1.00 87.06 266 MET A CA 1
ATOM 2059 C C . MET A 1 266 ? 2.402 4.741 3.271 1.00 87.06 266 MET A C 1
ATOM 2061 O O . MET A 1 266 ? 3.048 4.078 2.459 1.00 87.06 266 MET A O 1
ATOM 2065 N N . VAL A 1 267 ? 1.482 4.186 4.061 1.00 80.88 267 VAL A N 1
ATOM 2066 C CA . VAL A 1 267 ? 1.055 2.788 3.907 1.00 80.88 267 VAL A CA 1
ATOM 2067 C C . VAL A 1 267 ? 0.115 2.702 2.709 1.00 80.88 267 VAL A C 1
ATOM 2069 O O . VAL A 1 267 ? -1.075 2.991 2.814 1.00 80.88 267 VAL A O 1
ATOM 2072 N N . ILE A 1 268 ? 0.673 2.344 1.554 1.00 83.31 268 ILE A N 1
ATOM 2073 C CA . ILE A 1 268 ? -0.054 2.235 0.290 1.00 83.31 268 ILE A CA 1
ATOM 2074 C C . ILE A 1 268 ? -0.202 0.745 -0.016 1.00 83.31 268 ILE A C 1
ATOM 2076 O O . ILE A 1 268 ? 0.708 0.156 -0.596 1.00 83.31 268 ILE A O 1
ATOM 2080 N N . PRO A 1 269 ? -1.306 0.094 0.386 1.00 77.81 269 PRO A N 1
ATOM 2081 C CA . PRO A 1 269 ? -1.542 -1.287 -0.003 1.00 77.81 269 PRO A CA 1
ATOM 2082 C C . PRO A 1 269 ? -1.782 -1.370 -1.511 1.00 77.81 269 PRO A C 1
ATOM 2084 O O . PRO A 1 269 ? -2.209 -0.398 -2.141 1.00 77.81 269 PRO A O 1
ATOM 2087 N N . ASP A 1 270 ? -1.593 -2.562 -2.070 1.00 79.94 270 ASP A N 1
ATOM 2088 C CA . ASP A 1 270 ? -1.767 -2.819 -3.502 1.00 79.94 270 ASP A CA 1
ATOM 2089 C C . ASP A 1 270 ? -3.129 -2.318 -4.019 1.00 79.94 270 ASP A C 1
ATOM 2091 O O . ASP A 1 270 ? -3.220 -1.611 -5.014 1.00 79.94 270 ASP A O 1
ATOM 2095 N N . THR A 1 271 ? -4.193 -2.515 -3.238 1.00 75.81 271 THR A N 1
ATOM 2096 C CA . THR A 1 271 ? -5.544 -2.036 -3.563 1.00 75.81 271 THR A CA 1
ATOM 2097 C C . THR A 1 271 ? -5.657 -0.519 -3.726 1.00 75.81 271 THR A C 1
ATOM 2099 O O . THR A 1 271 ? -6.445 -0.053 -4.552 1.00 75.81 271 THR A O 1
ATOM 2102 N N . LEU A 1 272 ? -4.917 0.254 -2.923 1.00 81.25 272 LEU A N 1
ATOM 2103 C CA . LEU A 1 272 ? -4.917 1.716 -3.005 1.00 81.25 272 LEU A CA 1
ATOM 2104 C C . LEU A 1 272 ? -4.114 2.179 -4.223 1.00 81.25 272 LEU A C 1
ATOM 2106 O O . LEU A 1 272 ? -4.544 3.091 -4.929 1.00 81.25 272 LEU A O 1
ATOM 2110 N N . PHE A 1 273 ? -2.998 1.504 -4.510 1.00 89.19 273 PHE A N 1
ATOM 2111 C CA . PHE A 1 273 ? -2.227 1.729 -5.729 1.00 89.19 273 PHE A CA 1
ATOM 2112 C C . PHE A 1 273 ? -3.070 1.441 -6.977 1.00 89.19 273 PHE A C 1
ATOM 2114 O O . PHE A 1 273 ? -3.195 2.299 -7.844 1.00 89.19 273 PHE A O 1
ATOM 2121 N N . GLU A 1 274 ? -3.765 0.303 -7.022 1.00 85.88 274 GLU A N 1
ATOM 2122 C CA . GLU A 1 274 ? -4.692 -0.047 -8.102 1.00 85.88 274 GLU A CA 1
ATOM 2123 C C . GLU A 1 274 ? -5.822 0.974 -8.263 1.00 85.88 274 GLU A C 1
ATOM 2125 O O . GLU A 1 274 ? -6.238 1.305 -9.376 1.00 85.88 274 GLU A O 1
ATOM 2130 N N . HIS A 1 275 ? -6.353 1.491 -7.152 1.00 88.88 275 HIS A N 1
ATOM 2131 C CA . HIS A 1 275 ? -7.358 2.553 -7.186 1.00 88.88 275 HIS A CA 1
ATOM 2132 C C . HIS A 1 275 ? -6.833 3.816 -7.851 1.00 88.88 275 HIS A C 1
ATOM 2134 O O . HIS A 1 275 ? -7.457 4.341 -8.777 1.00 88.88 275 HIS A O 1
ATOM 2140 N N . ARG A 1 276 ? -5.630 4.230 -7.464 1.00 96.19 276 ARG A N 1
ATOM 2141 C CA . ARG A 1 276 ? -4.914 5.322 -8.108 1.00 96.19 276 ARG A CA 1
ATOM 2142 C C . ARG A 1 276 ? -4.667 5.044 -9.600 1.00 96.19 276 ARG A C 1
ATOM 2144 O O . ARG A 1 276 ? -4.905 5.940 -10.412 1.00 96.19 276 ARG A O 1
ATOM 2151 N N . GLN A 1 277 ? -4.275 3.823 -9.985 1.00 95.06 277 GLN A N 1
ATOM 2152 C CA . GLN A 1 277 ? -4.089 3.433 -11.394 1.00 95.06 277 GLN A CA 1
ATOM 2153 C C . GLN A 1 277 ? -5.389 3.558 -12.201 1.00 95.06 277 GLN A C 1
ATOM 2155 O O . GLN A 1 277 ? -5.372 4.061 -13.325 1.00 95.06 277 GLN A O 1
ATOM 2160 N N . ARG A 1 278 ? -6.543 3.185 -11.632 1.00 94.56 278 ARG A N 1
ATOM 2161 C CA . ARG A 1 278 ? -7.846 3.354 -12.304 1.00 94.56 278 ARG A CA 1
ATOM 2162 C C . ARG A 1 278 ? -8.198 4.820 -12.542 1.00 94.56 278 ARG A C 1
ATOM 2164 O O . ARG A 1 278 ? -8.680 5.147 -13.628 1.00 94.56 278 ARG A O 1
ATOM 2171 N N . LEU A 1 279 ? -7.941 5.697 -11.569 1.00 97.06 279 LEU A N 1
ATOM 2172 C CA . LEU A 1 279 ? -8.148 7.140 -11.733 1.00 97.06 279 LEU A CA 1
ATOM 2173 C C . LEU A 1 279 ? -7.226 7.721 -12.814 1.00 97.06 279 LEU A C 1
ATOM 2175 O O . LEU A 1 279 ? -7.677 8.532 -13.624 1.00 97.06 279 LEU A O 1
ATOM 2179 N N . MET A 1 280 ? -5.968 7.268 -12.875 1.00 98.38 280 MET A N 1
ATOM 2180 C CA . MET A 1 280 ? -5.026 7.647 -13.933 1.00 98.38 280 MET A CA 1
ATOM 2181 C C . MET A 1 280 ? -5.527 7.193 -15.307 1.00 98.38 280 MET A C 1
ATOM 2183 O O . MET A 1 280 ? -5.681 8.011 -16.210 1.00 98.38 280 MET A O 1
ATOM 2187 N N . ALA A 1 281 ? -5.885 5.916 -15.457 1.00 96.94 281 ALA A N 1
ATOM 2188 C CA . ALA A 1 281 ? -6.415 5.378 -16.708 1.00 96.94 281 ALA A CA 1
ATOM 2189 C C . ALA A 1 281 ? -7.734 6.053 -17.135 1.00 96.94 281 ALA A C 1
ATOM 2191 O O . ALA A 1 281 ? -8.031 6.173 -18.325 1.00 96.94 281 ALA A O 1
ATOM 2192 N N . GLN A 1 282 ? -8.559 6.500 -16.183 1.00 97.75 282 GLN A N 1
ATOM 2193 C CA . GLN A 1 282 ? -9.726 7.328 -16.479 1.00 97.75 282 GLN A CA 1
ATOM 2194 C C . GLN A 1 282 ? -9.312 8.703 -17.024 1.00 97.75 282 GLN A C 1
ATOM 2196 O O . GLN A 1 282 ? -9.807 9.094 -18.079 1.00 97.75 282 GLN A O 1
ATOM 2201 N N . ALA A 1 283 ? -8.394 9.406 -16.355 1.00 98.56 283 ALA A N 1
ATOM 2202 C CA . ALA A 1 283 ? -7.903 10.710 -16.802 1.00 98.56 283 ALA A CA 1
ATOM 2203 C C . ALA A 1 283 ? -7.242 10.636 -18.191 1.00 98.56 283 ALA A C 1
ATOM 2205 O O . ALA A 1 283 ? -7.506 11.476 -19.047 1.00 98.56 283 ALA A O 1
ATOM 2206 N N . GLN A 1 284 ? -6.453 9.592 -18.455 1.00 98.44 284 GLN A N 1
ATOM 2207 C CA . GLN A 1 284 ? -5.846 9.337 -19.764 1.00 98.44 284 GLN A CA 1
ATOM 2208 C C . GLN A 1 284 ? -6.899 9.191 -20.873 1.00 98.44 284 GLN A C 1
ATOM 2210 O O . GLN A 1 284 ? -6.790 9.837 -21.917 1.00 98.44 284 GLN A O 1
ATOM 2215 N N . ARG A 1 285 ? -7.957 8.402 -20.636 1.00 98.19 285 ARG A N 1
ATOM 2216 C CA . ARG A 1 285 ? -9.063 8.236 -21.597 1.00 98.19 285 ARG A CA 1
ATOM 2217 C C . ARG A 1 285 ? -9.823 9.536 -21.838 1.00 98.19 285 ARG A C 1
ATOM 2219 O O . ARG A 1 285 ? -10.134 9.849 -22.981 1.00 98.19 285 ARG A O 1
ATOM 2226 N N . GLU A 1 286 ? -10.097 10.302 -20.785 1.00 98.00 286 GLU A N 1
ATOM 2227 C CA . GLU A 1 286 ? -10.773 11.603 -20.887 1.00 98.00 286 GLU A CA 1
ATOM 2228 C C . GLU A 1 286 ? -9.953 12.630 -21.684 1.00 98.00 286 GLU A C 1
ATOM 2230 O O . GLU A 1 286 ? -10.530 13.481 -22.357 1.00 98.00 286 GLU A O 1
ATOM 2235 N N . GLN A 1 287 ? -8.618 12.532 -21.660 1.00 98.12 287 GLN A N 1
ATOM 2236 C CA . GLN A 1 287 ? -7.732 13.361 -22.486 1.00 98.12 287 GLN A CA 1
ATOM 2237 C C . GLN A 1 287 ? -7.473 12.792 -23.892 1.00 98.12 287 GLN A C 1
ATOM 2239 O O . GLN A 1 287 ? -6.768 13.429 -24.674 1.00 98.12 287 GLN A O 1
ATOM 2244 N N . GLY A 1 288 ? -8.067 11.645 -24.236 1.00 97.19 288 GLY A N 1
ATOM 2245 C CA . GLY A 1 288 ? -8.026 11.072 -25.582 1.00 97.19 288 GLY A CA 1
ATOM 2246 C C . GLY A 1 288 ? -6.774 10.258 -25.911 1.00 97.19 288 GLY A C 1
ATOM 2247 O O . GLY A 1 288 ? -6.467 10.102 -27.091 1.00 97.19 288 GLY A O 1
ATOM 2248 N N . LEU A 1 289 ? -6.048 9.743 -24.911 1.00 98.12 289 LEU A N 1
ATOM 2249 C CA . LEU A 1 289 ? -4.891 8.879 -25.167 1.00 98.12 289 LEU A CA 1
ATOM 2250 C C . LEU A 1 289 ? -5.324 7.551 -25.808 1.00 98.12 289 LEU A C 1
ATOM 2252 O O . LEU A 1 289 ? -6.340 6.958 -25.438 1.00 98.12 289 LEU A O 1
ATOM 2256 N N . THR A 1 290 ? -4.522 7.066 -26.756 1.00 97.44 290 THR A N 1
ATOM 2257 C CA . THR A 1 290 ? -4.715 5.759 -27.391 1.00 97.44 290 THR A CA 1
ATOM 2258 C C . THR A 1 290 ? -4.322 4.620 -26.440 1.00 97.44 290 THR A C 1
ATOM 2260 O O . THR A 1 290 ? -3.521 4.828 -25.523 1.00 97.44 290 THR A O 1
ATOM 2263 N N . PRO A 1 291 ? -4.812 3.384 -26.661 1.00 96.44 291 PRO A N 1
ATOM 2264 C CA . PRO A 1 291 ? -4.404 2.229 -25.856 1.00 96.44 291 PRO A CA 1
ATOM 2265 C C . PRO A 1 291 ? -2.885 2.007 -25.821 1.00 96.44 291 PRO A C 1
ATOM 2267 O O . PRO A 1 291 ? -2.348 1.618 -24.789 1.00 96.44 291 PRO A O 1
ATOM 2270 N N . GLU A 1 292 ? -2.190 2.296 -26.924 1.00 95.75 292 GLU A N 1
ATOM 2271 C CA . GLU A 1 292 ? -0.730 2.207 -27.019 1.00 95.75 292 GLU A CA 1
ATOM 2272 C C . GLU A 1 292 ? -0.034 3.242 -26.122 1.00 95.75 292 GLU A C 1
ATOM 2274 O O . GLU A 1 292 ? 0.831 2.879 -25.327 1.00 95.75 292 GLU A O 1
ATOM 2279 N N . GLN A 1 293 ? -0.458 4.511 -26.178 1.00 97.50 293 GLN A N 1
ATOM 2280 C CA . GLN A 1 293 ? 0.075 5.575 -25.317 1.00 97.50 293 GLN A CA 1
ATOM 2281 C C . GLN A 1 293 ? -0.163 5.272 -23.831 1.00 97.50 293 GLN A C 1
ATOM 2283 O O . GLN A 1 293 ? 0.732 5.454 -23.006 1.00 97.50 293 GLN A O 1
ATOM 2288 N N . MET A 1 294 ? -1.361 4.785 -23.490 1.00 97.81 294 MET A N 1
ATOM 2289 C CA . MET A 1 294 ? -1.716 4.402 -22.122 1.00 97.81 294 MET A CA 1
ATOM 2290 C C . MET A 1 294 ? -0.855 3.240 -21.614 1.00 97.81 294 MET A C 1
ATOM 2292 O O . MET A 1 294 ? -0.326 3.312 -20.507 1.00 97.81 294 MET A O 1
ATOM 2296 N N . ALA A 1 295 ? -0.679 2.187 -22.420 1.00 94.31 295 ALA A N 1
ATOM 2297 C CA . ALA A 1 295 ? 0.155 1.041 -22.064 1.00 94.31 295 ALA A CA 1
ATOM 2298 C C . ALA A 1 295 ? 1.631 1.439 -21.902 1.00 94.31 295 ALA A C 1
ATOM 2300 O O . ALA A 1 295 ? 2.277 1.033 -20.934 1.00 94.31 295 ALA A O 1
ATOM 2301 N N . GLY A 1 296 ? 2.144 2.281 -22.807 1.00 95.69 296 GLY A N 1
ATOM 2302 C CA . GLY A 1 296 ? 3.496 2.831 -22.727 1.00 95.69 296 GLY A CA 1
ATOM 2303 C C . GLY A 1 296 ? 3.722 3.623 -21.442 1.00 95.69 296 GLY A C 1
ATOM 2304 O O . GLY A 1 296 ? 4.699 3.375 -20.740 1.00 95.69 296 GLY A O 1
ATOM 2305 N N . TRP A 1 297 ? 2.794 4.516 -21.082 1.00 97.56 297 TRP A N 1
ATOM 2306 C CA . TRP A 1 297 ? 2.864 5.262 -19.821 1.00 97.56 297 TRP A CA 1
ATOM 2307 C C . TRP A 1 297 ? 2.784 4.326 -18.615 1.00 97.56 297 TRP A C 1
ATOM 2309 O O . TRP A 1 297 ? 3.618 4.420 -17.715 1.00 97.56 297 TRP A O 1
ATOM 2319 N N . SER A 1 298 ? 1.808 3.412 -18.585 1.00 94.69 298 SER A N 1
ATOM 2320 C CA . SER A 1 298 ? 1.569 2.529 -17.436 1.00 94.69 298 SER A CA 1
ATOM 2321 C C . SER A 1 298 ? 2.806 1.719 -17.054 1.00 94.69 298 SER A C 1
ATOM 2323 O O . SER A 1 298 ? 3.001 1.455 -15.872 1.00 94.69 298 SER A O 1
ATOM 2325 N N . ARG A 1 299 ? 3.666 1.368 -18.019 1.00 95.56 299 ARG A N 1
ATOM 2326 C CA . ARG A 1 299 ? 4.946 0.692 -17.763 1.00 95.56 299 ARG A CA 1
ATOM 2327 C C . ARG A 1 299 ? 5.860 1.494 -16.830 1.00 95.56 299 ARG A C 1
ATOM 2329 O O . ARG A 1 299 ? 6.478 0.906 -15.953 1.00 95.56 299 ARG A O 1
ATOM 2336 N N . PHE A 1 300 ? 5.923 2.817 -16.992 1.00 95.69 300 PHE A N 1
ATOM 2337 C CA . PHE A 1 300 ? 6.735 3.686 -16.133 1.00 95.69 300 PHE A CA 1
ATOM 2338 C C . PHE A 1 300 ? 6.176 3.786 -14.713 1.00 95.69 300 PHE A C 1
ATOM 2340 O O . PHE A 1 300 ? 6.948 3.860 -13.766 1.00 95.69 300 PHE A O 1
ATOM 2347 N N . GLU A 1 301 ? 4.853 3.782 -14.544 1.00 93.06 301 GLU A N 1
ATOM 2348 C CA . GLU A 1 301 ? 4.242 3.813 -13.207 1.00 93.06 301 GLU A CA 1
ATOM 2349 C C . GLU A 1 301 ? 4.374 2.465 -12.493 1.00 93.06 301 GLU A C 1
ATOM 2351 O O . GLU A 1 301 ? 4.701 2.422 -11.309 1.00 93.06 301 GLU A O 1
ATOM 2356 N N . GLU A 1 302 ? 4.184 1.371 -13.230 1.00 92.44 302 GLU A N 1
ATOM 2357 C CA . GLU A 1 302 ? 4.289 0.004 -12.721 1.00 92.44 302 GLU A CA 1
ATOM 2358 C C . GLU A 1 302 ? 5.717 -0.360 -12.302 1.00 92.44 302 GLU A C 1
ATOM 2360 O O . GLU A 1 302 ? 5.913 -1.062 -11.312 1.00 92.44 302 GLU A O 1
ATOM 2365 N N . HIS A 1 303 ? 6.721 0.173 -13.007 1.00 94.38 303 HIS A N 1
ATOM 2366 C CA . HIS A 1 303 ? 8.140 -0.017 -12.692 1.00 94.38 303 HIS A CA 1
ATOM 2367 C C . HIS A 1 303 ? 8.481 0.329 -11.235 1.00 94.38 303 HIS A C 1
ATOM 2369 O O . HIS A 1 303 ? 9.307 -0.333 -10.615 1.00 94.38 303 HIS A O 1
ATOM 2375 N N . PHE A 1 304 ? 7.806 1.331 -10.663 1.00 94.00 304 PHE A N 1
ATOM 2376 C CA . PHE A 1 304 ? 8.029 1.779 -9.287 1.00 94.00 304 PHE A CA 1
ATOM 2377 C C . PHE A 1 304 ? 7.043 1.182 -8.276 1.00 94.00 304 PHE A C 1
ATOM 2379 O O . PHE A 1 304 ? 7.018 1.630 -7.130 1.00 94.00 304 PHE A O 1
ATOM 2386 N N . ARG A 1 305 ? 6.238 0.168 -8.639 1.00 91.69 305 ARG A N 1
ATOM 2387 C CA . ARG A 1 305 ? 5.274 -0.445 -7.706 1.00 91.69 305 ARG A CA 1
ATOM 2388 C C . ARG A 1 305 ? 5.953 -0.917 -6.422 1.00 91.69 305 ARG A C 1
ATOM 2390 O O . ARG A 1 305 ? 5.461 -0.612 -5.339 1.00 91.69 305 ARG A O 1
ATOM 2397 N N . ALA A 1 306 ? 7.081 -1.618 -6.530 1.00 86.69 306 ALA A N 1
ATOM 2398 C CA . ALA A 1 306 ? 7.822 -2.136 -5.375 1.00 86.69 306 ALA A CA 1
ATOM 2399 C C . ALA A 1 306 ? 8.365 -1.020 -4.455 1.00 86.69 306 ALA A C 1
ATOM 2401 O O . ALA A 1 306 ? 8.502 -1.220 -3.252 1.00 86.69 306 ALA A O 1
ATOM 2402 N N . ASP A 1 307 ? 8.593 0.171 -5.013 1.00 91.00 307 ASP A N 1
ATOM 2403 C CA . ASP A 1 307 ? 9.028 1.382 -4.310 1.00 91.00 307 ASP A CA 1
ATOM 2404 C C . ASP A 1 307 ? 7.858 2.234 -3.795 1.00 91.00 307 ASP A C 1
ATOM 2406 O O . ASP A 1 307 ? 8.065 3.316 -3.249 1.00 91.00 307 ASP A O 1
ATOM 2410 N N . ILE A 1 308 ? 6.611 1.778 -3.923 1.00 90.62 308 ILE A N 1
ATOM 2411 C CA . ILE A 1 308 ? 5.436 2.512 -3.432 1.00 90.62 308 ILE A CA 1
ATOM 2412 C C . ILE A 1 308 ? 4.562 1.621 -2.544 1.00 90.62 308 ILE A C 1
ATOM 2414 O O . ILE A 1 308 ? 4.181 2.041 -1.444 1.00 90.62 308 ILE A O 1
ATOM 2418 N N . VAL A 1 309 ? 4.258 0.406 -3.010 1.00 85.19 309 VAL A N 1
ATOM 2419 C CA . VAL A 1 309 ? 3.314 -0.523 -2.384 1.00 85.19 309 VAL A CA 1
ATOM 2420 C C . VAL A 1 309 ? 3.927 -1.194 -1.161 1.00 85.19 309 VAL A C 1
ATOM 2422 O O . VAL A 1 309 ? 4.925 -1.901 -1.258 1.00 85.19 309 VAL A O 1
ATOM 2425 N N . LYS A 1 310 ? 3.298 -0.992 -0.001 1.00 80.44 310 LYS A N 1
ATOM 2426 C CA . LYS A 1 310 ? 3.734 -1.549 1.286 1.00 80.44 310 LYS A CA 1
ATOM 2427 C C . LYS A 1 310 ? 2.609 -1.572 2.315 1.00 80.44 310 LYS A C 1
ATOM 2429 O O . LYS A 1 310 ? 1.655 -0.7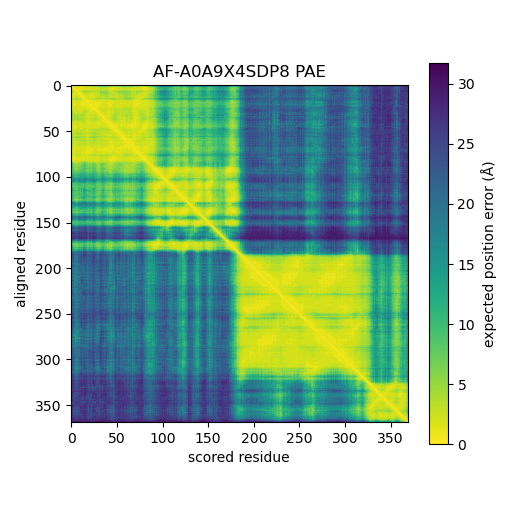99 2.242 1.00 80.44 310 LYS A O 1
ATOM 2434 N N . HIS A 1 311 ? 2.754 -2.447 3.308 1.00 71.12 311 HIS A N 1
ATOM 2435 C CA . HIS A 1 311 ? 1.791 -2.618 4.407 1.00 71.12 311 HIS A CA 1
ATOM 2436 C C . HIS A 1 311 ? 2.251 -1.989 5.729 1.00 71.12 311 HIS A C 1
ATOM 2438 O O . HIS A 1 311 ? 1.502 -1.998 6.702 1.00 71.12 311 HIS A O 1
ATOM 2444 N N . ALA A 1 312 ? 3.456 -1.424 5.752 1.00 65.44 312 ALA A N 1
ATOM 2445 C CA . ALA A 1 312 ? 4.007 -0.631 6.841 1.00 65.44 312 ALA A CA 1
ATOM 2446 C C . ALA A 1 312 ? 4.892 0.477 6.245 1.00 65.44 312 ALA A C 1
ATOM 2448 O O . ALA A 1 312 ? 5.364 0.308 5.121 1.00 65.44 312 ALA A O 1
ATOM 2449 N N . PRO A 1 313 ? 5.105 1.607 6.936 1.00 74.25 313 PRO A N 1
ATOM 2450 C CA . PRO A 1 313 ? 6.085 2.606 6.520 1.00 74.25 313 PRO A CA 1
ATOM 2451 C C . PRO A 1 313 ? 7.497 2.016 6.490 1.00 74.25 313 PRO A C 1
ATOM 2453 O O . PRO A 1 313 ? 7.840 1.243 7.382 1.00 74.25 313 PRO A O 1
ATOM 2456 N N . TRP A 1 314 ? 8.328 2.439 5.536 1.00 77.94 314 TRP A N 1
ATOM 2457 C CA . TRP A 1 314 ? 9.767 2.159 5.579 1.00 77.94 314 TRP A CA 1
ATOM 2458 C C . TRP A 1 314 ? 10.544 3.412 6.008 1.00 77.94 314 TRP A C 1
ATOM 2460 O O . TRP A 1 314 ? 10.045 4.542 5.876 1.00 77.94 314 TRP A O 1
ATOM 2470 N N . PRO A 1 315 ? 11.774 3.257 6.528 1.00 76.31 315 PRO A N 1
ATOM 2471 C CA . PRO A 1 315 ? 12.591 4.396 6.910 1.00 76.31 315 PRO A CA 1
ATOM 2472 C C . PRO A 1 315 ? 12.947 5.261 5.697 1.00 76.31 315 PRO A C 1
ATOM 2474 O O . PRO A 1 315 ? 13.226 4.755 4.609 1.00 76.31 315 PRO A O 1
ATOM 2477 N N . ARG A 1 316 ? 12.981 6.580 5.892 1.00 82.44 316 ARG A N 1
ATOM 2478 C CA . ARG A 1 316 ? 13.541 7.499 4.896 1.00 82.44 316 ARG A CA 1
ATOM 2479 C C . ARG A 1 316 ? 15.059 7.335 4.880 1.00 82.44 316 ARG A C 1
ATOM 2481 O O . ARG A 1 316 ? 15.668 7.276 5.947 1.00 82.44 316 ARG A O 1
ATOM 2488 N N . ARG A 1 317 ? 15.683 7.279 3.701 1.00 81.19 317 ARG A N 1
ATOM 2489 C CA . ARG A 1 317 ? 17.140 7.080 3.562 1.00 81.19 317 ARG A CA 1
ATOM 2490 C C . ARG A 1 317 ? 17.796 8.229 2.800 1.00 81.19 317 ARG A C 1
ATOM 2492 O O . ARG A 1 317 ? 17.230 8.735 1.836 1.00 81.19 317 ARG A O 1
ATOM 2499 N N . MET A 1 318 ? 18.998 8.629 3.201 1.00 75.62 318 MET A N 1
ATOM 2500 C CA . MET A 1 318 ? 19.838 9.588 2.477 1.00 75.62 318 MET A CA 1
ATOM 2501 C C . MET A 1 318 ? 21.246 9.007 2.349 1.00 75.62 318 MET A C 1
ATOM 2503 O O . MET A 1 318 ? 22.022 9.014 3.303 1.00 75.62 318 MET A O 1
ATOM 2507 N N . GLY A 1 319 ? 21.544 8.443 1.174 1.00 73.00 319 GLY A N 1
ATOM 2508 C CA . GLY A 1 319 ? 22.667 7.515 1.031 1.00 73.00 319 GLY A CA 1
ATOM 2509 C C . GLY A 1 319 ? 22.464 6.304 1.944 1.00 73.00 319 GLY A C 1
ATOM 2510 O O . GLY A 1 319 ? 21.357 5.772 2.030 1.00 73.00 319 GLY A O 1
ATOM 2511 N N . ASP A 1 320 ? 23.503 5.931 2.686 1.00 71.00 320 ASP A N 1
ATOM 2512 C CA . ASP A 1 320 ? 23.457 4.799 3.621 1.00 71.00 320 ASP A CA 1
ATOM 2513 C C . ASP A 1 320 ? 22.800 5.139 4.970 1.00 71.00 320 ASP A C 1
ATOM 2515 O O . ASP A 1 320 ? 22.586 4.259 5.805 1.00 71.00 320 ASP A O 1
ATOM 2519 N N . GLN A 1 321 ? 22.464 6.411 5.211 1.00 68.44 321 GLN A N 1
ATOM 2520 C CA . GLN A 1 321 ? 21.920 6.863 6.491 1.00 68.44 321 GLN A CA 1
ATOM 2521 C C . GLN A 1 321 ? 20.394 6.782 6.528 1.00 68.44 321 GLN A C 1
ATOM 2523 O O . GLN A 1 321 ? 19.711 7.207 5.595 1.00 68.44 321 GLN A O 1
ATOM 2528 N N . ILE A 1 322 ? 19.857 6.294 7.647 1.00 76.19 322 ILE A N 1
ATOM 2529 C CA . ILE A 1 322 ? 18.426 6.334 7.950 1.00 76.19 322 ILE A CA 1
ATOM 2530 C C . ILE A 1 322 ? 18.096 7.667 8.625 1.00 76.19 322 ILE A C 1
ATOM 2532 O O . ILE A 1 322 ? 18.706 8.035 9.627 1.00 76.19 322 ILE A O 1
ATOM 2536 N N . ILE A 1 323 ? 17.105 8.378 8.090 1.00 73.31 323 ILE A N 1
ATOM 2537 C CA . ILE A 1 323 ? 16.560 9.598 8.680 1.00 73.31 323 ILE A CA 1
ATOM 2538 C C . ILE A 1 323 ? 15.297 9.232 9.461 1.00 73.31 323 ILE A C 1
ATOM 2540 O O . ILE A 1 323 ? 14.257 8.913 8.883 1.00 73.31 323 ILE A O 1
ATOM 2544 N N . GLU A 1 324 ? 15.371 9.317 10.787 1.00 63.19 324 GLU A N 1
ATOM 2545 C CA . GLU A 1 324 ? 14.220 9.112 11.668 1.00 63.19 324 GLU A CA 1
ATOM 2546 C C . GLU A 1 324 ? 13.350 10.379 11.713 1.00 63.19 324 GLU A C 1
ATOM 2548 O O . GLU A 1 324 ? 13.652 11.340 12.417 1.00 63.19 324 GLU A O 1
ATOM 2553 N N . THR A 1 325 ? 12.260 10.385 10.939 1.00 65.00 325 THR A N 1
ATOM 2554 C CA . THR A 1 325 ? 11.347 11.538 10.808 1.00 65.00 325 THR A CA 1
ATOM 2555 C C . THR A 1 325 ? 10.119 11.485 11.729 1.00 65.00 325 THR A C 1
ATOM 2557 O O . THR A 1 325 ? 9.420 12.489 11.868 1.00 65.00 325 THR A O 1
ATOM 2560 N N . GLU A 1 326 ? 9.844 10.341 12.367 1.00 64.31 326 GLU A N 1
ATOM 2561 C CA . GLU A 1 326 ? 8.748 10.140 13.340 1.00 64.31 326 GLU A CA 1
ATOM 2562 C C . GLU A 1 326 ? 9.186 10.478 14.773 1.00 64.31 326 GLU A C 1
ATOM 2564 O O . GLU A 1 326 ? 8.930 9.738 15.723 1.00 64.31 326 GLU A O 1
ATOM 2569 N N . ARG A 1 327 ? 9.914 11.584 14.938 1.00 67.81 327 ARG A N 1
ATOM 2570 C CA . ARG A 1 327 ? 10.269 12.110 16.255 1.00 67.81 327 ARG A CA 1
ATOM 2571 C C . ARG A 1 327 ? 9.795 13.539 16.400 1.00 67.81 327 ARG A C 1
ATOM 2573 O O . ARG A 1 327 ? 9.548 14.249 15.425 1.00 67.81 327 ARG A O 1
ATOM 2580 N N . TYR A 1 328 ? 9.669 13.930 17.654 1.00 69.12 328 TYR A N 1
ATOM 2581 C CA . TYR A 1 328 ? 9.430 15.304 18.026 1.00 69.12 328 TYR A CA 1
ATOM 2582 C C . TYR A 1 328 ? 10.741 15.928 18.465 1.00 69.12 328 TYR A C 1
ATOM 2584 O O . TYR A 1 328 ? 11.508 15.285 19.182 1.00 69.12 328 TYR A O 1
ATOM 2592 N N . ASP A 1 329 ? 10.938 17.175 18.082 1.00 76.88 329 ASP A N 1
ATOM 2593 C CA . ASP A 1 329 ? 12.047 18.001 18.540 1.00 76.88 329 ASP A CA 1
ATOM 2594 C C . ASP A 1 329 ? 11.498 19.288 19.161 1.00 76.88 329 ASP A C 1
ATOM 2596 O O . ASP A 1 329 ? 10.299 19.565 19.057 1.00 76.88 329 ASP A O 1
ATOM 2600 N N . SER A 1 330 ? 12.347 20.052 19.836 1.00 86.44 330 SER A N 1
ATOM 2601 C CA . SER A 1 330 ? 11.972 21.303 20.483 1.00 86.44 330 SER A CA 1
ATOM 2602 C C . SER A 1 330 ? 12.788 22.469 19.948 1.00 86.44 330 SER A C 1
ATOM 2604 O O . SER A 1 330 ? 13.998 22.375 19.766 1.00 86.44 330 SER A O 1
ATOM 2606 N N . VAL A 1 331 ? 12.127 23.602 19.733 1.00 88.44 331 VAL A N 1
ATOM 2607 C CA . VAL A 1 331 ? 12.769 24.843 19.294 1.00 88.44 331 VAL A CA 1
ATOM 2608 C C . VAL A 1 331 ? 12.190 26.025 20.057 1.00 88.44 331 VAL A C 1
ATOM 2610 O O . VAL A 1 331 ? 11.006 26.040 20.388 1.00 88.44 331 VAL A O 1
ATOM 2613 N N . THR A 1 332 ? 13.020 27.022 20.356 1.00 92.38 332 THR A N 1
ATOM 2614 C CA . THR A 1 332 ? 12.544 28.318 20.849 1.00 92.38 332 THR A CA 1
ATOM 2615 C C . THR A 1 332 ? 12.213 29.194 19.656 1.00 92.38 332 THR A C 1
ATOM 2617 O O . THR A 1 332 ? 13.059 29.407 18.795 1.00 92.38 332 THR A O 1
ATOM 2620 N N . LEU A 1 333 ? 10.972 29.663 19.594 1.00 87.62 333 LEU A N 1
ATOM 2621 C CA . LEU A 1 333 ? 10.485 30.452 18.472 1.00 87.62 333 LEU A CA 1
ATOM 2622 C C . LEU A 1 333 ? 11.096 31.857 18.467 1.00 87.62 333 LEU A C 1
ATOM 2624 O O . LEU A 1 333 ? 10.997 32.567 19.466 1.00 87.62 333 LEU A O 1
ATOM 2628 N N . ASP A 1 334 ? 11.640 32.288 17.332 1.00 86.50 334 ASP A N 1
ATOM 2629 C CA . ASP A 1 334 ? 12.088 33.676 17.148 1.00 86.50 334 ASP A CA 1
ATOM 2630 C C . ASP A 1 334 ? 10.902 34.636 16.929 1.00 86.50 334 ASP A C 1
ATOM 2632 O O . ASP A 1 334 ? 10.934 35.787 17.361 1.00 86.50 334 ASP A O 1
ATOM 2636 N N . GLU A 1 335 ? 9.821 34.143 16.317 1.00 86.75 335 GLU A N 1
ATOM 2637 C CA . GLU A 1 335 ? 8.580 34.877 16.039 1.00 86.75 335 GLU A CA 1
ATOM 2638 C C . GLU A 1 335 ? 7.354 34.094 16.536 1.00 86.75 335 GLU A C 1
ATOM 2640 O O . GLU A 1 335 ? 7.380 32.868 16.637 1.00 86.75 335 GLU A O 1
ATOM 2645 N N . GLY A 1 336 ? 6.265 34.796 16.866 1.00 88.31 336 GLY A N 1
ATOM 2646 C CA . GLY A 1 336 ? 5.036 34.155 17.341 1.00 88.31 336 GLY A CA 1
ATOM 2647 C C . GLY A 1 336 ? 4.367 33.284 16.269 1.00 88.31 336 GLY A C 1
ATOM 2648 O O . GLY A 1 336 ? 4.453 33.570 15.078 1.00 88.31 336 GLY A O 1
ATOM 2649 N N . THR A 1 337 ? 3.676 32.225 16.693 1.00 92.00 337 THR A N 1
ATOM 2650 C CA . THR A 1 337 ? 2.929 31.312 15.809 1.00 92.00 337 THR A CA 1
ATOM 2651 C C . THR A 1 337 ? 1.623 30.859 16.468 1.00 92.00 337 THR A C 1
ATOM 2653 O O . THR A 1 337 ? 1.254 31.346 17.532 1.00 92.00 337 THR A O 1
ATOM 2656 N N . VAL A 1 338 ? 0.899 29.929 15.852 1.00 91.00 338 VAL A N 1
ATOM 2657 C CA . VAL A 1 338 ? -0.326 29.332 16.395 1.00 91.00 338 VAL A CA 1
ATOM 2658 C C . VAL A 1 338 ? -0.106 27.840 16.629 1.00 91.00 338 VAL A C 1
ATOM 2660 O O . VAL A 1 338 ? 0.528 27.162 15.828 1.00 91.00 338 VAL A O 1
ATOM 2663 N N . CYS A 1 339 ? -0.637 27.324 17.735 1.00 87.25 339 CYS A N 1
ATOM 2664 C CA . CYS A 1 339 ? -0.622 25.900 18.052 1.00 87.25 339 CYS A CA 1
ATOM 2665 C C . CYS A 1 339 ? -1.506 25.106 17.078 1.00 87.25 339 CYS A C 1
ATOM 2667 O O . CYS A 1 339 ? -2.710 25.360 17.007 1.00 87.25 339 CYS A O 1
ATOM 2669 N N . ASP A 1 340 ? -0.953 24.084 16.418 1.00 82.44 340 ASP A N 1
ATOM 2670 C CA . ASP A 1 340 ? -1.698 23.199 15.507 1.00 82.44 340 ASP A CA 1
ATOM 2671 C C . ASP A 1 340 ? -2.747 22.330 16.235 1.00 82.44 340 ASP A C 1
ATOM 2673 O O . ASP A 1 340 ? -3.636 21.772 15.594 1.00 82.44 340 ASP A O 1
ATOM 2677 N N . HIS A 1 341 ? -2.662 22.193 17.566 1.00 82.31 341 HIS A N 1
ATOM 2678 C CA . HIS A 1 341 ? -3.551 21.319 18.346 1.00 82.31 341 HIS A CA 1
ATOM 2679 C C . HIS A 1 341 ? -4.754 22.042 18.955 1.00 82.31 341 HIS A C 1
ATOM 2681 O O . HIS A 1 341 ? -5.868 21.527 18.910 1.00 82.31 341 HIS A O 1
ATOM 2687 N N . CYS A 1 342 ? -4.546 23.223 19.544 1.00 87.56 342 CYS A N 1
ATOM 2688 C CA . CYS A 1 342 ? -5.609 23.965 20.231 1.00 87.56 342 CYS A CA 1
ATOM 2689 C C . CYS A 1 342 ? -5.955 25.307 19.578 1.00 87.56 342 CYS A C 1
ATOM 2691 O O . CYS A 1 342 ? -6.874 25.979 20.039 1.00 87.56 342 CYS A O 1
ATOM 2693 N N . GLY A 1 343 ? -5.216 25.724 18.544 1.00 87.94 343 GLY A N 1
ATOM 2694 C CA . GLY A 1 343 ? -5.417 27.008 17.872 1.00 87.94 343 GLY A CA 1
ATOM 2695 C C . GLY A 1 343 ? -5.034 28.234 18.709 1.00 87.94 343 GLY A C 1
ATOM 2696 O O . GLY A 1 343 ? -5.295 29.356 18.285 1.00 87.94 343 GLY A O 1
ATOM 2697 N N . ALA A 1 344 ? -4.439 28.051 19.892 1.00 89.56 344 ALA A N 1
ATOM 2698 C CA . ALA A 1 344 ? -3.983 29.161 20.723 1.00 89.56 344 ALA A CA 1
ATOM 2699 C C . ALA A 1 344 ? -2.723 29.813 20.141 1.00 89.56 344 ALA A C 1
ATOM 2701 O O . ALA A 1 344 ? -1.849 29.128 19.604 1.00 89.56 344 ALA A O 1
ATOM 2702 N N . GLU A 1 345 ? -2.614 31.128 20.306 1.00 93.75 345 GLU A N 1
ATOM 2703 C CA . GLU A 1 345 ? -1.407 31.882 19.978 1.00 93.75 345 GLU A CA 1
ATOM 2704 C C . GLU A 1 345 ? -0.236 31.450 20.875 1.00 93.75 345 GLU A C 1
ATOM 2706 O O . GLU A 1 345 ? -0.389 31.226 22.080 1.00 93.75 345 GLU A O 1
ATOM 2711 N N . ILE A 1 346 ? 0.940 31.330 20.270 1.00 91.75 346 ILE A N 1
ATOM 2712 C CA . ILE A 1 346 ? 2.207 31.033 20.922 1.00 91.75 346 ILE A CA 1
ATOM 2713 C C . ILE A 1 346 ? 3.112 32.246 20.725 1.00 91.75 346 ILE A C 1
ATOM 2715 O O . ILE A 1 346 ? 3.472 32.588 19.600 1.00 91.75 346 ILE A O 1
ATOM 2719 N N . ALA A 1 347 ? 3.495 32.893 21.822 1.00 92.50 347 ALA A N 1
ATOM 2720 C CA . ALA A 1 347 ? 4.354 34.068 21.773 1.00 92.50 347 ALA A CA 1
ATOM 2721 C C . ALA A 1 347 ? 5.789 33.721 21.337 1.00 92.50 347 ALA A C 1
ATOM 2723 O O . ALA A 1 347 ? 6.308 32.650 21.673 1.00 92.50 347 ALA A O 1
ATOM 2724 N N . ALA A 1 348 ? 6.455 34.669 20.672 1.00 92.75 348 ALA A N 1
ATOM 2725 C CA . ALA A 1 348 ? 7.896 34.623 20.430 1.00 92.75 348 ALA A CA 1
ATOM 2726 C C . ALA A 1 348 ? 8.673 34.405 21.745 1.00 92.75 348 ALA A C 1
ATOM 2728 O O . ALA A 1 348 ? 8.270 34.883 22.808 1.00 92.75 348 ALA A O 1
ATOM 2729 N N . GLY A 1 349 ? 9.776 33.664 21.682 1.00 89.94 349 GLY A N 1
ATOM 2730 C CA . GLY A 1 349 ? 10.571 33.249 22.838 1.00 89.94 349 GLY A CA 1
ATOM 2731 C C . GLY A 1 349 ? 10.021 32.031 23.588 1.00 89.94 349 GLY A C 1
ATOM 2732 O O . GLY A 1 349 ? 10.657 31.565 24.532 1.00 89.94 349 GLY A O 1
ATOM 2733 N N . SER A 1 350 ? 8.871 31.484 23.180 1.00 89.56 350 SER A N 1
ATOM 2734 C CA . SER A 1 350 ? 8.355 30.229 23.734 1.00 89.56 350 SER A CA 1
ATOM 2735 C C . SER A 1 350 ? 9.095 29.036 23.135 1.00 89.56 350 SER A C 1
ATOM 2737 O O . SER A 1 350 ? 9.242 28.941 21.916 1.00 89.56 350 SER A O 1
ATOM 2739 N N . THR A 1 351 ? 9.516 28.096 23.981 1.00 90.38 351 THR A N 1
ATOM 2740 C CA . THR A 1 351 ? 9.960 26.774 23.527 1.00 90.38 351 THR A CA 1
ATOM 2741 C C . THR A 1 351 ? 8.744 25.924 23.198 1.00 90.38 351 THR A C 1
ATOM 2743 O O . THR A 1 351 ? 7.854 25.767 24.031 1.00 90.38 351 THR A O 1
ATOM 2746 N N . VAL A 1 352 ? 8.719 25.391 21.984 1.00 86.94 352 VAL A N 1
ATOM 2747 C CA . VAL A 1 352 ? 7.652 24.540 21.463 1.00 86.94 352 VAL A CA 1
ATOM 2748 C C . VAL A 1 352 ? 8.225 23.221 20.996 1.00 86.94 352 VAL A C 1
ATOM 2750 O O . VAL A 1 352 ? 9.351 23.162 20.500 1.00 86.94 352 VAL A O 1
ATOM 2753 N N . ARG A 1 353 ? 7.439 22.162 21.115 1.00 84.06 353 ARG A N 1
ATOM 2754 C CA . ARG A 1 353 ? 7.716 20.860 20.536 1.00 84.06 353 ARG A CA 1
ATOM 2755 C C . ARG A 1 353 ? 7.006 20.752 19.198 1.00 84.06 353 ARG A C 1
ATOM 2757 O O . ARG A 1 353 ? 5.825 21.070 19.077 1.00 84.06 353 ARG A O 1
ATOM 2764 N N . PHE A 1 354 ? 7.720 20.278 18.190 1.00 79.81 354 PHE A N 1
ATOM 2765 C CA . PHE A 1 354 ? 7.175 20.088 16.858 1.00 79.81 354 PHE A CA 1
ATOM 2766 C C . PHE A 1 354 ? 7.514 18.707 16.313 1.00 79.81 354 PHE A C 1
ATOM 2768 O O . PHE A 1 354 ? 8.531 18.107 16.659 1.00 79.81 354 PHE A O 1
ATOM 2775 N N . HIS A 1 355 ? 6.637 18.174 15.469 1.00 76.50 355 HIS A N 1
ATOM 2776 C CA . HIS A 1 355 ? 6.862 16.886 14.821 1.00 76.50 355 HIS A CA 1
ATOM 2777 C C . HIS A 1 355 ? 7.790 17.066 13.611 1.00 76.50 355 HIS A C 1
ATOM 2779 O O . HIS A 1 355 ? 7.423 17.768 12.669 1.00 76.50 355 HIS A O 1
ATOM 2785 N N . LEU A 1 356 ? 8.942 16.385 13.574 1.00 65.81 356 LEU A N 1
ATOM 2786 C CA . LEU A 1 356 ? 9.970 16.567 12.533 1.00 65.81 356 LEU A CA 1
ATOM 2787 C C . LEU A 1 356 ? 9.434 16.369 11.104 1.00 65.81 356 LEU A C 1
ATOM 2789 O O . LEU A 1 356 ? 9.798 17.117 10.202 1.00 65.81 356 LEU A O 1
ATOM 2793 N N . ARG A 1 357 ? 8.545 15.388 10.886 1.00 69.44 357 ARG A N 1
ATOM 2794 C CA . ARG A 1 357 ? 7.856 15.204 9.592 1.00 69.44 357 ARG A CA 1
ATOM 2795 C C . ARG A 1 357 ? 6.739 16.212 9.311 1.00 69.44 357 ARG A C 1
ATOM 2797 O O . ARG A 1 357 ? 6.711 16.802 8.236 1.00 69.44 357 ARG A O 1
ATOM 2804 N N . LEU A 1 358 ? 5.760 16.334 10.211 1.00 69.94 358 LEU A N 1
ATOM 2805 C CA . LEU A 1 358 ? 4.537 17.097 9.934 1.00 69.94 358 LEU A CA 1
ATOM 2806 C C . LEU A 1 358 ? 4.752 18.610 10.041 1.00 69.94 358 LEU A C 1
ATOM 2808 O O . LEU A 1 358 ? 3.946 19.373 9.511 1.00 69.94 358 LEU A O 1
ATOM 2812 N N . GLY A 1 359 ? 5.798 19.037 10.752 1.00 74.88 359 GLY A N 1
ATOM 2813 C CA . GLY A 1 359 ? 6.021 20.430 11.129 1.00 74.88 359 GLY A CA 1
ATOM 2814 C C . GLY A 1 359 ? 4.942 20.980 12.061 1.00 74.88 359 GLY A C 1
ATOM 2815 O O . GLY A 1 359 ? 4.887 22.184 12.260 1.00 74.88 359 GLY A O 1
ATOM 2816 N N . GLN A 1 360 ? 4.060 20.120 12.588 1.00 80.00 360 GLN A N 1
ATOM 2817 C CA . GLN A 1 360 ? 3.011 20.520 13.520 1.00 80.00 360 GLN A CA 1
ATOM 2818 C C . GLN A 1 360 ? 3.637 20.945 14.838 1.00 80.00 360 GLN A C 1
ATOM 2820 O O . GLN A 1 360 ? 4.431 20.188 15.398 1.00 80.00 360 GLN A O 1
ATOM 2825 N N . VAL A 1 361 ? 3.261 22.127 15.309 1.00 84.81 361 VAL A N 1
ATOM 2826 C CA . VAL A 1 361 ? 3.776 22.769 16.512 1.00 84.81 361 VAL A CA 1
ATOM 2827 C C . VAL A 1 361 ? 2.747 22.657 17.634 1.00 84.81 361 VAL A C 1
ATOM 2829 O O . VAL A 1 361 ? 1.600 23.089 17.500 1.00 84.81 361 VAL A O 1
ATOM 2832 N N . GLY A 1 362 ? 3.172 22.107 18.769 1.00 86.31 362 GLY A N 1
ATOM 2833 C CA . GLY A 1 362 ? 2.410 22.109 20.010 1.00 86.31 362 GLY A CA 1
ATOM 2834 C C . GLY A 1 362 ? 2.817 23.266 20.913 1.00 86.31 362 GLY A C 1
ATOM 2835 O O . GLY A 1 362 ? 3.991 23.606 21.019 1.00 86.31 362 GLY A O 1
ATOM 2836 N N . CYS A 1 363 ? 1.846 23.890 21.580 1.00 87.25 363 CYS A N 1
ATOM 2837 C CA . CYS A 1 363 ? 2.156 24.846 22.637 1.00 87.25 363 CYS A CA 1
ATOM 2838 C C . CYS A 1 363 ? 2.534 24.117 23.941 1.00 87.25 363 CYS A C 1
ATOM 2840 O O . CYS A 1 363 ? 2.067 22.995 24.173 1.00 87.25 363 CYS A O 1
ATOM 2842 N N . PRO A 1 364 ? 3.245 24.784 24.872 1.00 83.56 364 PRO A N 1
ATOM 2843 C CA . PRO A 1 364 ? 3.636 24.190 26.155 1.00 83.56 364 PRO A CA 1
ATOM 2844 C C . PRO A 1 364 ? 2.469 23.645 26.990 1.00 83.56 364 PRO A C 1
ATOM 2846 O O . PRO A 1 364 ? 2.656 22.826 27.887 1.00 83.56 364 PRO A O 1
ATOM 2849 N N . SER A 1 365 ? 1.252 24.142 26.766 1.00 81.94 365 SER A N 1
ATOM 2850 C CA . SER A 1 365 ? 0.051 23.652 27.448 1.00 81.94 365 SER A CA 1
ATOM 2851 C C . SER A 1 365 ? -0.465 22.341 26.854 1.00 81.94 365 SER A C 1
ATOM 2853 O O . SER A 1 365 ? -0.925 21.497 27.612 1.00 81.94 365 SER A O 1
ATOM 2855 N N . CYS A 1 366 ? -0.358 22.147 25.535 1.00 79.38 366 CYS A N 1
ATOM 2856 C CA . CYS A 1 366 ? -0.739 20.890 24.881 1.00 79.38 366 CYS A CA 1
ATOM 2857 C C . CYS A 1 366 ? 0.289 19.780 25.126 1.00 79.38 366 CYS A C 1
ATOM 2859 O O . CYS A 1 366 ? -0.068 18.613 25.131 1.00 79.38 366 CYS A O 1
ATOM 2861 N N . GLU A 1 367 ? 1.553 20.133 25.359 1.00 68.44 367 GLU A N 1
ATOM 2862 C CA . GLU A 1 367 ? 2.612 19.159 25.662 1.00 68.44 367 GLU A CA 1
ATOM 2863 C C . GLU A 1 367 ? 2.535 18.561 27.071 1.00 68.44 367 GLU A C 1
ATOM 2865 O O . GLU A 1 367 ? 3.131 17.519 27.330 1.00 68.44 367 GLU A O 1
ATOM 2870 N N . ARG A 1 368 ? 1.842 19.236 27.995 1.00 57.28 368 ARG A N 1
ATOM 2871 C CA . ARG A 1 368 ? 1.688 18.809 29.396 1.00 57.28 368 ARG A CA 1
ATOM 2872 C C . ARG A 1 368 ? 0.435 17.955 29.641 1.00 57.28 368 ARG A C 1
ATOM 2874 O O . ARG A 1 368 ? 0.207 17.583 30.791 1.00 57.28 368 ARG A O 1
ATOM 2881 N N . GLY A 1 369 ? -0.376 17.723 28.604 1.00 37.72 369 GLY A N 1
ATOM 2882 C CA . GLY A 1 369 ? -1.686 17.062 28.661 1.00 37.72 369 GLY A CA 1
ATOM 2883 C C . GLY A 1 369 ? -1.664 15.595 28.272 1.00 37.72 369 GLY A C 1
ATOM 2884 O O . GLY A 1 369 ? -0.835 15.225 27.412 1.00 37.72 369 GLY A O 1
#

Radius of gyration: 24.77 Å; Cα contacts (8 Å, |Δi|>4): 652; chains: 1; bounding box: 58×68×60 Å

Solvent-accessible surface area (backbone atoms only — not comparable to full-atom values): 20706 Å² total; per-residue (Å²): 109,30,47,36,37,43,82,83,42,80,50,66,31,50,80,93,34,25,50,39,57,35,29,61,75,71,70,50,89,74,55,67,83,70,69,75,66,78,73,63,52,33,44,31,25,56,76,40,68,70,73,52,66,78,16,26,65,87,51,59,67,71,42,42,76,66,35,33,31,30,25,50,54,23,49,59,88,45,54,37,32,39,40,74,70,51,37,85,75,40,76,42,50,29,34,36,66,48,75,44,80,43,98,88,50,30,35,40,38,30,26,46,58,83,55,94,77,84,76,59,72,63,17,35,32,33,40,24,54,71,64,39,94,55,74,32,72,30,31,32,66,45,64,42,86,92,78,70,25,41,29,29,39,32,63,56,90,63,66,57,65,93,52,60,46,99,90,53,54,79,68,41,53,33,33,36,33,38,56,41,80,64,75,65,93,63,76,76,74,82,65,82,56,37,53,65,58,35,51,73,33,58,71,44,56,50,54,54,56,25,40,55,52,24,47,57,50,39,67,70,30,85,90,51,28,78,83,37,81,92,52,56,68,68,60,54,44,53,52,53,49,32,43,51,46,21,41,24,62,60,48,95,66,57,88,77,69,58,60,42,56,67,36,16,79,49,62,30,40,64,62,56,51,49,47,52,49,51,48,42,56,48,20,36,51,76,70,64,54,51,72,66,58,48,53,60,52,47,53,66,60,57,68,44,38,76,33,46,48,30,90,56,58,52,82,32,63,61,84,94,43,75,51,86,46,94,41,72,48,74,49,64,32,88,59,61,50,62,18,73,82,80,67,46,80,38,59,50,70,40,63,29,44,27,32,66,66,79,65,47,35,38,40,69,71,64,72,76,105

Sequence (369 aa):
MNPIQYQGQSLRCREDESLLDAFVRTGVAIDFSCKSGVCRRCLVKVLDGAAPAEAARSLPTHLQSAGYVLACQCKPSGPLSLAPKSPADMLTQCMLVRREHRPDGSSVLGFEAATELAFTVGQSAQLFDGPFSSPVTVRLTGRDEAQGLIQAEVAHDVLPQAAFSDDALFGADFQLRGPFPLEPEDEALLPEPDLALWQLLEHGRLVRRVLEAFYQKVYADPLLQPFFERVSMERVIGKQYSFLMQCMTGDNVYIGERPKNAHHWMVIPDTLFEHRQRLMAQAQREQGLTPEQMAGWSRFEEHFRADIVKHAPWPRRMGDQIIETERYDSVTLDEGTVCDHCGAEIAAGSTVRFHLRLGQVGCPSCERG

Organism: NCBI:txid1281780

pLDDT: mean 86.07, std 10.53, range [37.72, 98.75]

Foldseek 3Di:
DAWEAELNDIWDADQVGFLVNRCVVVVNDFFDDDLPLPVCRQKKAWPDDDWDPQQCVPPDPLCVVRRIGRSSRTRDPYYTYIYHDDLQSDKWKKWWADWDADPQQKIKTWIDTPDDDDDDFQFKKWKDDFLDPDTFIWGFHDADPVPRTTITMGHHPRRDCSSDDPPDGRGTMIIIRDRFDHQDPDAFDQDDAALVLCVVCVVLPVVLQLLLQLVVVQCVDPVRVVVDVPPDSVRVSVQVSQVLNCSHVVDPRHDDDDLLQVQQQPAQASSNLSVSLVSSVVSSVVSPHDPVSSVVSVVNVVSRCSSHHGRGGHFRDDVPDTDDQQDKDKDQAQQKDAQPPPRDIDGHRAIWIARSPPRGTHHPVRVVD

InterPro domains:
  IPR001041 2Fe-2S ferredoxin-type iron-sulfur binding domain [PF00111] (7-76)
  IPR001041 2Fe-2S ferredoxin-type iron-sulfur binding domain [PS51085] (1-90)
  IPR001041 2Fe-2S ferredoxin-type iron-sulfur binding domain [cd00207] (7-82)
  IPR001486 Truncated hemoglobin [PF01152] (207-292)
  IPR009050 Globin-like superfamily [SSF46458] (198-310)
  IPR012292 Globin/Protoglobin [G3DSA:1.10.490.10] (192-313)
  IPR012675 Beta-grasp domain superfamily [G3DSA:3.10.20.30] (2-86)
  IPR036010 2Fe-2S ferredoxin-like superfamily [SSF54292] (4-82)